Protein AF-A0A9D1V894-F1 (afdb_monomer)

Foldseek 3Di:
DDQFFADDPDLLNRVQRRCVVVVADQDADDPVAAEEEEEDEDPVCLVVCLVLLVLCVVSPHAAEYAPVSQVSNCVVVGDYHHDHQPVVDPVVLVCVVVVNYQEYEYAADPDPVRVVSCVVVVVSCVVSSRHYDHDPVSSSSSSVNSVLLDDPLQRDDDDPVPDDPFWDKFKWFWKWFLQQIEIEGECQVVPDDRQLNVLQQACDVPRHVHGQWYKYWYPDPVWLIEIWIAGNSSDTAQDFPTVVFQSVQVCCVVVVDVDQWTWYQGNLGIKIKGFDDDPSGTFKMKIWLDFKDQQPVVAQFPDDDRGQAQDWDAFPNDIFGWGWIDSRHIETETEDACQVPDPQVPRVSRQQPPNGHPPGHKYWYWYLPAQQEIEIWIQDNRRGTGQDTQVRQQVNVVSCCVVVRYHAQDWHWYHGNSGIKTWHQHPVRIIMIMTTMDTDGMDIDTD

Sequence (447 aa):
TGEVLGIGKTIEEALFKGLVSAGFKLCHPSKQREVGVYFTVNDQDKFEILGLAKKFSDLGLTIYATKGTADTIRTLGIDVHTVERLSQDEEIFRLMDDGKIDYIVYTGKTDMDSINDYIRMHHHAILLGITTLTSLDTANALADIIASRFNEDNTELVDINNLRKERTKLKFIKMQSCGNDYIFFDNMDGKITCPESLAINFVDRHFGIGGDGITLIEKSDVADAKMRIFNKDGSEGAMAGNSIRCVAKYLFDNGIVNKKHMTIETLSGIRQLTLFTFNGKVSSVSVDMGKAVLNGRAIPSTLEGETVVGRDISVGGKNYNVTLVNVGNPHCVVFCDKVDAVDLANVGPLFEYAPYFPQRINTEFVRVVNDKTLKMRVWERGNGETLACGTGAAASVVAAVLGGYCKTDEDITVKVRGGDLIVRYCADGKVILTGNARQVFEGTVEF

Mean predicted aligned error: 11.01 Å

Structure (mmCIF, N/CA/C/O backbone):
data_AF-A0A9D1V894-F1
#
_entry.id   AF-A0A9D1V894-F1
#
loop_
_atom_site.group_PDB
_atom_site.id
_atom_site.type_symbol
_atom_site.label_atom_id
_atom_site.label_alt_id
_atom_site.label_comp_id
_atom_site.label_asym_id
_atom_site.label_entity_id
_atom_site.label_seq_id
_atom_site.pdbx_PDB_ins_code
_atom_site.Cartn_x
_atom_site.Cartn_y
_atom_site.Cartn_z
_atom_site.occupancy
_atom_site.B_iso_or_equiv
_atom_site.auth_seq_id
_atom_site.auth_comp_id
_atom_site.auth_asym_id
_atom_site.auth_atom_id
_atom_site.pdbx_PDB_model_num
ATOM 1 N N . THR A 1 1 ? -12.465 -7.864 40.127 1.00 42.75 1 THR A N 1
ATOM 2 C CA . THR A 1 1 ? -12.042 -6.475 39.859 1.00 42.75 1 THR A CA 1
ATOM 3 C C . THR A 1 1 ? -10.771 -6.483 39.027 1.00 42.75 1 THR A C 1
ATOM 5 O O . THR A 1 1 ? -9.777 -5.920 39.447 1.00 42.75 1 THR A O 1
ATOM 8 N N . GLY A 1 2 ? -10.757 -7.182 37.884 1.00 52.53 2 GLY A N 1
ATOM 9 C CA . GLY A 1 2 ? -9.541 -7.293 37.073 1.00 52.53 2 GLY A CA 1
ATOM 10 C C . GLY A 1 2 ? -9.162 -5.927 36.516 1.00 52.53 2 GLY A C 1
ATOM 11 O O . GLY A 1 2 ? -9.749 -5.488 35.536 1.00 52.53 2 GLY A O 1
ATOM 12 N N . GLU A 1 3 ? -8.250 -5.235 37.187 1.00 63.53 3 GLU A N 1
ATOM 13 C CA . GLU A 1 3 ? -7.663 -3.999 36.696 1.00 63.53 3 GLU A CA 1
ATOM 14 C C . GLU A 1 3 ? -6.635 -4.380 35.640 1.00 63.53 3 GLU A C 1
ATOM 16 O O . GLU A 1 3 ? -5.718 -5.164 35.893 1.00 63.53 3 GLU A O 1
ATOM 21 N N . VAL A 1 4 ? -6.827 -3.862 34.433 1.00 69.31 4 VAL A N 1
ATOM 22 C CA . VAL A 1 4 ? -5.948 -4.120 33.300 1.00 69.31 4 VAL A CA 1
ATOM 23 C C . VAL A 1 4 ? -5.223 -2.826 32.981 1.00 69.31 4 VAL A C 1
ATOM 25 O O . VAL A 1 4 ? -5.845 -1.812 32.669 1.00 69.31 4 VAL A O 1
ATOM 28 N N . LEU A 1 5 ? -3.898 -2.856 33.095 1.00 76.25 5 LEU A N 1
ATOM 29 C CA . LEU A 1 5 ? -3.042 -1.725 32.775 1.00 76.25 5 LEU A CA 1
ATOM 30 C C . LEU A 1 5 ? -2.494 -1.904 31.360 1.00 76.25 5 LEU A C 1
ATOM 32 O O . LEU A 1 5 ? -1.801 -2.879 31.076 1.00 76.25 5 LEU A O 1
ATOM 36 N N . GLY A 1 6 ? -2.777 -0.947 30.483 1.00 77.25 6 GLY A N 1
ATOM 37 C CA . GLY A 1 6 ? -2.128 -0.873 29.183 1.00 77.25 6 GLY A CA 1
ATOM 38 C C . GLY A 1 6 ? -0.894 0.025 29.231 1.00 77.25 6 GLY A C 1
ATOM 39 O O . GLY A 1 6 ? -0.920 1.101 29.825 1.00 77.25 6 GLY A O 1
ATOM 40 N N . ILE A 1 7 ? 0.196 -0.425 28.609 1.00 79.50 7 ILE A N 1
ATOM 41 C CA . ILE A 1 7 ? 1.447 0.332 28.486 1.00 79.50 7 ILE A CA 1
ATOM 42 C C . ILE A 1 7 ? 1.665 0.653 27.009 1.00 79.50 7 ILE A C 1
ATOM 44 O O . ILE A 1 7 ? 1.803 -0.251 26.183 1.00 79.50 7 ILE A O 1
ATOM 48 N N . GLY A 1 8 ? 1.723 1.940 26.683 1.00 76.31 8 GLY A N 1
ATOM 49 C CA . GLY A 1 8 ? 1.940 2.441 25.328 1.00 76.31 8 GLY A CA 1
ATOM 50 C C . GLY A 1 8 ? 2.771 3.719 25.329 1.00 76.31 8 GLY A C 1
ATOM 51 O O . GLY A 1 8 ? 2.971 4.343 26.373 1.00 76.31 8 GLY A O 1
ATOM 52 N N . LYS A 1 9 ? 3.290 4.089 24.157 1.00 72.12 9 LYS A N 1
ATOM 53 C CA . LYS A 1 9 ? 4.106 5.298 23.966 1.00 72.12 9 LYS A CA 1
ATOM 54 C C . LYS A 1 9 ? 3.262 6.564 23.961 1.00 72.12 9 LYS A C 1
ATOM 56 O O . LYS A 1 9 ? 3.746 7.627 24.348 1.00 72.12 9 LYS A O 1
ATOM 61 N N . THR A 1 10 ? 2.018 6.436 23.518 1.00 78.75 10 THR A N 1
ATOM 62 C CA . THR A 1 10 ? 0.997 7.474 23.599 1.00 78.75 10 THR A CA 1
ATOM 63 C C . THR A 1 10 ? -0.146 7.005 24.495 1.00 78.75 10 THR A C 1
ATOM 65 O O . THR A 1 10 ? -0.263 5.814 24.808 1.00 78.75 10 THR A O 1
ATOM 68 N N . ILE A 1 11 ? -0.985 7.946 24.932 1.00 81.31 11 ILE A N 1
ATOM 69 C CA . ILE A 1 11 ? -2.163 7.635 25.750 1.00 81.31 11 ILE A CA 1
ATOM 70 C C . ILE A 1 11 ? -3.112 6.720 24.968 1.00 81.31 11 ILE A C 1
ATOM 72 O O . ILE A 1 11 ? -3.664 5.784 25.536 1.00 81.31 11 ILE A O 1
ATOM 76 N N . GLU A 1 12 ? -3.240 6.931 23.661 1.00 85.25 12 GLU A N 1
ATOM 77 C CA . GLU A 1 12 ? -4.099 6.148 22.775 1.00 85.25 12 GLU A CA 1
ATOM 78 C C . GLU A 1 12 ? -3.611 4.700 22.669 1.00 85.25 12 GLU A C 1
ATOM 80 O O . GLU A 1 12 ? -4.396 3.778 22.865 1.00 85.25 12 GLU A O 1
ATOM 85 N N . GLU A 1 13 ? -2.313 4.471 22.445 1.00 82.50 13 GLU A N 1
ATOM 86 C CA . GLU A 1 13 ? -1.754 3.112 22.404 1.00 82.50 13 GLU A CA 1
ATOM 87 C C . GLU A 1 13 ? -1.914 2.396 23.755 1.00 82.50 13 GLU A C 1
ATOM 89 O O . GLU A 1 13 ? -2.283 1.221 23.813 1.00 82.50 13 GLU A O 1
ATOM 94 N N . ALA A 1 14 ? -1.644 3.106 24.857 1.00 84.38 14 ALA A N 1
ATOM 95 C CA . ALA A 1 14 ? -1.765 2.556 26.201 1.00 84.38 14 ALA A CA 1
ATOM 96 C C . ALA A 1 14 ? -3.215 2.155 26.497 1.00 84.38 14 ALA A C 1
ATOM 98 O O . ALA A 1 14 ? -3.477 1.032 26.923 1.00 84.38 14 ALA A O 1
ATOM 99 N N . LEU A 1 15 ? -4.171 3.040 26.220 1.00 82.88 15 LEU A N 1
ATOM 100 C CA . LEU A 1 15 ? -5.584 2.764 26.450 1.00 82.88 15 LEU A CA 1
ATOM 101 C C . LEU A 1 15 ? -6.122 1.691 25.500 1.00 82.88 15 LEU A C 1
ATOM 103 O O . LEU A 1 15 ? -6.885 0.843 25.955 1.00 82.88 15 LEU A O 1
ATOM 107 N N . PHE A 1 16 ? -5.683 1.656 24.237 1.00 84.81 16 PHE A N 1
ATOM 108 C CA . PHE A 1 16 ? -6.007 0.573 23.302 1.00 84.81 16 PHE A CA 1
ATOM 109 C C . PHE A 1 16 ? -5.616 -0.784 23.897 1.00 84.81 16 PHE A C 1
ATOM 111 O O . PHE A 1 16 ? -6.465 -1.662 24.056 1.00 84.81 16 PHE A O 1
ATOM 118 N N . LYS A 1 17 ? -4.352 -0.928 24.319 1.00 83.31 17 LYS A N 1
ATOM 119 C CA . LYS A 1 17 ? -3.838 -2.166 24.926 1.00 83.31 17 LYS A CA 1
ATOM 120 C C . LYS A 1 17 ? -4.602 -2.542 26.192 1.00 83.31 17 LYS A C 1
ATOM 122 O O . LYS A 1 17 ? -4.917 -3.716 26.382 1.00 83.31 17 LYS A O 1
ATOM 127 N N . GLY A 1 18 ? -4.910 -1.560 27.040 1.00 83.50 18 GLY A N 1
ATOM 128 C CA . GLY A 1 18 ? -5.666 -1.767 28.275 1.00 83.50 18 GLY A CA 1
ATOM 129 C C . GLY A 1 18 ? -7.090 -2.264 28.018 1.00 83.50 18 GLY A C 1
ATOM 130 O O . GLY A 1 18 ? -7.513 -3.251 28.617 1.00 83.50 18 GLY A O 1
ATOM 131 N N . LEU A 1 19 ? -7.809 -1.624 27.092 1.00 79.38 19 LEU A N 1
ATOM 132 C CA . LEU A 1 19 ? -9.187 -1.974 26.745 1.00 79.38 19 LEU A CA 1
ATOM 133 C C . LEU A 1 19 ? -9.270 -3.350 26.072 1.00 79.38 19 LEU A C 1
ATOM 135 O O . LEU A 1 19 ? -10.034 -4.201 26.523 1.00 79.38 19 LEU A O 1
ATOM 139 N N . VAL A 1 20 ? -8.451 -3.623 25.054 1.00 81.94 20 VAL A N 1
ATOM 140 C CA . VAL A 1 20 ? -8.459 -4.934 24.379 1.00 81.94 20 VAL A CA 1
ATOM 141 C C . VAL A 1 20 ? -8.112 -6.061 25.352 1.00 81.94 20 VAL A C 1
ATOM 143 O O . VAL A 1 20 ? -8.798 -7.079 25.396 1.00 81.94 20 VAL A O 1
ATOM 146 N N . SER A 1 21 ? -7.112 -5.856 26.214 1.00 79.38 21 SER A N 1
ATOM 147 C CA . SER A 1 21 ? -6.716 -6.850 27.223 1.00 79.38 21 SER A CA 1
ATOM 148 C C . SER A 1 21 ? -7.787 -7.073 28.302 1.00 79.38 21 SER A C 1
ATOM 150 O O . SER A 1 21 ? -7.846 -8.146 28.898 1.00 79.38 21 SER A O 1
ATOM 152 N N . ALA A 1 22 ? -8.658 -6.087 28.544 1.00 76.06 22 ALA A N 1
ATOM 153 C CA . ALA A 1 22 ? -9.842 -6.227 29.392 1.00 76.06 22 ALA A CA 1
ATOM 154 C C . ALA A 1 22 ? -11.021 -6.930 28.685 1.00 76.06 22 ALA A C 1
ATOM 156 O O . ALA A 1 22 ? -12.079 -7.104 29.289 1.00 76.06 22 ALA A O 1
ATOM 157 N N . GLY A 1 23 ? -10.838 -7.363 27.432 1.00 74.12 23 GLY A N 1
ATOM 158 C CA . GLY A 1 23 ? -11.832 -8.081 26.638 1.00 74.12 23 GLY A CA 1
ATOM 159 C C . GLY A 1 23 ? -12.761 -7.176 25.828 1.00 74.12 23 GLY A C 1
ATOM 160 O O . GLY A 1 23 ? -13.742 -7.669 25.273 1.00 74.12 23 GLY A O 1
ATOM 161 N N . PHE A 1 24 ? -12.484 -5.868 25.744 1.00 75.81 24 PHE A N 1
ATOM 162 C CA . PHE A 1 24 ? -13.269 -4.968 24.902 1.00 75.81 24 PHE A CA 1
ATOM 163 C C . PHE A 1 24 ? -12.961 -5.201 23.424 1.00 75.81 24 PHE A C 1
ATOM 165 O O . PHE A 1 24 ? -11.806 -5.187 22.998 1.00 75.81 24 PHE A O 1
ATOM 172 N N . LYS A 1 25 ? -14.014 -5.345 22.617 1.00 78.12 25 LYS A N 1
ATOM 173 C CA . LYS A 1 25 ? -13.896 -5.457 21.165 1.00 78.12 25 LYS A CA 1
ATOM 174 C C . LYS A 1 25 ? -13.870 -4.064 20.541 1.00 78.12 25 LYS A C 1
ATOM 176 O O . LYS A 1 25 ? -14.913 -3.435 20.359 1.00 78.12 25 LYS A O 1
ATOM 181 N N . LEU A 1 26 ? -12.676 -3.584 20.203 1.00 80.44 26 LEU A N 1
ATOM 182 C CA . LEU A 1 26 ? -12.502 -2.293 19.541 1.00 80.44 26 LEU A CA 1
ATOM 183 C C . LEU A 1 26 ? -12.752 -2.425 18.035 1.00 80.44 26 LEU A C 1
ATOM 185 O O . LEU A 1 26 ? -12.078 -3.150 17.308 1.00 80.44 26 LEU A O 1
ATOM 189 N N . CYS A 1 27 ? -13.788 -1.738 17.577 1.00 82.88 27 CYS A N 1
ATOM 190 C CA . CYS A 1 27 ? -14.315 -1.778 16.224 1.00 82.88 27 CYS A CA 1
ATOM 191 C C . CYS A 1 27 ? -14.013 -0.452 15.516 1.00 82.88 27 CYS A C 1
ATOM 193 O O . CYS A 1 27 ? -14.443 0.612 15.965 1.00 82.88 27 CYS A O 1
ATOM 195 N N . HIS A 1 28 ? -13.278 -0.515 14.405 1.00 82.19 28 HIS A N 1
ATOM 196 C CA . HIS A 1 28 ? -12.975 0.661 13.592 1.00 82.19 28 HIS A CA 1
ATOM 197 C C . HIS A 1 28 ? -13.987 0.774 12.443 1.00 82.19 28 HIS A C 1
ATOM 199 O O . HIS A 1 28 ? -14.182 -0.211 11.721 1.00 82.19 28 HIS A O 1
ATOM 205 N N . PRO A 1 29 ? -14.623 1.945 12.254 1.00 80.38 29 PRO A N 1
ATOM 206 C CA . PRO A 1 29 ? -15.524 2.184 11.133 1.00 80.38 29 PRO A CA 1
ATOM 207 C C . PRO A 1 29 ? -14.778 1.983 9.814 1.00 80.38 29 PRO A C 1
ATOM 209 O O . PRO A 1 29 ? -13.664 2.470 9.610 1.00 80.38 29 PRO A O 1
ATOM 212 N N . SER A 1 30 ? -15.399 1.250 8.898 1.00 72.19 30 SER A N 1
ATOM 213 C CA . SER A 1 30 ? -14.910 1.092 7.532 1.00 72.19 30 SER A CA 1
ATOM 214 C C . SER A 1 30 ? -16.092 0.963 6.581 1.00 72.19 30 SER A C 1
ATOM 216 O O . SER A 1 30 ? -17.193 0.616 6.990 1.00 72.19 30 SER A O 1
ATOM 218 N N . LYS A 1 31 ? -15.883 1.159 5.278 1.00 56.66 31 LYS A N 1
ATOM 219 C CA . LYS A 1 31 ? -16.975 0.999 4.300 1.00 56.66 31 LYS A CA 1
ATOM 220 C C . LYS A 1 31 ? -17.558 -0.423 4.230 1.00 56.66 31 LYS A C 1
ATOM 222 O O . LYS A 1 31 ? -18.623 -0.606 3.660 1.00 56.66 31 LYS A O 1
ATOM 227 N N . GLN A 1 32 ? -16.850 -1.420 4.766 1.00 59.31 32 GLN A N 1
ATOM 228 C CA . GLN A 1 32 ? -17.267 -2.829 4.795 1.00 59.31 32 GLN A CA 1
ATOM 229 C C . GLN A 1 32 ? -17.933 -3.220 6.118 1.00 59.31 32 GLN A C 1
ATOM 231 O O . GLN A 1 32 ? -18.604 -4.245 6.192 1.00 59.31 32 GLN A O 1
ATOM 236 N N . ARG A 1 33 ? -17.720 -2.417 7.161 1.00 75.44 33 ARG A N 1
ATOM 237 C CA . ARG A 1 33 ? -18.271 -2.619 8.491 1.00 75.44 33 ARG A CA 1
ATOM 238 C C . ARG A 1 33 ? -18.699 -1.264 9.018 1.00 75.44 33 ARG A C 1
ATOM 240 O O . ARG A 1 33 ? -17.865 -0.497 9.509 1.00 75.44 33 ARG A O 1
ATOM 247 N N . GLU A 1 34 ? -19.990 -0.990 8.880 1.00 85.38 34 GLU A N 1
ATOM 248 C CA . GLU A 1 34 ? -20.612 0.096 9.621 1.00 85.38 34 GLU A CA 1
ATOM 249 C C . GLU A 1 34 ? -20.388 -0.152 11.106 1.00 85.38 34 GLU A C 1
ATOM 251 O O . GLU A 1 34 ? -20.492 -1.283 11.580 1.00 85.38 34 GLU A O 1
ATOM 256 N N . VAL A 1 35 ? -20.006 0.909 11.805 1.00 91.94 35 VAL A N 1
ATOM 257 C CA . VAL A 1 35 ? -19.823 0.878 13.248 1.00 91.94 35 VAL A CA 1
ATOM 258 C C . VAL A 1 35 ? -20.779 1.891 13.833 1.00 91.94 35 VAL A C 1
ATOM 260 O O . VAL A 1 35 ? -20.744 3.068 13.459 1.00 91.94 35 VAL A O 1
ATOM 263 N N . GLY A 1 36 ? -21.657 1.428 14.712 1.00 94.19 36 GLY A N 1
ATOM 264 C CA . GLY A 1 36 ? -22.652 2.286 15.341 1.00 94.19 36 GLY A CA 1
ATOM 265 C C . GLY A 1 36 ? -22.315 2.602 16.783 1.00 94.19 36 GLY A C 1
ATOM 266 O O . GLY A 1 36 ? -21.831 1.752 17.535 1.00 94.19 36 GLY A O 1
ATOM 267 N N . VAL A 1 37 ? -22.621 3.835 17.176 1.00 95.31 37 VAL A N 1
ATOM 268 C CA . VAL A 1 37 ? -22.583 4.272 18.569 1.00 95.31 37 VAL A CA 1
ATOM 269 C C . VAL A 1 37 ? -23.971 4.724 19.003 1.00 95.31 37 VAL A C 1
ATOM 271 O O . VAL A 1 37 ? -24.608 5.539 18.337 1.00 95.31 37 VAL A O 1
ATOM 274 N N . TYR A 1 38 ? -24.436 4.189 20.128 1.00 94.50 38 TYR A N 1
ATOM 275 C CA . TYR A 1 38 ? -25.692 4.575 20.754 1.00 94.50 38 TYR A CA 1
ATOM 276 C C . TYR A 1 38 ? -25.458 5.521 21.934 1.00 94.50 38 TYR A C 1
ATOM 278 O O . TYR A 1 38 ? -24.759 5.173 22.883 1.00 94.50 38 TYR A O 1
ATOM 286 N N . PHE A 1 39 ? -26.074 6.703 21.896 1.00 91.94 39 PHE A N 1
ATOM 287 C CA . PHE A 1 39 ? -26.033 7.701 22.959 1.00 91.94 39 PHE A CA 1
ATOM 288 C C . PHE A 1 39 ? -27.335 7.758 23.751 1.00 91.94 39 PHE A C 1
ATOM 290 O O . PHE A 1 39 ? -28.413 8.088 23.245 1.00 91.94 39 PHE A O 1
ATOM 297 N N . THR A 1 40 ? -27.204 7.564 25.054 1.00 88.81 40 THR A N 1
ATOM 298 C CA . THR A 1 40 ? -28.286 7.742 26.018 1.00 88.81 40 THR A CA 1
ATOM 299 C C . THR A 1 40 ? -27.723 8.451 27.237 1.00 88.81 40 THR A C 1
ATOM 301 O O . THR A 1 40 ? -27.182 7.834 28.151 1.00 88.81 40 THR A O 1
ATOM 304 N N . VAL A 1 41 ? -27.827 9.775 27.231 1.00 85.81 41 VAL A N 1
ATOM 305 C CA . VAL A 1 41 ? -27.201 10.624 28.246 1.00 85.81 41 VAL A CA 1
ATOM 306 C C . VAL A 1 41 ? -28.213 11.429 29.036 1.00 85.81 41 VAL A C 1
ATOM 308 O O . VAL A 1 41 ? -29.288 11.793 28.545 1.00 85.81 41 VAL A O 1
ATOM 311 N N . ASN A 1 42 ? -27.849 11.709 30.281 1.00 85.00 42 ASN A N 1
ATOM 312 C CA . ASN A 1 42 ? -28.593 12.579 31.166 1.00 85.00 42 ASN A CA 1
ATOM 313 C C . ASN A 1 42 ? -28.618 14.021 30.628 1.00 85.00 42 ASN A C 1
ATOM 315 O O . ASN A 1 42 ? -27.745 14.457 29.880 1.00 85.00 42 ASN A O 1
ATOM 319 N N . ASP A 1 43 ? -29.636 14.783 31.024 1.00 81.25 43 ASP A N 1
ATOM 320 C CA . ASP A 1 43 ? -29.864 16.147 30.550 1.00 81.25 43 ASP A CA 1
ATOM 321 C C . ASP A 1 43 ? -28.714 17.101 30.916 1.00 81.25 43 ASP A C 1
ATOM 323 O O . ASP A 1 43 ? -28.456 18.050 30.178 1.00 81.25 43 ASP A O 1
ATOM 327 N N . GLN A 1 44 ? -28.007 16.826 32.017 1.00 83.31 44 GLN A N 1
ATOM 328 C CA . GLN A 1 44 ? -26.860 17.613 32.487 1.00 83.31 44 GLN A CA 1
ATOM 329 C C . GLN A 1 44 ? -25.633 17.478 31.573 1.00 83.31 44 GLN A C 1
ATOM 331 O O . GLN A 1 44 ? -24.898 18.446 31.407 1.00 83.31 44 GLN A O 1
ATOM 336 N N . ASP A 1 45 ? -25.475 16.333 30.903 1.00 82.88 45 ASP A N 1
ATOM 337 C CA . ASP A 1 45 ? -24.287 16.018 30.099 1.00 82.88 45 ASP A CA 1
ATOM 338 C C . ASP A 1 45 ? -24.501 16.286 28.598 1.00 82.88 45 ASP A C 1
ATOM 340 O O . ASP A 1 45 ? -23.613 16.084 27.767 1.00 82.88 45 ASP A O 1
ATOM 344 N N . LYS A 1 46 ? -25.695 16.762 28.216 1.00 82.06 46 LYS A N 1
ATOM 345 C CA . LYS A 1 46 ? -26.096 16.968 26.813 1.00 82.06 46 LYS A CA 1
ATOM 346 C C . LYS A 1 46 ? -25.182 17.904 26.026 1.00 82.06 46 LYS A C 1
ATOM 348 O O . LYS A 1 46 ? -25.084 17.768 24.811 1.00 82.06 46 LYS A O 1
ATOM 353 N N . PHE A 1 47 ? -24.534 18.857 26.690 1.00 79.75 47 PHE A N 1
ATOM 354 C CA . PHE A 1 47 ? -23.597 19.765 26.029 1.00 79.75 47 PHE A CA 1
ATOM 355 C C . PHE A 1 47 ? -22.208 19.146 25.853 1.00 79.75 47 PHE A C 1
ATOM 357 O O . PHE A 1 47 ? -21.559 19.401 24.841 1.00 79.75 47 PHE A O 1
ATOM 364 N N . GLU A 1 48 ? -21.770 18.298 26.784 1.00 80.56 48 GLU A N 1
ATOM 365 C CA . GLU A 1 48 ? -20.458 17.644 26.719 1.00 80.56 48 GLU A CA 1
ATOM 366 C C . GLU A 1 48 ? -20.404 16.587 25.612 1.00 80.56 48 GLU A C 1
ATOM 368 O O . GLU A 1 48 ? -19.385 16.434 24.934 1.00 80.56 48 GLU A O 1
ATOM 373 N N . ILE A 1 49 ? -21.530 15.923 25.333 1.00 87.69 49 ILE A N 1
ATOM 374 C CA . ILE A 1 49 ? -21.595 14.936 24.251 1.00 87.69 49 ILE A CA 1
ATOM 375 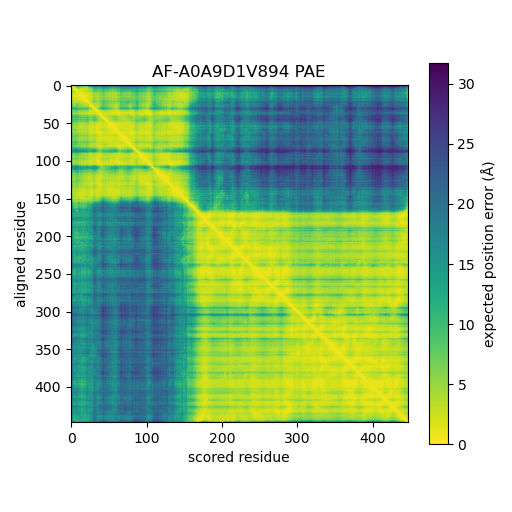C C . ILE A 1 49 ? -21.482 15.532 22.847 1.00 87.69 49 ILE A C 1
ATOM 377 O O . ILE A 1 49 ? -21.207 14.787 21.914 1.00 87.69 49 ILE A O 1
ATOM 381 N N . LEU A 1 50 ? -21.696 16.838 22.656 1.00 88.19 50 LEU A N 1
ATOM 382 C CA . LEU A 1 50 ? -21.675 17.454 21.324 1.00 88.19 50 LEU A CA 1
ATOM 383 C C . LEU A 1 50 ? -20.303 17.294 20.660 1.00 88.19 50 LEU A C 1
ATOM 385 O O . LEU A 1 50 ? -20.213 16.901 19.496 1.00 88.19 50 LEU A O 1
ATOM 389 N N . GLY A 1 51 ? -19.230 17.546 21.417 1.00 88.12 51 GLY A N 1
ATOM 390 C CA . GLY A 1 51 ? -17.860 17.360 20.934 1.00 88.12 51 GLY A CA 1
ATOM 391 C C . GLY A 1 51 ? -17.562 15.898 20.604 1.00 88.12 51 GLY A C 1
ATOM 392 O O . GLY A 1 51 ? -16.992 15.599 19.555 1.00 88.12 51 GLY A O 1
ATOM 393 N N . LEU A 1 52 ? -18.021 14.987 21.461 1.00 91.31 52 LEU A N 1
ATOM 394 C CA . LEU A 1 52 ? -17.841 13.549 21.291 1.00 91.31 52 LEU A CA 1
ATOM 395 C C . LEU A 1 52 ? -18.617 13.000 20.081 1.00 91.31 52 LEU A C 1
ATOM 397 O O . LEU A 1 52 ? -18.060 12.265 19.269 1.00 91.31 52 LEU A O 1
ATOM 401 N N . ALA A 1 53 ? -19.882 13.388 19.922 1.00 91.56 53 ALA A N 1
ATOM 402 C CA . ALA A 1 53 ? -20.728 12.989 18.802 1.00 91.56 53 ALA A CA 1
ATOM 403 C C . ALA A 1 53 ? -20.163 13.495 17.471 1.00 91.56 53 ALA A C 1
ATOM 405 O O . ALA A 1 53 ? -20.107 12.737 16.504 1.00 91.56 53 ALA A O 1
ATOM 406 N N . LYS A 1 54 ? -19.663 14.739 17.439 1.00 91.38 54 LYS A N 1
ATOM 407 C CA . LYS A 1 54 ? -18.941 15.263 16.276 1.00 91.38 54 LYS A CA 1
ATOM 408 C C . LYS A 1 54 ? -17.727 14.408 15.942 1.00 91.38 54 LYS A C 1
ATOM 410 O O . LYS A 1 54 ? -17.568 14.008 14.798 1.00 91.38 54 LYS A O 1
ATOM 415 N N . LYS A 1 55 ? -16.905 14.083 16.936 1.00 91.88 55 LYS A N 1
ATOM 416 C CA . LYS A 1 55 ? -15.699 13.278 16.738 1.00 91.88 55 LYS A CA 1
ATOM 417 C C . LYS A 1 55 ? -16.018 11.886 16.189 1.00 91.88 55 LYS A C 1
ATOM 419 O O . LYS A 1 55 ? -15.387 11.461 15.229 1.00 91.88 55 LYS A O 1
ATOM 424 N N . PHE A 1 56 ? -17.022 11.195 16.732 1.00 93.12 56 PHE A N 1
ATOM 425 C CA . PHE A 1 56 ? -17.452 9.903 16.186 1.00 93.12 56 PHE A CA 1
ATOM 426 C C . PHE A 1 56 ? -18.046 10.022 14.776 1.00 93.12 56 PHE A C 1
ATOM 428 O O . PHE A 1 56 ? -17.765 9.172 13.933 1.00 93.12 56 PHE A O 1
ATOM 435 N N . SER A 1 57 ? -18.802 11.085 14.492 1.00 91.12 57 SER A N 1
ATOM 436 C CA . SER A 1 57 ? -19.316 11.356 13.145 1.00 91.12 57 SER A CA 1
ATOM 437 C C . SER A 1 57 ? -18.185 11.622 12.144 1.00 91.12 57 SER A C 1
ATOM 439 O O . SER A 1 57 ? -18.211 11.076 11.045 1.00 91.12 57 SER A O 1
ATOM 441 N N . ASP A 1 58 ? -17.177 12.415 12.517 1.00 88.44 58 ASP A N 1
ATOM 442 C CA . ASP A 1 58 ? -16.001 12.713 11.685 1.00 88.44 58 ASP A CA 1
ATOM 443 C C . ASP A 1 58 ? -15.161 11.446 11.426 1.00 88.44 58 ASP A C 1
ATOM 445 O O . ASP A 1 58 ? -14.548 11.300 10.367 1.00 88.44 58 ASP A O 1
ATOM 449 N N . LEU A 1 59 ? -15.173 10.499 12.372 1.00 89.12 59 LEU A N 1
ATOM 450 C CA . LEU A 1 59 ? -14.577 9.168 12.224 1.00 89.12 59 LEU A CA 1
ATOM 451 C C . LEU A 1 59 ? -15.435 8.208 11.381 1.00 89.12 59 LEU A C 1
ATOM 453 O O . LEU A 1 59 ? -14.956 7.131 11.030 1.00 89.12 59 LEU A O 1
ATOM 457 N N . GLY A 1 60 ? -16.664 8.585 11.019 1.00 89.56 60 GLY A N 1
ATOM 458 C CA . GLY A 1 60 ? -17.553 7.808 10.155 1.00 89.56 60 GLY A CA 1
ATOM 459 C C . GLY A 1 60 ? -18.424 6.776 10.875 1.00 89.56 60 GLY A C 1
ATOM 460 O O . GLY A 1 60 ? -18.872 5.825 10.236 1.00 89.56 60 GLY A O 1
ATOM 461 N N . LEU A 1 61 ? -18.653 6.921 12.185 1.00 93.94 61 LEU A N 1
ATOM 462 C CA . LEU A 1 61 ? -19.599 6.075 12.915 1.00 93.94 61 LEU A CA 1
ATOM 463 C C . LEU A 1 61 ? -21.033 6.547 12.674 1.00 93.94 61 LEU A C 1
ATOM 465 O O . LEU A 1 61 ? -21.309 7.746 12.617 1.00 93.94 61 LEU A O 1
ATOM 469 N N . THR A 1 62 ? -21.958 5.592 12.615 1.00 94.25 62 THR A N 1
ATOM 470 C CA . THR A 1 62 ? -23.391 5.894 12.576 1.00 94.25 62 THR A CA 1
ATOM 471 C C . THR A 1 62 ? -23.875 6.231 13.982 1.00 94.25 62 THR A C 1
ATOM 473 O O . THR A 1 62 ? -23.638 5.476 14.927 1.00 94.25 62 THR A O 1
ATOM 476 N N . ILE A 1 63 ? -24.549 7.371 14.129 1.00 95.81 63 ILE A N 1
ATOM 477 C CA . ILE A 1 63 ? -24.988 7.870 15.431 1.00 95.81 63 ILE A CA 1
ATOM 478 C C . ILE A 1 63 ? -26.445 7.467 15.674 1.00 95.81 63 ILE A C 1
ATOM 480 O O . ILE A 1 63 ? -27.348 7.868 14.940 1.00 95.81 63 ILE A O 1
ATOM 484 N N . TYR A 1 64 ? -26.674 6.719 16.749 1.00 95.38 64 TYR A N 1
ATOM 485 C CA . TYR A 1 64 ? -27.994 6.397 17.285 1.00 95.38 64 TYR A CA 1
ATOM 486 C C . TYR A 1 64 ? -28.159 7.115 18.621 1.00 95.38 64 TYR A C 1
ATOM 488 O O . TYR A 1 64 ? -27.219 7.162 19.410 1.00 95.38 64 TYR A O 1
ATOM 496 N N . ALA A 1 65 ? -29.323 7.687 18.918 1.00 93.12 65 ALA A N 1
ATOM 497 C CA . ALA A 1 65 ? -29.518 8.360 20.201 1.00 93.12 65 ALA A CA 1
ATOM 498 C C . ALA A 1 65 ? -30.982 8.436 20.636 1.00 93.12 65 ALA A C 1
ATOM 500 O O . ALA A 1 65 ? -31.883 8.503 19.799 1.00 93.12 65 ALA A O 1
ATOM 501 N N . THR A 1 66 ? -31.220 8.523 21.950 1.00 90.31 66 THR A N 1
ATOM 502 C CA . THR A 1 66 ? -32.569 8.833 22.460 1.00 90.31 66 THR A CA 1
ATOM 503 C C . THR A 1 66 ? -33.040 10.197 21.968 1.00 90.31 66 THR A C 1
ATOM 505 O O . THR A 1 66 ? -32.225 11.101 21.793 1.00 90.31 66 THR A O 1
ATOM 508 N N . LYS A 1 67 ? -34.351 10.389 21.781 1.00 89.00 67 LYS A N 1
ATOM 509 C CA . LYS A 1 67 ? -34.937 11.612 21.195 1.00 89.00 67 LYS A CA 1
ATOM 510 C C . LYS A 1 67 ? -34.321 12.922 21.697 1.00 89.00 67 LYS A C 1
ATOM 512 O O . LYS A 1 67 ? -33.803 13.706 20.909 1.00 89.00 67 LYS A O 1
ATOM 517 N N . GLY A 1 68 ? -34.2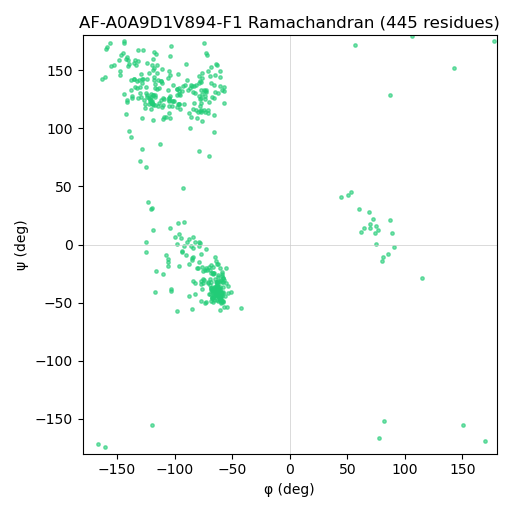96 13.120 23.015 1.00 87.88 68 GLY A N 1
ATOM 518 C CA . GLY A 1 68 ? -33.762 14.348 23.608 1.00 87.88 68 GLY A CA 1
ATOM 519 C C . GLY A 1 68 ? -32.253 14.536 23.419 1.00 87.88 68 GLY A C 1
ATOM 520 O O . GLY A 1 68 ? -31.783 15.665 23.477 1.00 87.88 68 GLY A O 1
ATOM 521 N N . THR A 1 69 ? -31.502 13.456 23.222 1.00 89.56 69 THR A N 1
ATOM 522 C CA . THR A 1 69 ? -30.071 13.474 22.899 1.00 89.56 69 THR A CA 1
ATOM 523 C C . THR A 1 69 ? -29.854 13.713 21.401 1.00 89.56 69 THR A C 1
ATOM 525 O O . THR A 1 69 ? -29.011 14.524 21.022 1.00 89.56 69 THR A O 1
ATOM 528 N N . ALA A 1 70 ? -30.652 13.062 20.550 1.00 91.69 70 ALA A N 1
ATOM 529 C CA . ALA A 1 70 ? -30.613 13.209 19.100 1.00 91.69 70 ALA A CA 1
ATOM 530 C C . ALA A 1 70 ? -30.884 14.655 18.670 1.00 91.69 70 ALA A C 1
ATOM 532 O O . ALA A 1 70 ? -30.149 15.199 17.850 1.00 91.69 70 ALA A O 1
ATOM 533 N N . ASP A 1 71 ? -31.890 15.300 19.264 1.00 90.94 71 ASP A N 1
ATOM 534 C CA . ASP A 1 71 ? -32.234 16.693 18.966 1.00 90.94 71 ASP A CA 1
ATOM 535 C C . ASP A 1 71 ? -31.074 17.647 19.279 1.00 90.94 71 ASP A C 1
ATOM 537 O O . ASP A 1 71 ? -30.820 18.583 18.523 1.00 90.94 71 ASP A O 1
ATOM 541 N N . THR A 1 72 ? -30.322 17.381 20.351 1.00 90.94 72 THR A N 1
ATOM 542 C CA . THR A 1 72 ? -29.122 18.149 20.698 1.00 90.94 72 THR A CA 1
ATOM 543 C C . THR A 1 72 ? -28.002 17.916 19.688 1.00 90.94 72 THR A C 1
ATOM 545 O O . THR A 1 72 ? -27.460 18.885 19.163 1.00 90.94 72 THR A O 1
ATOM 548 N N . ILE A 1 73 ? -27.687 16.667 19.338 1.00 91.62 73 ILE A N 1
ATOM 549 C CA . ILE A 1 73 ? -26.622 16.353 18.368 1.00 91.62 73 ILE A CA 1
ATOM 550 C C . ILE A 1 73 ? -26.934 16.930 16.974 1.00 91.62 73 ILE A C 1
ATOM 552 O O . ILE A 1 73 ? -26.044 17.482 16.325 1.00 91.62 73 ILE A O 1
ATOM 556 N N . ARG A 1 74 ? -28.200 16.900 16.534 1.00 93.25 74 ARG A N 1
ATOM 557 C CA . ARG A 1 74 ? -28.638 17.468 15.244 1.00 93.25 74 ARG A CA 1
ATOM 558 C C . ARG A 1 74 ? -28.354 18.962 15.100 1.00 93.25 74 ARG A C 1
ATOM 560 O O . ARG A 1 74 ? -28.217 19.438 13.976 1.00 93.25 74 ARG A O 1
ATOM 567 N N . THR A 1 75 ? -28.210 19.705 16.201 1.00 90.25 75 THR A N 1
ATOM 568 C CA . THR A 1 75 ? -27.827 21.130 16.143 1.00 90.25 75 THR A CA 1
ATOM 569 C C . THR A 1 75 ? -26.458 21.357 15.492 1.00 90.25 75 THR A C 1
ATOM 571 O O . THR A 1 75 ? -26.200 22.446 14.985 1.00 90.25 75 THR A O 1
ATOM 574 N N . LEU A 1 76 ? -25.609 20.324 15.437 1.00 87.44 76 LEU A N 1
ATOM 575 C CA . LEU A 1 76 ? -24.318 20.338 14.747 1.00 87.44 76 LEU A CA 1
ATOM 576 C C . LEU A 1 76 ? -24.410 19.996 13.250 1.00 87.44 76 LEU A C 1
ATOM 578 O O . LEU A 1 76 ? -23.383 19.972 12.577 1.00 87.44 76 LEU A O 1
ATOM 582 N N . GLY A 1 77 ? -25.606 19.708 12.724 1.00 87.38 77 GLY A N 1
ATOM 583 C CA . GLY A 1 77 ? -25.795 19.240 11.346 1.00 87.38 77 GLY A CA 1
ATOM 584 C C . GLY A 1 77 ? -25.400 17.775 11.122 1.00 87.38 77 GLY A C 1
ATOM 585 O O . GLY A 1 77 ? -25.211 17.368 9.980 1.00 87.38 77 GLY A O 1
ATOM 586 N N . ILE A 1 78 ? -25.257 16.998 12.198 1.00 90.44 78 ILE A N 1
ATOM 587 C CA . ILE A 1 78 ? -24.938 15.566 12.161 1.00 90.44 78 ILE A CA 1
ATOM 588 C C . ILE A 1 78 ? -26.235 14.770 11.986 1.00 90.44 78 ILE A C 1
ATOM 590 O O . ILE A 1 78 ? -27.234 15.066 12.650 1.00 90.44 78 ILE A O 1
ATOM 594 N N . ASP A 1 79 ? -26.216 13.760 11.114 1.00 91.06 79 ASP A N 1
ATOM 595 C CA . ASP A 1 79 ? -27.337 12.832 10.967 1.00 91.06 79 ASP A CA 1
ATOM 596 C C . ASP A 1 79 ? -27.383 11.850 12.145 1.00 91.06 79 ASP A C 1
ATOM 598 O O . ASP A 1 79 ? -26.361 11.306 12.565 1.00 91.06 79 ASP A O 1
ATOM 602 N N . VAL A 1 80 ? -28.573 11.664 12.715 1.00 94.19 80 VAL A N 1
ATOM 603 C CA . VAL A 1 80 ? -28.772 10.865 13.930 1.00 94.19 80 VAL A CA 1
ATOM 604 C C . VAL A 1 80 ? -30.057 10.067 13.812 1.00 94.19 80 VAL A C 1
ATOM 606 O O . VAL A 1 80 ? -31.145 10.641 13.668 1.00 94.19 80 VAL A O 1
ATOM 609 N N . HIS A 1 81 ? -29.943 8.751 13.974 1.00 94.25 81 HIS A N 1
ATOM 610 C CA . HIS A 1 81 ? -31.084 7.859 14.113 1.00 94.25 81 HIS A CA 1
ATOM 611 C C . HIS A 1 81 ? -31.655 7.978 15.526 1.00 94.25 81 HIS A C 1
ATOM 613 O O . HIS A 1 81 ? -30.989 7.684 16.521 1.00 94.25 81 HIS A O 1
ATOM 619 N N . THR A 1 82 ? -32.893 8.457 15.625 1.00 93.12 82 THR A N 1
ATOM 620 C CA . THR A 1 82 ? -33.589 8.522 16.910 1.00 93.12 82 THR A CA 1
ATOM 621 C C . THR A 1 82 ? -34.112 7.143 17.270 1.00 93.12 82 THR A C 1
ATOM 623 O O . THR A 1 82 ? -34.856 6.570 16.486 1.00 93.12 82 THR A O 1
ATOM 626 N N . VAL A 1 83 ? -33.741 6.663 18.453 1.00 89.81 83 VAL A N 1
ATOM 627 C CA . VAL A 1 83 ? -34.226 5.408 19.039 1.00 89.81 83 VAL A CA 1
ATOM 628 C C . VAL A 1 83 ? -35.053 5.760 20.270 1.00 89.81 83 VAL A C 1
ATOM 630 O O . VAL A 1 83 ? -34.653 6.620 21.063 1.00 89.81 83 VAL A O 1
ATOM 633 N N . GLU A 1 84 ? -36.223 5.151 20.427 1.00 84.38 84 GLU A N 1
ATOM 634 C CA . GLU A 1 84 ? -37.055 5.390 21.610 1.00 84.38 84 GLU A CA 1
ATOM 635 C C . GLU A 1 84 ? -36.452 4.745 22.869 1.00 84.38 84 GLU A C 1
ATOM 637 O O . GLU A 1 84 ? -35.541 3.915 22.813 1.00 84.38 84 GLU A O 1
ATOM 642 N N . ARG A 1 85 ? -36.918 5.168 24.050 1.00 76.62 85 ARG A N 1
ATOM 643 C CA . ARG A 1 85 ? -36.456 4.556 25.307 1.00 76.62 85 ARG A CA 1
ATOM 644 C C . ARG A 1 85 ? -36.951 3.116 25.425 1.00 76.62 85 ARG A C 1
ATOM 646 O O . ARG A 1 85 ? -38.037 2.791 24.962 1.00 76.62 85 ARG A O 1
ATOM 653 N N . LEU A 1 86 ? -36.191 2.300 26.152 1.00 72.06 86 LEU A N 1
ATOM 654 C CA . LEU A 1 86 ? -36.463 0.877 26.381 1.00 72.06 86 LEU A CA 1
ATOM 655 C C . LEU A 1 86 ? -37.820 0.598 27.046 1.00 72.06 86 LEU A C 1
ATOM 657 O O . LEU A 1 86 ? -38.476 -0.395 26.750 1.00 72.06 86 LEU A O 1
ATOM 661 N N . SER A 1 87 ? -38.275 1.515 27.898 1.00 67.06 87 SER A N 1
ATOM 662 C CA . SER A 1 87 ? -39.630 1.524 28.465 1.00 67.06 87 SER A CA 1
ATOM 663 C C . SER A 1 87 ? -40.760 1.712 27.438 1.00 67.06 87 SER A C 1
ATOM 665 O O . SER A 1 87 ? -41.923 1.497 27.779 1.00 67.06 87 SER A O 1
ATOM 667 N N . GLN A 1 88 ? -40.454 2.123 26.204 1.00 67.56 88 GLN A N 1
ATOM 668 C CA . GLN A 1 88 ? -41.420 2.430 25.144 1.00 67.56 88 GLN A CA 1
ATOM 669 C C . GLN A 1 88 ? -41.286 1.502 23.929 1.00 67.56 88 GLN A C 1
ATOM 671 O O . GLN A 1 88 ? -42.308 1.073 23.397 1.00 67.56 88 GLN A O 1
ATOM 676 N N . ASP A 1 89 ? -40.059 1.179 23.509 1.00 78.56 89 ASP A N 1
ATOM 677 C CA . ASP A 1 89 ? -39.777 0.263 22.398 1.00 78.56 89 ASP A CA 1
ATOM 678 C C . ASP A 1 89 ? -38.468 -0.513 22.639 1.00 78.56 89 ASP A C 1
ATOM 680 O O . ASP A 1 89 ? -37.499 0.008 23.190 1.00 78.56 89 ASP A O 1
ATOM 684 N N . GLU A 1 90 ? -38.424 -1.764 22.184 1.00 84.06 90 GLU A N 1
ATOM 685 C CA . GLU A 1 90 ? -37.239 -2.632 22.216 1.00 84.06 90 GLU A CA 1
ATOM 686 C C . GLU A 1 90 ? -36.413 -2.529 20.917 1.00 84.06 90 GLU A C 1
ATOM 688 O O . GLU A 1 90 ? -35.604 -3.404 20.606 1.00 84.06 90 GLU A O 1
ATOM 693 N N . GLU A 1 91 ? -36.598 -1.456 20.140 1.00 88.31 91 GLU A N 1
ATOM 694 C CA . GLU A 1 91 ? -35.852 -1.169 18.907 1.00 88.31 91 GLU A CA 1
ATOM 695 C C . GLU A 1 91 ? -34.333 -1.260 19.112 1.00 88.31 91 GLU A C 1
ATOM 697 O O . GLU A 1 91 ? -33.638 -1.852 18.286 1.00 88.31 91 GLU A O 1
ATOM 702 N N . ILE A 1 92 ? -33.821 -0.755 20.240 1.00 88.81 92 ILE A N 1
ATOM 703 C CA . ILE A 1 92 ? -32.389 -0.818 20.551 1.00 88.81 92 ILE A CA 1
ATOM 704 C C . ILE A 1 92 ? -31.861 -2.259 20.581 1.00 88.81 92 ILE A C 1
ATOM 706 O O . ILE A 1 92 ? -30.764 -2.503 20.090 1.00 88.81 92 ILE A O 1
ATOM 710 N N . PHE A 1 93 ? -32.641 -3.229 21.071 1.00 90.50 93 PHE A N 1
ATOM 711 C CA . PHE A 1 93 ? -32.228 -4.636 21.074 1.00 90.50 93 PHE A CA 1
ATOM 712 C C . PHE A 1 93 ? -32.154 -5.210 19.671 1.00 90.50 93 PHE A C 1
ATOM 714 O O . PHE A 1 93 ? -31.183 -5.888 19.357 1.00 90.50 93 PHE A O 1
ATOM 721 N N . ARG A 1 94 ? -33.100 -4.856 18.795 1.00 90.88 94 ARG A N 1
ATOM 722 C CA . ARG A 1 94 ? -33.044 -5.268 17.385 1.00 90.88 94 ARG A CA 1
ATOM 723 C C . ARG A 1 94 ? -31.817 -4.686 16.689 1.00 90.88 94 ARG A C 1
ATOM 725 O O . ARG A 1 94 ? -31.122 -5.406 15.987 1.00 90.88 94 ARG A O 1
ATOM 732 N N . LEU A 1 95 ? -31.504 -3.410 16.930 1.00 91.94 95 LEU A N 1
ATOM 733 C CA . LEU A 1 95 ? -30.302 -2.773 16.380 1.00 91.94 95 LEU A CA 1
ATOM 734 C C . LEU A 1 95 ? -29.012 -3.435 16.888 1.00 91.94 95 LEU A C 1
ATOM 736 O O . LEU A 1 95 ? -28.053 -3.567 16.129 1.00 91.94 95 LEU A O 1
ATOM 740 N N . MET A 1 96 ? -28.980 -3.854 18.154 1.00 91.44 96 MET A N 1
ATOM 741 C CA . MET A 1 96 ? -27.857 -4.602 18.723 1.00 91.44 96 MET A CA 1
ATOM 742 C C . MET A 1 96 ? -27.733 -6.001 18.099 1.00 91.44 96 MET A C 1
ATOM 744 O O . MET A 1 96 ? -26.637 -6.377 17.690 1.00 91.44 96 MET A O 1
ATOM 748 N N . ASP A 1 97 ? -28.840 -6.738 17.969 1.00 91.25 97 ASP A N 1
ATOM 749 C CA . ASP A 1 97 ? -28.877 -8.091 17.390 1.00 91.25 97 ASP A CA 1
ATOM 750 C C . ASP A 1 97 ? -28.515 -8.100 15.896 1.00 91.25 97 ASP A C 1
ATOM 752 O O . ASP A 1 97 ? -27.805 -8.991 15.429 1.00 91.25 97 ASP A O 1
ATOM 756 N N . ASP A 1 98 ? -28.933 -7.068 15.158 1.00 90.88 98 ASP A N 1
ATOM 757 C CA . ASP A 1 98 ? -28.585 -6.853 13.749 1.00 90.88 98 ASP A CA 1
ATOM 758 C C . ASP A 1 98 ? -27.118 -6.415 13.558 1.00 90.88 98 ASP A C 1
ATOM 760 O O . ASP A 1 98 ? -26.662 -6.236 12.426 1.00 90.88 98 ASP A O 1
ATOM 764 N N . GLY A 1 99 ? -26.368 -6.212 14.649 1.00 88.31 99 GLY A N 1
ATOM 765 C CA . GLY A 1 99 ? -24.966 -5.797 14.618 1.00 88.31 99 GLY A CA 1
ATOM 766 C C . GLY A 1 99 ? -24.759 -4.340 14.204 1.00 88.31 99 GLY A C 1
ATOM 767 O O . GLY A 1 99 ? -23.679 -3.990 13.737 1.00 88.31 99 GLY A O 1
ATOM 768 N N . LYS A 1 100 ? -25.780 -3.486 14.354 1.00 91.62 100 LYS A N 1
ATOM 769 C CA . LYS A 1 100 ? -25.698 -2.055 14.025 1.00 91.62 100 LYS A CA 1
ATOM 770 C C . LYS A 1 100 ? -25.118 -1.201 15.145 1.00 91.62 100 LYS A C 1
ATOM 772 O O . LYS A 1 100 ? -24.810 -0.042 14.891 1.00 91.62 100 LYS A O 1
ATOM 777 N N . ILE A 1 101 ? -25.006 -1.732 16.363 1.00 93.00 101 ILE A N 1
ATOM 778 C CA . ILE A 1 101 ? -24.459 -1.042 17.537 1.00 93.00 101 ILE A CA 1
ATOM 779 C C . ILE A 1 101 ? -23.221 -1.794 18.026 1.00 93.00 101 ILE A C 1
ATOM 781 O O . ILE A 1 101 ? -23.324 -2.945 18.435 1.00 93.00 101 ILE A O 1
ATOM 785 N N . ASP A 1 102 ? -22.068 -1.127 18.054 1.00 93.12 102 ASP A N 1
ATOM 786 C CA . ASP A 1 102 ? -20.816 -1.675 18.603 1.00 93.12 102 ASP A CA 1
ATOM 787 C C . ASP A 1 102 ? -20.417 -0.982 19.913 1.00 93.12 102 ASP A C 1
ATOM 789 O O . ASP A 1 102 ? -19.734 -1.569 20.760 1.00 93.12 102 ASP A O 1
ATOM 793 N N . TYR A 1 103 ? -20.872 0.262 20.089 1.00 93.62 103 TYR A N 1
ATOM 794 C CA . TYR A 1 103 ? -20.586 1.091 21.252 1.00 93.62 103 TYR A CA 1
ATOM 795 C C . TYR A 1 103 ? -21.859 1.664 21.861 1.00 93.62 103 TYR A C 1
ATOM 797 O O . TYR A 1 103 ? -22.737 2.160 21.159 1.00 93.62 103 TYR A O 1
ATOM 805 N N . ILE A 1 104 ? -21.928 1.670 23.187 1.00 92.81 104 ILE A N 1
ATOM 806 C CA . ILE A 1 104 ? -22.985 2.333 23.946 1.00 92.81 104 ILE A CA 1
ATOM 807 C C . ILE A 1 104 ? -22.332 3.358 24.865 1.00 92.81 104 ILE A C 1
ATOM 809 O O . ILE A 1 104 ? -21.472 3.008 25.666 1.00 92.81 104 ILE A O 1
ATOM 813 N N . VAL A 1 105 ? -22.757 4.614 24.774 1.00 91.56 105 VAL A N 1
ATOM 814 C CA . VAL A 1 105 ? -22.369 5.689 25.689 1.00 91.56 105 VAL A CA 1
ATOM 815 C C . VAL A 1 105 ? -23.580 6.031 26.547 1.00 91.56 105 VAL A C 1
ATOM 817 O O . VAL A 1 105 ? -24.570 6.587 26.061 1.00 91.56 105 VAL A O 1
ATOM 820 N N . TYR A 1 106 ? -23.501 5.678 27.828 1.00 89.75 106 TYR A N 1
ATOM 821 C CA . TYR A 1 106 ? -24.578 5.860 28.795 1.00 89.75 106 TYR A CA 1
ATOM 822 C C . TYR A 1 106 ? -24.119 6.742 29.953 1.00 89.75 106 TYR A C 1
ATOM 824 O O . TYR A 1 106 ? -23.252 6.338 30.720 1.00 89.75 106 TYR A O 1
ATOM 832 N N . THR A 1 107 ? -24.722 7.917 30.135 1.00 85.00 107 THR A N 1
ATOM 833 C CA . THR A 1 107 ? -24.547 8.681 31.380 1.00 85.00 107 THR A CA 1
ATOM 834 C C . THR A 1 107 ? -25.813 8.535 32.207 1.00 85.00 107 THR A C 1
ATOM 836 O O . THR A 1 107 ? -26.913 8.899 31.786 1.00 85.00 107 THR A O 1
ATOM 839 N N . GLY A 1 108 ? -25.674 7.862 33.347 1.00 70.00 108 GLY A N 1
ATOM 840 C CA . GLY A 1 108 ? -26.820 7.344 34.078 1.00 70.00 108 GLY A CA 1
ATOM 841 C C . GLY A 1 108 ? -27.758 8.410 34.623 1.00 70.00 108 GLY A C 1
ATOM 842 O O . GLY A 1 108 ? -27.334 9.478 35.065 1.00 70.00 108 GLY A O 1
ATOM 843 N N . LYS A 1 109 ? -29.050 8.074 34.647 1.00 70.44 109 LYS A N 1
ATOM 844 C CA . LYS A 1 109 ? -30.038 8.734 35.504 1.00 70.44 109 LYS A CA 1
ATOM 845 C C . LYS A 1 109 ? -30.250 7.918 36.777 1.00 70.44 109 LYS A C 1
ATOM 847 O O . LYS A 1 109 ? -30.133 6.696 36.771 1.00 70.44 109 LYS A O 1
ATOM 852 N N . THR A 1 110 ? -30.526 8.612 37.877 1.00 69.12 110 THR A N 1
ATOM 853 C CA . THR A 1 110 ? -30.666 8.020 39.216 1.00 69.12 110 THR A CA 1
ATOM 854 C C . THR A 1 110 ? -32.061 7.461 39.504 1.00 69.12 110 THR A C 1
ATOM 856 O O . THR A 1 110 ? -32.270 6.906 40.581 1.00 69.12 110 THR A O 1
ATOM 859 N N . ASP A 1 111 ? -33.022 7.593 38.585 1.00 77.56 111 ASP A N 1
ATOM 860 C CA . ASP A 1 111 ? -34.349 6.997 38.742 1.00 77.56 111 ASP A CA 1
ATOM 861 C C . ASP A 1 111 ? -34.345 5.482 38.474 1.00 77.56 111 ASP A C 1
ATOM 863 O O . ASP A 1 111 ? -33.581 4.968 37.657 1.00 77.56 111 ASP A O 1
ATOM 867 N N . MET A 1 112 ? -35.211 4.761 39.192 1.00 71.25 112 MET A N 1
ATOM 868 C CA . MET A 1 112 ? -35.241 3.292 39.188 1.00 71.25 112 MET A CA 1
ATOM 869 C C . MET A 1 112 ? -35.610 2.696 37.828 1.00 71.25 112 MET A C 1
ATOM 871 O O . MET A 1 112 ? -35.099 1.631 37.483 1.00 71.25 112 MET A O 1
ATOM 875 N N . ASP A 1 113 ? -36.448 3.381 37.050 1.00 73.44 113 ASP A N 1
ATOM 876 C CA . ASP A 1 113 ? -36.849 2.921 35.720 1.00 73.44 113 ASP A CA 1
ATOM 877 C C . ASP A 1 113 ? -35.654 2.964 34.756 1.00 73.44 113 ASP A C 1
ATOM 879 O O . ASP A 1 113 ? -35.353 1.968 34.099 1.00 73.44 113 ASP A O 1
ATOM 883 N N . SER A 1 114 ? -34.888 4.061 34.756 1.00 75.62 114 SER A N 1
ATOM 884 C CA . SER A 1 114 ? -33.661 4.189 33.956 1.00 75.62 114 SER A CA 1
ATOM 885 C C . SER A 1 114 ? -32.573 3.193 34.373 1.00 75.62 114 SER A C 1
ATOM 887 O O . SER A 1 114 ? -31.847 2.674 33.525 1.00 75.62 114 SER A O 1
ATOM 889 N N . ILE A 1 115 ? -32.462 2.887 35.671 1.00 79.19 115 ILE A N 1
ATOM 890 C CA . ILE A 1 115 ? -31.531 1.865 36.174 1.00 79.19 115 ILE A CA 1
ATOM 891 C C . ILE A 1 115 ? -31.931 0.474 35.671 1.00 79.19 115 ILE A C 1
ATOM 893 O O . ILE A 1 115 ? -31.069 -0.293 35.244 1.00 79.19 115 ILE A O 1
ATOM 897 N N . ASN A 1 116 ? -33.222 0.141 35.694 1.00 80.19 116 ASN A N 1
ATOM 898 C CA . ASN A 1 116 ? -33.703 -1.153 35.220 1.00 80.19 116 ASN A CA 1
ATOM 899 C C . ASN A 1 116 ? -33.519 -1.309 33.699 1.00 80.19 116 ASN A C 1
ATOM 901 O O . ASN A 1 116 ? -33.046 -2.352 33.240 1.00 80.19 116 ASN A O 1
ATOM 905 N N . ASP A 1 117 ? -33.811 -0.254 32.930 1.00 80.94 117 ASP A N 1
ATOM 906 C CA . ASP A 1 117 ? -33.554 -0.200 31.486 1.00 80.94 117 ASP A CA 1
ATOM 907 C C . ASP A 1 117 ? -32.057 -0.390 31.187 1.00 80.94 117 ASP A C 1
ATOM 909 O O . ASP A 1 117 ? -31.690 -1.201 30.332 1.00 80.94 117 ASP A O 1
ATOM 913 N N . TYR A 1 118 ? -31.179 0.276 31.948 1.00 84.44 118 TYR A N 1
ATOM 914 C CA . TYR A 1 118 ? -29.731 0.096 31.834 1.00 84.44 118 TYR A CA 1
ATOM 915 C C . TYR A 1 118 ? -29.296 -1.340 32.128 1.00 84.44 118 TYR A C 1
ATOM 917 O O . TYR A 1 118 ? -28.521 -1.892 31.356 1.00 84.44 118 TYR A O 1
ATOM 925 N N . ILE A 1 119 ? -29.785 -1.971 33.202 1.00 85.00 119 ILE A N 1
ATOM 926 C CA . ILE A 1 119 ? -29.398 -3.349 33.555 1.00 85.00 119 ILE A CA 1
ATOM 927 C C . ILE A 1 119 ? -29.772 -4.316 32.429 1.00 85.00 119 ILE A C 1
ATOM 929 O O . ILE A 1 119 ? -28.939 -5.126 32.015 1.00 85.00 119 ILE A O 1
ATOM 933 N N . ARG A 1 120 ? -30.998 -4.212 31.898 1.00 87.44 120 ARG A N 1
ATOM 934 C CA . ARG A 1 120 ? -31.453 -5.048 30.777 1.00 87.44 120 ARG A CA 1
ATOM 935 C C . ARG A 1 120 ? -30.575 -4.840 29.545 1.00 87.44 120 ARG A C 1
ATOM 937 O O . ARG A 1 120 ? -30.104 -5.813 28.961 1.00 87.44 120 ARG A O 1
ATOM 944 N N . MET A 1 121 ? -30.316 -3.584 29.189 1.00 89.19 121 MET A N 1
ATOM 945 C CA . MET A 1 121 ? -29.480 -3.239 28.041 1.00 89.19 121 MET A CA 1
ATOM 946 C C . MET A 1 121 ? -28.037 -3.690 28.198 1.00 89.19 121 MET A C 1
ATOM 948 O O . MET A 1 121 ? -27.468 -4.267 27.277 1.00 89.19 121 MET A O 1
ATOM 952 N N . HIS A 1 122 ? -27.450 -3.465 29.365 1.00 87.88 122 HIS A N 1
ATOM 953 C CA . HIS A 1 122 ? -26.071 -3.815 29.639 1.00 87.88 122 HIS A CA 1
ATOM 954 C C . HIS A 1 122 ? -25.865 -5.333 29.633 1.00 87.88 122 HIS A C 1
ATOM 956 O O . HIS A 1 122 ? -24.896 -5.813 29.053 1.00 87.88 122 HIS A O 1
ATOM 962 N N . HIS A 1 123 ? -26.801 -6.106 30.195 1.00 87.75 123 HIS A N 1
ATOM 963 C CA . HIS A 1 123 ? -26.765 -7.567 30.098 1.00 87.75 123 HIS A CA 1
ATOM 964 C C . HIS A 1 123 ? -26.828 -8.048 28.644 1.00 87.75 123 HIS A C 1
ATOM 966 O O . HIS A 1 123 ? -26.050 -8.922 28.263 1.00 87.75 123 HIS A O 1
ATOM 972 N N . HIS A 1 124 ? -27.702 -7.458 27.823 1.00 90.06 124 HIS A N 1
ATOM 973 C CA . HIS A 1 124 ? -27.790 -7.792 26.398 1.00 90.06 124 HIS A CA 1
ATOM 974 C C . HIS A 1 124 ? -26.502 -7.432 25.644 1.00 90.06 124 HIS A C 1
ATOM 976 O O . HIS A 1 124 ? -25.972 -8.237 24.883 1.00 90.06 124 HIS A O 1
ATOM 982 N N . ALA A 1 125 ? -25.933 -6.257 25.930 1.00 88.38 125 ALA A N 1
ATOM 983 C CA . ALA A 1 125 ? -24.673 -5.799 25.350 1.00 88.38 125 ALA A CA 1
ATOM 984 C C . ALA A 1 125 ? -23.513 -6.754 25.664 1.00 88.38 125 ALA A C 1
ATOM 986 O O . ALA A 1 125 ? -22.737 -7.083 24.770 1.00 88.38 125 ALA A O 1
ATOM 987 N N . ILE A 1 126 ? -23.426 -7.250 26.903 1.00 85.38 126 ILE A N 1
ATOM 988 C CA . ILE A 1 126 ? -22.401 -8.221 27.314 1.00 85.38 126 ILE A CA 1
ATOM 989 C C . ILE A 1 126 ? -22.507 -9.515 26.499 1.00 85.38 126 ILE A C 1
ATOM 991 O O . ILE A 1 126 ? -21.483 -10.025 26.047 1.00 85.38 126 ILE A O 1
ATOM 995 N N . LEU A 1 127 ? -23.721 -10.035 26.276 1.00 85.62 127 LEU A N 1
ATOM 996 C CA . LEU A 1 127 ? -23.928 -11.269 25.503 1.00 85.62 127 LEU A CA 1
ATOM 997 C C . LEU A 1 127 ? -23.461 -11.139 24.047 1.00 85.62 127 LEU A C 1
ATOM 999 O O . LEU A 1 127 ? -22.998 -12.117 23.463 1.00 85.62 127 LEU A O 1
ATOM 1003 N N . LEU A 1 128 ? -23.553 -9.935 23.482 1.00 87.00 128 LEU A N 1
ATOM 1004 C CA . LEU A 1 128 ? -23.147 -9.624 22.110 1.00 87.00 128 LEU A CA 1
ATOM 1005 C C . LEU A 1 128 ? -21.701 -9.105 22.003 1.00 87.00 128 LEU A C 1
ATOM 1007 O O . LEU A 1 128 ? -21.198 -8.899 20.898 1.00 87.00 128 LEU A O 1
ATOM 1011 N N . GLY A 1 129 ? -21.016 -8.891 23.132 1.00 84.25 129 GLY A N 1
ATOM 1012 C CA . GLY A 1 129 ? -19.677 -8.295 23.166 1.00 84.25 129 GLY A CA 1
ATOM 1013 C C . GLY A 1 129 ? -19.645 -6.814 22.764 1.00 84.25 129 GLY A C 1
ATOM 1014 O O . GLY A 1 129 ? -18.638 -6.346 22.234 1.00 84.25 129 GLY A O 1
ATOM 1015 N N . ILE A 1 130 ? -20.741 -6.084 22.990 1.00 89.25 130 ILE A N 1
ATOM 1016 C CA . ILE A 1 130 ? -20.881 -4.650 22.702 1.00 89.25 130 ILE A CA 1
ATOM 1017 C C . ILE A 1 130 ? -20.271 -3.836 23.846 1.00 89.25 130 ILE A C 1
ATOM 1019 O O . ILE A 1 130 ? -20.582 -4.029 25.025 1.00 89.25 130 ILE A O 1
ATOM 1023 N N . THR A 1 131 ? -19.415 -2.877 23.497 1.00 88.12 131 THR A N 1
ATOM 1024 C CA . THR A 1 131 ? -18.680 -2.072 24.476 1.00 88.12 131 THR A CA 1
ATOM 1025 C C . THR A 1 131 ? -19.592 -1.003 25.077 1.00 88.12 131 THR A C 1
ATOM 1027 O O . THR A 1 131 ? -20.017 -0.079 24.386 1.00 88.12 131 THR A O 1
ATOM 1030 N N . THR A 1 132 ? -19.878 -1.101 26.378 1.00 89.00 132 THR A N 1
ATOM 1031 C CA . THR A 1 132 ? -20.672 -0.099 27.111 1.00 89.00 132 THR A CA 1
ATOM 1032 C C . THR A 1 132 ? -19.762 0.805 27.937 1.00 89.00 132 THR A C 1
ATOM 1034 O O . THR A 1 132 ? -19.015 0.323 28.786 1.00 89.00 132 THR A O 1
ATOM 1037 N N . LEU A 1 133 ? -19.842 2.115 27.712 1.00 88.25 133 LEU A N 1
ATOM 1038 C CA . LEU A 1 133 ? -19.066 3.145 28.391 1.00 88.25 133 LEU A CA 1
ATOM 1039 C C . LEU A 1 133 ? -19.985 4.022 29.236 1.00 88.25 133 LEU A C 1
ATOM 1041 O O . LEU A 1 133 ? -20.904 4.657 28.719 1.00 88.25 133 LEU A O 1
ATOM 1045 N N . THR A 1 134 ? -19.703 4.082 30.536 1.00 88.00 134 THR A N 1
ATOM 1046 C CA . THR A 1 134 ? -20.490 4.864 31.501 1.00 88.00 134 THR A CA 1
ATOM 1047 C C . THR A 1 134 ? -19.869 6.219 31.853 1.00 88.00 134 THR A C 1
ATOM 1049 O O . THR A 1 134 ? -20.338 6.902 32.759 1.00 88.00 134 THR A O 1
ATOM 1052 N N . SER A 1 135 ? -18.784 6.594 31.169 1.00 87.06 135 SER A N 1
ATOM 1053 C CA . SER A 1 135 ? -18.065 7.858 31.336 1.00 87.06 135 SER A CA 1
ATOM 1054 C C . SER A 1 135 ? -17.791 8.488 29.974 1.00 87.06 135 SER A C 1
ATOM 1056 O O . SER A 1 135 ? -17.330 7.813 29.047 1.00 87.06 135 SER A O 1
ATOM 1058 N N . LEU A 1 136 ? -18.050 9.793 29.866 1.00 87.31 136 LEU A N 1
ATOM 1059 C CA . LEU A 1 136 ? -17.769 10.563 28.656 1.00 87.31 136 LEU A CA 1
ATOM 1060 C C . LEU A 1 136 ? -16.271 10.711 28.396 1.00 87.31 136 LEU A C 1
ATOM 1062 O O . LEU A 1 136 ? -15.862 10.707 27.237 1.00 87.31 136 LEU A O 1
ATOM 1066 N N . ASP A 1 137 ? -15.447 10.770 29.441 1.00 85.81 137 ASP A N 1
ATOM 1067 C CA . ASP A 1 137 ? -13.990 10.827 29.297 1.00 85.81 137 ASP A CA 1
ATOM 1068 C C . ASP A 1 137 ? -13.457 9.548 28.648 1.00 85.81 137 ASP A C 1
ATOM 1070 O O . ASP A 1 137 ? -12.659 9.594 27.711 1.00 85.81 137 ASP A O 1
ATOM 1074 N N . THR A 1 138 ? -13.959 8.387 29.084 1.00 84.69 138 THR A N 1
ATOM 1075 C CA . THR A 1 138 ? -13.591 7.096 28.490 1.00 84.69 138 THR A CA 1
ATOM 1076 C C . THR A 1 138 ? -14.077 6.989 27.046 1.00 84.69 138 THR A C 1
ATOM 1078 O O . THR A 1 138 ? -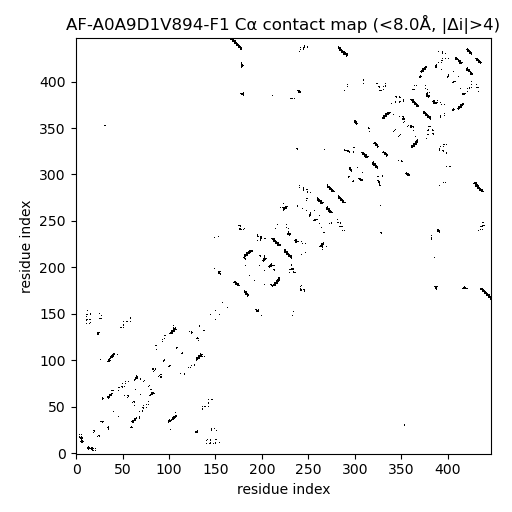13.360 6.465 26.197 1.00 84.69 138 THR A O 1
ATOM 1081 N N . ALA A 1 139 ? -15.262 7.520 26.737 1.00 89.25 139 ALA A N 1
ATOM 1082 C CA . ALA A 1 139 ? -15.769 7.556 25.368 1.00 89.25 139 ALA A CA 1
ATOM 1083 C C . ALA A 1 139 ? -14.964 8.502 24.463 1.00 89.25 139 ALA A C 1
ATOM 1085 O O . ALA A 1 139 ? -14.690 8.162 23.312 1.00 89.25 139 ALA A O 1
ATOM 1086 N N . ASN A 1 140 ? -14.514 9.647 24.982 1.00 89.19 140 ASN A N 1
ATOM 1087 C CA . ASN A 1 140 ? -13.600 10.540 24.270 1.00 89.19 140 ASN A CA 1
ATOM 1088 C C . ASN A 1 140 ? -12.262 9.870 23.971 1.00 89.19 140 ASN A C 1
ATOM 1090 O O . ASN A 1 140 ? -11.787 9.959 22.836 1.00 89.19 140 ASN A O 1
ATOM 1094 N N . ALA A 1 141 ? -11.700 9.168 24.956 1.00 86.44 141 ALA A N 1
ATOM 1095 C CA . ALA A 1 141 ? -10.470 8.415 24.780 1.00 86.44 141 ALA A CA 1
ATOM 1096 C C . ALA A 1 141 ? -10.635 7.272 23.768 1.00 86.44 141 ALA A C 1
ATOM 1098 O O . ALA A 1 141 ? -9.773 7.079 22.916 1.00 86.44 141 ALA A O 1
ATOM 1099 N N . LEU A 1 142 ? -11.769 6.560 23.786 1.00 87.81 142 LEU A N 1
ATOM 1100 C CA . LEU A 1 142 ? -12.104 5.576 22.755 1.00 87.81 142 LEU A CA 1
ATOM 1101 C C . LEU A 1 142 ? -12.096 6.209 21.356 1.00 87.81 142 LEU A C 1
ATOM 1103 O O . LEU A 1 142 ? -11.535 5.637 20.425 1.00 87.81 142 LEU A O 1
ATOM 1107 N N . ALA A 1 143 ? -12.686 7.393 21.196 1.00 89.75 143 ALA A N 1
ATOM 1108 C CA . ALA A 1 143 ? -12.673 8.086 19.915 1.00 89.75 143 ALA A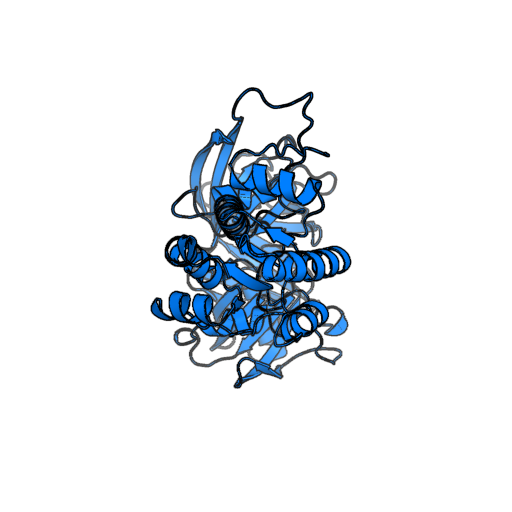 CA 1
ATOM 1109 C C . ALA A 1 143 ? -11.242 8.456 19.464 1.00 89.75 143 ALA A C 1
ATOM 1111 O O . ALA A 1 143 ? -10.940 8.335 18.278 1.00 89.75 143 ALA A O 1
ATOM 1112 N N . ASP A 1 144 ? -10.346 8.848 20.380 1.00 88.56 144 ASP A N 1
ATOM 1113 C CA . ASP A 1 144 ? -8.922 9.074 20.055 1.00 88.56 144 ASP A CA 1
ATOM 1114 C C . ASP A 1 144 ? -8.214 7.787 19.623 1.00 88.56 144 ASP A C 1
ATOM 1116 O O . ASP A 1 144 ? -7.465 7.782 18.645 1.00 88.56 144 ASP A O 1
ATOM 1120 N N . ILE A 1 145 ? -8.505 6.668 20.287 1.00 87.75 145 ILE A N 1
ATOM 1121 C CA . ILE A 1 145 ? -7.976 5.353 19.910 1.00 87.75 145 ILE A CA 1
ATOM 1122 C C . ILE A 1 145 ? -8.423 4.981 18.495 1.00 87.75 145 ILE A C 1
ATOM 1124 O O . ILE A 1 145 ? -7.595 4.604 17.665 1.00 87.75 145 ILE A O 1
ATOM 1128 N N . ILE A 1 146 ? -9.710 5.140 18.177 1.00 86.50 146 ILE A N 1
ATOM 1129 C CA . ILE A 1 146 ? -10.221 4.859 16.830 1.00 86.50 146 ILE A CA 1
ATOM 1130 C C . ILE A 1 146 ? -9.517 5.746 15.791 1.00 86.50 146 ILE A C 1
ATOM 1132 O O . ILE A 1 146 ? -9.120 5.245 14.737 1.00 86.50 146 ILE A O 1
ATOM 1136 N N . ALA A 1 147 ? -9.309 7.030 16.104 1.00 86.12 147 ALA A N 1
ATOM 1137 C CA . ALA A 1 147 ? -8.601 7.979 15.247 1.00 86.12 147 ALA A CA 1
ATOM 1138 C C . ALA A 1 147 ? -7.125 7.606 15.022 1.00 86.12 147 ALA A C 1
ATOM 1140 O O . ALA A 1 147 ? -6.610 7.789 13.917 1.00 86.12 147 ALA A O 1
ATOM 1141 N N . SER A 1 148 ? -6.462 7.053 16.044 1.00 82.31 148 SER A N 1
ATOM 1142 C CA . SER A 1 148 ? -5.047 6.651 16.003 1.00 82.31 148 SER A CA 1
ATOM 1143 C C . SER A 1 148 ? -4.770 5.437 15.108 1.00 82.31 148 SER A C 1
ATOM 1145 O O . SER A 1 148 ? -3.636 5.237 14.679 1.00 82.31 148 SER A O 1
ATOM 1147 N N . ARG A 1 149 ? -5.808 4.647 14.790 1.00 80.31 149 ARG A N 1
ATOM 1148 C CA . ARG A 1 149 ? -5.745 3.421 13.970 1.00 80.31 149 ARG A CA 1
ATOM 1149 C C . ARG A 1 149 ? -4.930 2.272 14.578 1.00 80.31 149 ARG A C 1
ATOM 1151 O O . ARG A 1 149 ? -4.638 1.316 13.856 1.00 80.31 149 ARG A O 1
ATOM 1158 N N . PHE A 1 150 ? -4.595 2.320 15.869 1.00 77.62 150 PHE A N 1
ATOM 1159 C CA . PHE A 1 150 ? -4.033 1.155 16.557 1.00 77.62 150 PHE A CA 1
ATOM 1160 C C . PHE A 1 150 ? -5.021 -0.017 16.535 1.00 77.62 150 PHE A C 1
ATOM 1162 O O . PHE A 1 150 ? -6.214 0.169 16.754 1.00 77.62 150 PHE A O 1
ATOM 1169 N N . ASN A 1 151 ? -4.513 -1.210 16.249 1.00 76.56 151 ASN A N 1
ATOM 1170 C CA . ASN A 1 151 ? -5.224 -2.479 16.252 1.00 76.56 151 ASN A CA 1
ATOM 1171 C C . ASN A 1 151 ? -4.292 -3.603 16.753 1.00 76.56 151 ASN A C 1
ATOM 1173 O O . ASN A 1 151 ? -3.111 -3.383 17.032 1.00 76.56 151 ASN A O 1
ATOM 1177 N N . GLU A 1 152 ? -4.830 -4.814 16.903 1.00 72.31 152 GLU A N 1
ATOM 1178 C CA . GLU A 1 152 ? -4.078 -5.954 17.451 1.00 72.31 152 GLU A CA 1
ATOM 1179 C C . GLU A 1 152 ? -2.863 -6.337 16.589 1.00 72.31 152 GLU A C 1
ATOM 1181 O O . GLU A 1 152 ? -1.867 -6.813 17.126 1.00 72.31 152 GLU A O 1
ATOM 1186 N N . ASP A 1 153 ? -2.901 -6.050 15.284 1.00 66.69 153 ASP A N 1
ATOM 1187 C CA . ASP A 1 153 ? -1.847 -6.410 14.331 1.00 66.69 153 ASP A CA 1
ATOM 1188 C C . ASP A 1 153 ? -0.729 -5.355 14.218 1.00 66.69 153 ASP A C 1
ATOM 1190 O O . ASP A 1 153 ? 0.339 -5.648 13.683 1.00 66.69 153 ASP A O 1
ATOM 1194 N N . ASN A 1 154 ? -0.946 -4.120 14.690 1.00 68.44 154 ASN A N 1
ATOM 1195 C CA . ASN A 1 154 ? 0.006 -3.007 14.532 1.00 68.44 154 ASN A CA 1
ATOM 1196 C C . ASN A 1 154 ? 0.535 -2.430 15.858 1.00 68.44 154 ASN A C 1
ATOM 1198 O O . ASN A 1 154 ? 1.157 -1.362 15.871 1.00 68.44 154 ASN A O 1
ATOM 1202 N N . THR A 1 155 ? 0.307 -3.134 16.970 1.00 71.25 155 THR A N 1
ATOM 1203 C CA . THR A 1 155 ? 0.833 -2.763 18.287 1.00 71.25 155 THR A CA 1
ATOM 1204 C C . THR A 1 155 ? 2.051 -3.598 18.675 1.00 71.25 155 THR A C 1
ATOM 1206 O O . THR A 1 155 ? 2.098 -4.810 18.488 1.00 71.25 155 THR A O 1
ATOM 1209 N N . GLU A 1 156 ? 3.072 -2.944 19.239 1.00 68.50 156 GLU A N 1
ATOM 1210 C CA . GLU A 1 156 ? 4.304 -3.626 19.647 1.00 68.50 156 GLU A CA 1
ATOM 1211 C C . GLU A 1 156 ? 4.060 -4.462 20.915 1.00 68.50 156 GLU A C 1
ATOM 1213 O O . GLU A 1 156 ? 3.603 -3.940 21.944 1.00 68.50 156 GLU A O 1
ATOM 1218 N N . LEU A 1 157 ? 4.432 -5.745 20.853 1.00 64.12 157 LEU A N 1
ATOM 1219 C CA . LEU A 1 157 ? 4.601 -6.600 22.025 1.00 64.12 157 LEU A CA 1
ATOM 1220 C C . LEU A 1 157 ? 5.938 -6.280 22.692 1.00 64.12 157 LEU A C 1
ATOM 1222 O O . LEU A 1 157 ? 7.003 -6.447 22.098 1.00 64.12 157 LEU A O 1
ATOM 1226 N N . VAL A 1 158 ? 5.878 -5.835 23.945 1.00 63.62 158 VAL A N 1
ATOM 1227 C CA . VAL A 1 158 ? 7.059 -5.465 24.727 1.00 63.62 158 VAL A CA 1
ATOM 1228 C C . VAL A 1 158 ? 7.167 -6.388 25.932 1.00 63.62 158 VAL A C 1
ATOM 1230 O O . VAL A 1 158 ? 6.229 -6.505 26.719 1.00 63.62 158 VAL A O 1
ATOM 1233 N N . ASP A 1 159 ? 8.328 -7.019 26.103 1.00 64.00 159 ASP A N 1
ATOM 1234 C CA . ASP A 1 159 ? 8.657 -7.707 27.349 1.00 64.00 159 ASP A CA 1
ATOM 1235 C C . ASP A 1 159 ? 8.906 -6.667 28.445 1.00 64.00 159 ASP A C 1
ATOM 1237 O O . ASP A 1 159 ? 9.882 -5.914 28.402 1.00 64.00 159 ASP A O 1
ATOM 1241 N N . ILE A 1 160 ? 8.018 -6.636 29.440 1.00 66.44 160 ILE A N 1
ATOM 1242 C CA . ILE A 1 160 ? 8.071 -5.681 30.549 1.00 66.44 160 ILE A CA 1
ATOM 1243 C C . ILE A 1 160 ? 9.374 -5.795 31.356 1.00 66.44 160 ILE A C 1
ATOM 1245 O O . ILE A 1 160 ? 9.875 -4.788 31.856 1.00 66.44 160 ILE A O 1
ATOM 1249 N N . ASN A 1 161 ? 9.970 -6.991 31.437 1.00 58.66 161 ASN A N 1
ATOM 1250 C CA . ASN A 1 161 ? 11.237 -7.201 32.143 1.00 58.66 161 ASN A CA 1
ATOM 1251 C C . ASN A 1 161 ? 12.428 -6.606 31.382 1.00 58.66 161 ASN A C 1
ATOM 1253 O O . ASN A 1 161 ? 13.470 -6.335 31.976 1.00 58.66 161 ASN A O 1
ATOM 1257 N N . ASN A 1 162 ? 12.258 -6.382 30.079 1.00 64.81 162 ASN A N 1
ATOM 1258 C CA . ASN A 1 162 ? 13.264 -5.860 29.163 1.00 64.81 162 ASN A CA 1
ATOM 1259 C C . ASN A 1 162 ? 12.805 -4.544 28.507 1.00 64.81 162 ASN A C 1
ATOM 1261 O O . ASN A 1 162 ? 13.193 -4.227 27.379 1.00 64.81 162 ASN A O 1
ATOM 1265 N N . LEU A 1 163 ? 11.991 -3.754 29.219 1.00 67.44 163 LEU A N 1
ATOM 1266 C CA . LEU A 1 163 ? 11.567 -2.425 28.781 1.00 67.44 163 LEU A CA 1
ATOM 1267 C C . LEU A 1 163 ? 12.779 -1.526 28.511 1.00 67.44 163 LEU A C 1
ATOM 1269 O O . LEU A 1 163 ? 13.707 -1.410 29.320 1.00 67.44 163 LEU A O 1
ATOM 1273 N N . ARG A 1 164 ? 12.753 -0.852 27.360 1.00 67.88 164 ARG A N 1
ATOM 1274 C CA . ARG A 1 164 ? 13.802 0.095 26.971 1.00 67.88 164 ARG A CA 1
ATOM 1275 C C . ARG A 1 164 ? 13.791 1.274 27.945 1.00 67.88 164 ARG A C 1
ATOM 1277 O O . ARG A 1 164 ? 12.743 1.850 28.218 1.00 67.88 164 ARG A O 1
ATOM 1284 N N . LYS A 1 165 ? 14.967 1.645 28.459 1.00 73.69 165 LYS A N 1
ATOM 1285 C CA . LYS A 1 165 ? 15.119 2.755 29.420 1.00 73.69 165 LYS A CA 1
ATOM 1286 C C . LYS A 1 165 ? 15.128 4.134 28.760 1.00 73.69 165 LYS A C 1
ATOM 1288 O O . LYS A 1 165 ? 14.905 5.134 29.432 1.00 73.69 165 LYS A O 1
ATOM 1293 N N . GLU A 1 166 ? 15.411 4.182 27.464 1.00 77.00 166 GLU A N 1
ATOM 1294 C CA . GLU A 1 166 ? 15.514 5.404 26.675 1.00 77.00 166 GLU A CA 1
ATOM 1295 C C . GLU A 1 166 ? 14.934 5.192 25.274 1.00 77.00 166 GLU A C 1
ATOM 1297 O O . GLU A 1 166 ? 14.811 4.058 24.797 1.00 77.00 166 GLU A O 1
ATOM 1302 N N . ARG A 1 167 ? 14.577 6.299 24.614 1.00 75.19 167 ARG A N 1
ATOM 1303 C CA . ARG A 1 167 ? 14.151 6.279 23.212 1.00 75.19 167 ARG A CA 1
ATOM 1304 C C . ARG A 1 167 ? 15.319 5.867 22.324 1.00 75.19 167 ARG A C 1
ATOM 1306 O O . ARG A 1 167 ? 16.446 6.327 22.488 1.00 75.19 167 ARG A O 1
ATOM 1313 N N . THR A 1 168 ? 15.040 5.009 21.356 1.00 79.00 168 THR A N 1
ATOM 1314 C CA . THR A 1 168 ? 16.018 4.513 20.393 1.00 79.00 168 THR A CA 1
ATOM 1315 C C . THR A 1 168 ? 16.154 5.508 19.248 1.00 79.00 168 THR A C 1
ATOM 1317 O O . THR A 1 168 ? 15.164 5.921 18.655 1.00 79.00 168 THR A O 1
ATOM 1320 N N . LYS A 1 169 ? 17.383 5.880 18.886 1.00 88.94 169 LYS A N 1
ATOM 1321 C CA . LYS A 1 169 ? 17.631 6.693 17.689 1.00 88.94 169 LYS A CA 1
ATOM 1322 C C . LYS A 1 169 ? 17.712 5.803 16.455 1.00 88.94 169 LYS A C 1
ATOM 1324 O O . LYS A 1 169 ? 18.624 4.988 16.343 1.00 88.94 169 LYS A O 1
ATOM 1329 N N . LEU A 1 170 ? 16.784 5.986 15.524 1.00 91.44 170 LEU A N 1
ATOM 1330 C CA . LEU A 1 170 ? 16.732 5.271 14.253 1.00 91.44 170 LEU A CA 1
ATOM 1331 C C . LEU A 1 170 ? 17.188 6.189 13.123 1.00 91.44 170 LEU A C 1
ATOM 1333 O O . LEU A 1 170 ? 16.631 7.269 12.920 1.00 91.44 170 LEU A O 1
ATOM 1337 N N . LYS A 1 171 ? 18.199 5.752 12.372 1.00 95.00 171 LYS A N 1
ATOM 1338 C CA . LYS A 1 171 ? 18.600 6.418 11.131 1.00 95.00 171 LYS A CA 1
ATOM 1339 C C . LYS A 1 171 ? 17.645 6.017 10.019 1.00 95.00 171 LYS A C 1
ATOM 1341 O O . LYS A 1 171 ? 17.298 4.846 9.903 1.00 95.00 171 LYS A O 1
ATOM 1346 N N . PHE A 1 172 ? 17.274 6.976 9.184 1.00 96.62 172 PHE A N 1
ATOM 1347 C CA . PHE A 1 172 ? 16.431 6.722 8.026 1.00 96.62 172 PHE A CA 1
ATOM 1348 C C . PHE A 1 172 ? 16.968 7.437 6.790 1.00 96.62 172 PHE A C 1
ATOM 1350 O O . PHE A 1 172 ? 17.644 8.466 6.883 1.00 96.62 172 PHE A O 1
ATOM 1357 N N . ILE A 1 173 ? 16.605 6.914 5.624 1.00 97.62 173 ILE A N 1
ATOM 1358 C CA . ILE A 1 173 ? 16.829 7.553 4.332 1.00 97.62 173 ILE A CA 1
ATOM 1359 C C . ILE A 1 173 ? 15.476 7.763 3.669 1.00 97.62 173 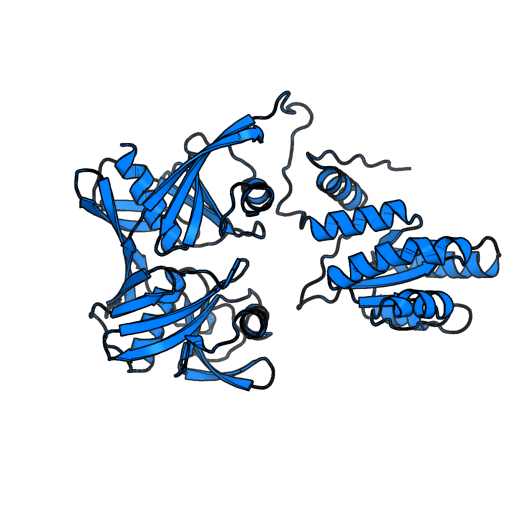ILE A C 1
ATOM 1361 O O . ILE A 1 173 ? 14.679 6.838 3.537 1.00 97.62 173 ILE A O 1
ATOM 1365 N N . LYS A 1 174 ? 15.207 8.980 3.208 1.00 97.94 174 LYS A N 1
ATOM 1366 C CA . LYS A 1 174 ? 14.032 9.282 2.400 1.00 97.94 174 LYS A CA 1
ATOM 1367 C C . LYS A 1 174 ? 14.390 9.153 0.925 1.00 97.94 174 LYS A C 1
ATOM 1369 O O . LYS A 1 174 ? 15.270 9.861 0.428 1.00 97.94 174 LYS A O 1
ATOM 1374 N N . MET A 1 175 ? 13.697 8.275 0.207 1.00 97.88 175 MET A N 1
ATOM 1375 C CA . MET A 1 175 ? 13.904 8.078 -1.231 1.00 97.88 175 MET A CA 1
ATOM 1376 C C . MET A 1 175 ? 12.579 8.082 -1.984 1.00 97.88 175 MET A C 1
ATOM 1378 O O . MET A 1 175 ? 11.523 7.829 -1.408 1.00 97.88 175 MET A O 1
ATOM 1382 N N . GLN A 1 176 ? 12.644 8.359 -3.283 1.00 96.44 176 GLN A N 1
ATOM 1383 C CA . GLN A 1 176 ? 11.488 8.348 -4.169 1.00 96.44 176 GLN A CA 1
ATOM 1384 C C . GLN A 1 176 ? 11.814 7.752 -5.535 1.00 96.44 176 GLN A C 1
ATOM 1386 O O . GLN A 1 176 ? 12.952 7.830 -6.019 1.00 96.44 176 GLN A O 1
ATOM 1391 N N . SER A 1 177 ? 10.777 7.215 -6.168 1.00 95.06 177 SER A N 1
ATOM 1392 C CA . SER A 1 177 ? 10.765 6.882 -7.588 1.00 95.06 177 SER A CA 1
ATOM 1393 C C . SER A 1 177 ? 9.492 7.436 -8.219 1.00 95.06 177 SER A C 1
ATOM 1395 O O . SER A 1 177 ? 8.396 7.176 -7.727 1.00 95.06 177 SER A O 1
ATOM 1397 N N . CYS A 1 178 ? 9.635 8.228 -9.284 1.00 94.38 178 CYS A N 1
ATOM 1398 C CA . CYS A 1 178 ? 8.532 8.959 -9.918 1.00 94.38 178 CYS A CA 1
ATOM 1399 C C . CYS A 1 178 ? 7.596 9.668 -8.913 1.00 94.38 178 CYS A C 1
ATOM 1401 O O . CYS A 1 178 ? 6.378 9.635 -9.058 1.00 94.38 178 CYS A O 1
ATOM 1403 N N . GLY A 1 179 ? 8.155 10.282 -7.868 1.00 91.81 179 GLY A N 1
ATOM 1404 C CA . GLY A 1 179 ? 7.407 11.035 -6.859 1.00 91.81 179 GLY A CA 1
ATOM 1405 C C . GLY A 1 179 ? 6.737 10.203 -5.762 1.00 91.81 179 GLY A C 1
ATOM 1406 O O . GLY A 1 179 ? 6.324 10.792 -4.774 1.00 91.81 179 GLY A O 1
ATOM 1407 N N . ASN A 1 180 ? 6.667 8.876 -5.889 1.00 93.06 180 ASN A N 1
ATOM 1408 C CA . ASN A 1 180 ? 6.205 7.998 -4.813 1.00 93.06 180 ASN A CA 1
ATOM 1409 C C . ASN A 1 180 ? 7.344 7.786 -3.811 1.00 93.06 180 ASN A C 1
ATOM 1411 O O . ASN A 1 180 ? 8.408 7.261 -4.169 1.00 93.06 180 ASN A O 1
ATOM 1415 N N . ASP A 1 181 ? 7.150 8.284 -2.589 1.00 94.62 181 ASP A N 1
ATOM 1416 C CA . ASP A 1 181 ? 8.215 8.517 -1.619 1.00 94.62 181 ASP A CA 1
ATOM 1417 C C . ASP A 1 181 ? 8.041 7.705 -0.329 1.00 94.62 181 ASP A C 1
ATOM 1419 O O . ASP A 1 181 ? 7.102 7.891 0.440 1.00 94.62 181 ASP A O 1
ATOM 1423 N N . TYR A 1 182 ? 9.032 6.869 -0.021 1.00 96.31 182 TYR A N 1
ATOM 1424 C CA . TYR A 1 182 ? 9.048 5.995 1.156 1.00 96.31 182 TYR A CA 1
ATOM 1425 C C . TYR A 1 182 ? 10.168 6.388 2.118 1.00 96.31 182 TYR A C 1
ATOM 1427 O O . TYR A 1 182 ? 11.163 7.009 1.728 1.00 96.31 182 TYR A O 1
ATOM 1435 N N . ILE A 1 183 ? 9.980 6.054 3.391 1.00 97.69 183 ILE A N 1
ATOM 1436 C CA . ILE A 1 183 ? 11.001 6.184 4.433 1.00 97.69 183 ILE A CA 1
ATOM 1437 C C . ILE A 1 183 ? 11.686 4.824 4.572 1.00 97.69 183 ILE A C 1
ATOM 1439 O O . ILE A 1 183 ? 11.027 3.824 4.836 1.00 97.69 183 ILE A O 1
ATOM 1443 N N . PHE A 1 184 ? 12.997 4.773 4.372 1.00 97.81 184 PHE A N 1
ATOM 1444 C CA . PHE A 1 184 ? 13.767 3.535 4.372 1.00 97.81 184 PHE A CA 1
ATOM 1445 C C . PHE A 1 184 ? 14.579 3.417 5.653 1.00 97.81 184 PHE A C 1
ATOM 1447 O O . PHE A 1 184 ? 15.285 4.358 6.025 1.00 97.81 184 PHE A O 1
ATOM 1454 N N . PHE A 1 185 ? 14.514 2.248 6.277 1.00 97.00 185 PHE A N 1
ATOM 1455 C CA . PHE A 1 185 ? 15.337 1.889 7.422 1.00 97.00 185 PHE A CA 1
ATOM 1456 C C . PHE A 1 185 ? 16.222 0.701 7.053 1.00 97.00 185 PHE A C 1
ATOM 1458 O O . PHE A 1 185 ? 15.738 -0.320 6.560 1.00 97.00 185 PHE A O 1
ATOM 1465 N N . ASP A 1 186 ? 17.521 0.843 7.299 1.00 96.00 186 ASP A N 1
ATOM 1466 C CA . ASP A 1 186 ? 18.436 -0.293 7.307 1.00 96.00 186 ASP A CA 1
ATOM 1467 C C . ASP A 1 186 ? 18.177 -1.105 8.582 1.00 96.00 186 ASP A C 1
ATOM 1469 O O . ASP A 1 186 ? 18.373 -0.613 9.693 1.00 96.00 186 ASP A O 1
ATOM 1473 N N . ASN A 1 187 ? 17.683 -2.326 8.396 1.00 95.00 187 ASN A N 1
ATOM 1474 C CA . ASN A 1 187 ? 17.390 -3.303 9.435 1.00 95.00 187 ASN A CA 1
ATOM 1475 C C . ASN A 1 187 ? 18.212 -4.587 9.224 1.00 95.00 187 ASN A C 1
ATOM 1477 O O . ASN A 1 187 ? 17.782 -5.688 9.565 1.00 95.00 187 ASN A O 1
ATOM 1481 N N . MET A 1 188 ? 19.418 -4.477 8.660 1.00 92.19 188 MET A N 1
ATOM 1482 C CA . MET A 1 188 ? 20.332 -5.611 8.474 1.00 92.19 188 MET A CA 1
ATOM 1483 C C . MET A 1 188 ? 20.797 -6.237 9.804 1.00 92.19 188 MET A C 1
ATOM 1485 O O . MET A 1 188 ? 21.322 -7.354 9.824 1.00 92.19 188 MET A O 1
ATOM 1489 N N . ASP A 1 189 ? 20.637 -5.532 10.927 1.00 89.00 189 ASP A N 1
ATOM 1490 C CA . ASP A 1 189 ? 20.893 -6.048 12.274 1.00 89.00 189 ASP A CA 1
ATOM 1491 C C . ASP A 1 189 ? 19.651 -6.637 12.968 1.00 89.00 189 ASP A C 1
ATOM 1493 O O . ASP A 1 189 ? 19.792 -7.232 14.035 1.00 89.00 189 ASP A O 1
ATOM 1497 N N . GLY A 1 190 ? 18.466 -6.515 12.357 1.00 84.88 190 GLY A N 1
ATOM 1498 C CA . GLY A 1 190 ? 17.211 -7.079 12.852 1.00 84.88 190 GLY A CA 1
ATOM 1499 C C . GLY A 1 190 ? 16.657 -6.420 14.118 1.00 84.88 190 GLY A C 1
ATOM 1500 O O . GLY A 1 190 ? 15.834 -7.028 14.798 1.00 84.88 190 GLY A O 1
ATOM 1501 N N . LYS A 1 191 ? 17.100 -5.208 14.482 1.00 83.81 191 LYS A N 1
ATOM 1502 C CA . LYS A 1 191 ? 16.645 -4.537 15.715 1.00 83.81 191 LYS A CA 1
ATOM 1503 C C . LYS A 1 191 ? 15.240 -3.946 15.626 1.00 83.81 191 LYS A C 1
ATOM 1505 O O . LYS A 1 191 ? 14.621 -3.704 16.662 1.00 83.81 191 LYS A O 1
ATOM 1510 N N . ILE A 1 192 ? 14.746 -3.661 14.424 1.00 86.44 192 ILE A N 1
ATOM 1511 C CA . ILE A 1 192 ? 13.386 -3.159 14.220 1.00 86.44 192 ILE A CA 1
ATOM 1512 C C . ILE A 1 192 ? 12.438 -4.356 14.143 1.00 86.44 192 ILE A C 1
ATOM 1514 O O . ILE A 1 192 ? 12.452 -5.099 13.164 1.00 86.44 192 ILE A O 1
ATOM 1518 N N . THR A 1 193 ? 11.612 -4.523 15.176 1.00 78.38 193 THR A N 1
ATOM 1519 C CA . THR A 1 193 ? 10.690 -5.661 15.335 1.00 78.38 193 THR A CA 1
ATOM 1520 C C . THR A 1 193 ? 9.220 -5.321 15.084 1.00 78.38 193 THR A C 1
ATOM 1522 O O . THR A 1 193 ? 8.445 -6.232 14.824 1.00 78.38 193 THR A O 1
ATOM 1525 N N . CYS A 1 194 ? 8.834 -4.038 15.129 1.00 80.75 194 CYS A N 1
ATOM 1526 C CA . CYS A 1 194 ? 7.460 -3.571 14.883 1.00 80.75 194 CYS A CA 1
ATOM 1527 C C . CYS A 1 194 ? 7.432 -2.414 13.861 1.00 80.75 194 CYS A C 1
ATOM 1529 O O . CYS A 1 194 ? 7.264 -1.242 14.222 1.00 80.75 194 CYS A O 1
ATOM 1531 N N . PRO A 1 195 ? 7.690 -2.701 12.576 1.00 87.19 195 PRO A N 1
ATOM 1532 C CA . PRO A 1 195 ? 7.653 -1.693 11.517 1.00 87.19 195 PRO A CA 1
ATOM 1533 C C . PRO A 1 195 ? 6.268 -1.093 11.245 1.00 87.19 195 PRO A C 1
ATOM 1535 O O . PRO A 1 195 ? 6.181 0.039 10.779 1.00 87.19 195 PRO A O 1
ATOM 1538 N N . GLU A 1 196 ? 5.190 -1.798 11.557 1.00 84.62 196 GLU A N 1
ATOM 1539 C CA . GLU A 1 196 ? 3.809 -1.347 11.377 1.00 84.62 196 GLU A CA 1
ATOM 1540 C C . GLU A 1 196 ? 3.555 -0.080 12.213 1.00 84.62 196 GLU A C 1
ATOM 1542 O O . GLU A 1 196 ? 3.031 0.920 11.717 1.00 84.62 196 GLU A O 1
ATOM 1547 N N . SER A 1 197 ? 4.042 -0.076 13.459 1.00 82.25 197 SER A N 1
ATOM 1548 C CA . SER A 1 197 ? 4.001 1.088 14.350 1.00 82.25 197 SER A CA 1
ATOM 1549 C C . SER A 1 197 ? 4.876 2.237 13.838 1.00 82.25 197 SER A C 1
ATOM 1551 O O . SER A 1 197 ? 4.468 3.401 13.880 1.00 82.25 197 SER A O 1
ATOM 1553 N N . LEU A 1 198 ? 6.064 1.945 13.291 1.00 89.06 198 LEU A N 1
ATOM 1554 C CA . LEU A 1 198 ? 6.898 2.969 12.646 1.00 89.06 198 LEU A CA 1
ATOM 1555 C C . LEU A 1 198 ? 6.173 3.614 11.461 1.00 89.06 198 LEU A C 1
ATOM 1557 O O . LEU A 1 198 ? 6.288 4.825 11.264 1.00 89.06 198 LEU A O 1
ATOM 1561 N N . ALA A 1 199 ? 5.433 2.818 10.685 1.00 89.56 199 ALA A N 1
ATOM 1562 C CA . ALA A 1 199 ? 4.665 3.310 9.557 1.00 89.56 199 ALA A CA 1
ATOM 1563 C C . ALA A 1 199 ? 3.624 4.321 10.030 1.00 89.56 199 ALA A C 1
ATOM 1565 O O . ALA A 1 199 ? 3.695 5.471 9.616 1.00 89.56 199 ALA A O 1
ATOM 1566 N N . ILE A 1 200 ? 2.753 3.951 10.969 1.00 85.06 200 ILE A N 1
ATOM 1567 C CA . ILE A 1 200 ? 1.681 4.830 11.467 1.00 85.06 200 ILE A CA 1
ATOM 1568 C C . ILE A 1 200 ? 2.240 6.137 12.049 1.00 85.06 200 ILE A C 1
ATOM 1570 O O . ILE A 1 200 ? 1.706 7.211 11.777 1.00 85.06 200 ILE A O 1
ATOM 1574 N N . ASN A 1 201 ? 3.348 6.064 12.792 1.00 84.75 201 ASN A N 1
ATOM 1575 C CA . ASN A 1 201 ? 3.920 7.228 13.471 1.00 84.75 201 ASN A CA 1
ATOM 1576 C C . ASN A 1 201 ? 4.684 8.184 12.539 1.00 84.75 201 ASN A C 1
ATOM 1578 O O . ASN A 1 201 ? 4.627 9.398 12.724 1.00 84.75 201 ASN A O 1
ATOM 1582 N N . PHE A 1 202 ? 5.429 7.674 11.550 1.00 91.44 202 PHE A N 1
ATOM 1583 C CA . PHE A 1 202 ? 6.384 8.502 10.797 1.00 91.44 202 PHE A CA 1
ATOM 1584 C C . PHE A 1 202 ? 5.942 8.882 9.383 1.00 91.44 202 PHE A C 1
ATOM 1586 O O . PHE A 1 202 ? 6.521 9.804 8.802 1.00 91.44 202 PHE A O 1
ATOM 1593 N N . VAL A 1 203 ? 4.931 8.223 8.816 1.00 92.81 203 VAL A N 1
ATOM 1594 C CA . VAL A 1 203 ? 4.435 8.526 7.459 1.00 92.81 203 VAL A CA 1
ATOM 1595 C C . VAL A 1 203 ? 3.590 9.793 7.391 1.00 92.81 203 VAL A C 1
ATOM 1597 O O . VAL A 1 203 ? 3.409 10.341 6.301 1.00 92.81 203 VAL A O 1
ATOM 1600 N N . ASP A 1 204 ? 3.057 10.268 8.521 1.00 90.19 204 ASP A N 1
ATOM 1601 C CA . ASP A 1 204 ? 2.273 11.497 8.533 1.00 90.19 204 ASP A CA 1
ATOM 1602 C C . ASP A 1 204 ? 3.138 12.685 8.088 1.00 90.19 204 ASP A C 1
ATOM 1604 O O . ASP A 1 204 ? 4.261 12.871 8.554 1.00 90.19 204 ASP A O 1
ATOM 1608 N N . ARG A 1 205 ? 2.630 13.479 7.138 1.00 92.25 205 ARG A N 1
ATOM 1609 C CA . ARG A 1 205 ? 3.389 14.580 6.522 1.00 92.25 205 ARG A CA 1
ATOM 1610 C C . ARG A 1 205 ? 3.451 15.841 7.392 1.00 92.25 205 ARG A C 1
ATOM 1612 O O . ARG A 1 205 ? 4.263 16.709 7.094 1.00 92.25 205 ARG A O 1
ATOM 1619 N N . HIS A 1 206 ? 2.611 15.956 8.419 1.00 90.44 206 HIS A N 1
ATOM 1620 C CA . HIS A 1 206 ? 2.568 17.108 9.325 1.00 90.44 206 HIS A CA 1
ATOM 1621 C C . HIS A 1 206 ? 3.238 16.805 10.665 1.00 90.44 206 HIS A C 1
ATOM 1623 O O . HIS A 1 206 ? 3.943 17.657 11.200 1.00 90.44 206 HIS A O 1
ATOM 1629 N N . PHE A 1 207 ? 3.020 15.602 11.195 1.00 86.19 207 PHE A N 1
ATOM 1630 C CA . PHE A 1 207 ? 3.490 15.192 12.518 1.00 86.19 207 PHE A CA 1
ATOM 1631 C C . PHE A 1 207 ? 4.677 14.219 12.475 1.00 86.19 207 PHE A C 1
ATOM 1633 O O . PHE A 1 207 ? 5.318 14.000 13.500 1.00 86.19 207 PHE A O 1
ATOM 1640 N N . GLY A 1 208 ? 4.988 13.656 11.304 1.00 91.31 208 GLY A N 1
ATOM 1641 C CA . GLY A 1 208 ? 6.086 12.716 11.097 1.00 91.31 208 GLY A CA 1
ATOM 1642 C C . GLY A 1 208 ? 7.129 13.210 10.092 1.00 91.31 208 GLY A C 1
ATOM 1643 O O . GLY A 1 208 ? 7.313 14.404 9.863 1.00 91.31 208 GLY A O 1
ATOM 1644 N N . ILE A 1 209 ? 7.835 12.258 9.480 1.00 95.62 209 ILE A N 1
ATOM 1645 C CA . ILE A 1 209 ? 8.782 12.515 8.383 1.00 95.62 209 ILE A CA 1
ATOM 1646 C C . ILE A 1 209 ? 8.011 12.796 7.083 1.00 95.62 209 ILE A C 1
ATOM 1648 O O . ILE A 1 209 ? 8.463 13.569 6.237 1.00 95.62 209 ILE A O 1
ATOM 1652 N N . GLY A 1 210 ? 6.856 12.147 6.919 1.00 94.44 210 GLY A N 1
ATOM 1653 C CA . GLY A 1 210 ? 6.022 12.234 5.732 1.00 94.44 210 GLY A CA 1
ATOM 1654 C C . GLY A 1 210 ? 6.416 11.223 4.664 1.00 94.44 210 GLY A C 1
ATOM 1655 O O . GLY A 1 210 ? 7.577 11.159 4.265 1.00 94.44 210 GLY A O 1
ATOM 1656 N N . GLY A 1 211 ? 5.457 10.445 4.161 1.00 93.31 211 GLY A N 1
ATOM 1657 C CA . GLY A 1 211 ? 5.642 9.513 3.047 1.00 93.31 211 GLY A CA 1
ATOM 1658 C C . GLY A 1 211 ? 4.399 8.706 2.706 1.00 93.31 211 GLY A C 1
ATOM 1659 O O . GLY A 1 211 ? 3.400 8.778 3.413 1.00 93.31 211 GLY A O 1
ATOM 1660 N N . ASP A 1 212 ? 4.492 7.917 1.640 1.00 91.69 212 ASP A N 1
ATOM 1661 C CA . ASP A 1 212 ? 3.434 6.980 1.238 1.00 91.69 212 ASP A CA 1
ATOM 1662 C C . ASP A 1 212 ? 3.530 5.643 2.008 1.00 91.69 212 ASP A C 1
ATOM 1664 O O . ASP A 1 212 ? 2.611 4.832 1.992 1.00 91.69 212 ASP A O 1
ATOM 1668 N N . GLY A 1 213 ? 4.631 5.428 2.733 1.00 93.81 213 GLY A N 1
ATOM 1669 C CA . GLY A 1 213 ? 4.849 4.288 3.618 1.00 93.81 213 GLY A CA 1
ATOM 1670 C C . GLY A 1 213 ? 6.299 4.205 4.097 1.00 93.81 213 GLY A C 1
ATOM 1671 O O . GLY A 1 213 ? 7.108 5.118 3.862 1.00 93.81 213 GLY A O 1
ATOM 1672 N N . ILE A 1 214 ? 6.653 3.084 4.725 1.00 96.44 214 ILE A N 1
ATOM 1673 C CA . ILE A 1 214 ? 8.037 2.773 5.103 1.00 96.44 214 ILE A CA 1
ATOM 1674 C C . ILE A 1 214 ? 8.532 1.494 4.428 1.00 96.44 214 ILE A C 1
ATOM 1676 O O . ILE A 1 214 ? 7.756 0.661 3.961 1.00 96.44 214 ILE A O 1
ATOM 1680 N N . THR A 1 215 ? 9.846 1.331 4.351 1.00 97.62 215 THR A N 1
ATOM 1681 C CA . THR A 1 215 ? 10.490 0.140 3.798 1.00 97.62 215 THR A CA 1
ATOM 1682 C C . THR A 1 215 ? 11.655 -0.274 4.685 1.00 97.62 215 THR A C 1
ATOM 1684 O O . THR A 1 215 ? 12.551 0.526 4.951 1.00 97.62 215 THR A O 1
ATOM 1687 N N . LEU A 1 216 ? 11.653 -1.528 5.125 1.00 97.25 216 LEU A N 1
ATOM 1688 C CA . LEU A 1 216 ? 12.787 -2.139 5.805 1.00 97.25 216 LEU A CA 1
ATOM 1689 C C . LEU A 1 216 ? 13.696 -2.829 4.791 1.00 97.25 216 LEU A C 1
ATOM 1691 O O . LEU A 1 216 ? 13.220 -3.519 3.885 1.00 97.25 216 LEU A O 1
ATOM 1695 N N . ILE A 1 217 ? 15.001 -2.649 4.974 1.00 97.75 217 ILE A N 1
ATOM 1696 C CA . ILE A 1 217 ? 16.059 -3.324 4.225 1.00 97.75 217 ILE A CA 1
ATOM 1697 C C . ILE A 1 217 ? 16.732 -4.302 5.186 1.00 97.75 217 ILE A C 1
ATOM 1699 O O . ILE A 1 217 ? 17.421 -3.889 6.111 1.00 97.75 217 ILE A O 1
ATOM 1703 N N . GLU A 1 218 ? 16.501 -5.591 4.993 1.00 96.62 218 GLU A N 1
ATOM 1704 C CA . GLU A 1 218 ? 16.871 -6.657 5.926 1.00 96.62 218 GLU A CA 1
ATOM 1705 C C . GLU A 1 218 ? 17.868 -7.633 5.294 1.00 96.62 218 GLU A C 1
ATOM 1707 O O . GLU A 1 218 ? 18.047 -7.676 4.071 1.00 96.62 218 GLU A O 1
ATOM 1712 N N . LYS A 1 219 ? 18.500 -8.464 6.130 1.00 95.56 219 LYS A N 1
ATOM 1713 C CA . LYS A 1 219 ? 19.279 -9.608 5.643 1.00 95.56 219 LYS A CA 1
ATOM 1714 C C . LYS A 1 219 ? 18.353 -10.665 5.043 1.00 95.56 219 LYS A C 1
ATOM 1716 O O . LYS A 1 219 ? 17.253 -10.889 5.541 1.00 95.56 219 LYS A O 1
ATOM 1721 N N . SER A 1 220 ? 18.830 -11.326 3.993 1.00 96.19 220 SER A N 1
ATOM 1722 C CA . SER A 1 220 ? 18.190 -12.498 3.393 1.00 96.19 220 SER A CA 1
ATOM 1723 C C . SER A 1 220 ? 19.177 -13.659 3.379 1.00 96.19 220 SER A C 1
ATOM 1725 O O . SER A 1 220 ? 20.358 -13.459 3.102 1.00 96.19 220 SER A O 1
ATOM 1727 N N . ASP A 1 221 ? 18.682 -14.869 3.629 1.00 94.88 221 ASP A N 1
ATOM 1728 C CA . ASP A 1 221 ? 19.466 -16.101 3.486 1.00 94.88 221 ASP A CA 1
ATOM 1729 C C . ASP A 1 221 ? 19.467 -16.625 2.037 1.00 94.88 221 ASP A C 1
ATOM 1731 O O . ASP A 1 221 ? 20.235 -17.523 1.694 1.00 94.88 221 ASP A O 1
ATOM 1735 N N . VAL A 1 222 ? 18.601 -16.080 1.174 1.00 96.25 222 VAL A N 1
ATOM 1736 C CA . VAL A 1 222 ? 18.328 -16.602 -0.179 1.00 96.25 222 VAL A CA 1
ATOM 1737 C C . VAL A 1 222 ? 18.531 -15.572 -1.297 1.00 96.25 222 VAL A C 1
ATOM 1739 O O . VAL A 1 222 ? 18.455 -15.928 -2.474 1.00 96.25 222 VAL A O 1
ATOM 1742 N N . ALA A 1 223 ? 18.790 -14.309 -0.957 1.00 97.06 223 ALA A N 1
ATOM 1743 C CA . ALA A 1 223 ? 18.996 -13.197 -1.884 1.00 97.06 223 ALA A CA 1
ATOM 1744 C C . ALA A 1 223 ? 20.061 -12.218 -1.348 1.00 97.06 223 ALA A C 1
ATOM 1746 O O . ALA A 1 223 ? 20.514 -12.347 -0.214 1.00 97.06 223 ALA A O 1
ATOM 1747 N N . ASP A 1 224 ? 20.465 -11.215 -2.139 1.00 97.69 224 ASP A N 1
ATOM 1748 C CA . ASP A 1 224 ? 21.458 -10.222 -1.687 1.00 97.69 224 ASP A CA 1
ATOM 1749 C C . ASP A 1 224 ? 20.905 -9.310 -0.562 1.00 97.69 224 ASP A C 1
ATOM 1751 O O . ASP A 1 224 ? 21.679 -8.758 0.218 1.00 97.69 224 ASP A O 1
ATOM 1755 N N . ALA A 1 225 ? 19.578 -9.150 -0.469 1.00 97.69 225 ALA A N 1
ATOM 1756 C CA . ALA A 1 225 ? 18.873 -8.488 0.633 1.00 97.69 225 ALA A CA 1
ATOM 1757 C C . ALA A 1 225 ? 17.394 -8.910 0.675 1.00 97.69 225 ALA A C 1
ATOM 1759 O O . ALA A 1 225 ? 16.873 -9.475 -0.289 1.00 97.69 225 ALA A O 1
ATOM 1760 N N . LYS A 1 226 ? 16.696 -8.577 1.762 1.00 97.50 226 LYS A N 1
ATOM 1761 C CA . LYS A 1 226 ? 15.242 -8.703 1.906 1.00 97.50 226 LYS A CA 1
ATOM 1762 C C . LYS A 1 226 ? 14.598 -7.327 2.035 1.00 97.50 226 LYS A C 1
ATOM 1764 O O . LYS A 1 226 ? 15.148 -6.431 2.667 1.00 97.50 226 LYS A O 1
ATOM 1769 N N . MET A 1 227 ? 13.431 -7.156 1.425 1.00 96.94 227 MET A N 1
ATOM 1770 C CA . MET A 1 227 ? 12.630 -5.941 1.509 1.00 96.94 227 MET A CA 1
ATOM 1771 C C . MET A 1 227 ? 11.257 -6.254 2.100 1.00 96.94 227 MET A C 1
ATOM 1773 O O . MET A 1 227 ? 10.521 -7.081 1.556 1.00 96.94 227 MET A O 1
ATOM 1777 N N . ARG A 1 228 ? 10.884 -5.517 3.149 1.00 95.62 228 ARG A N 1
ATOM 1778 C CA . ARG A 1 228 ? 9.514 -5.462 3.684 1.00 95.62 228 ARG A CA 1
ATOM 1779 C C . ARG A 1 228 ? 8.976 -4.045 3.563 1.00 95.62 228 ARG A C 1
ATOM 1781 O O . ARG A 1 228 ? 9.724 -3.085 3.745 1.00 95.62 228 ARG A O 1
ATOM 1788 N N . ILE A 1 229 ? 7.701 -3.899 3.231 1.00 94.38 229 ILE A N 1
ATOM 1789 C CA . ILE A 1 229 ? 7.069 -2.602 2.972 1.00 94.38 229 ILE A CA 1
ATOM 1790 C C . ILE A 1 229 ? 5.776 -2.487 3.761 1.00 94.38 229 ILE A C 1
ATOM 1792 O O . ILE A 1 229 ? 4.956 -3.396 3.731 1.00 94.38 229 ILE A O 1
ATOM 1796 N N . PHE A 1 230 ? 5.571 -1.328 4.378 1.00 92.31 230 PHE A N 1
ATOM 1797 C CA . PHE A 1 230 ? 4.376 -1.028 5.156 1.00 92.31 230 PHE A CA 1
ATOM 1798 C C . PHE A 1 230 ? 3.732 0.242 4.626 1.00 92.31 230 PHE A C 1
ATOM 1800 O O . PHE A 1 230 ? 4.411 1.253 4.414 1.00 92.31 230 PHE A O 1
ATOM 1807 N N . ASN A 1 231 ? 2.431 0.161 4.377 1.00 87.88 231 ASN A N 1
ATOM 1808 C CA . ASN A 1 231 ? 1.616 1.261 3.882 1.00 87.88 231 ASN A CA 1
ATOM 1809 C C . ASN A 1 231 ? 1.348 2.293 4.975 1.00 87.88 231 ASN A C 1
ATOM 1811 O O . ASN A 1 231 ? 1.651 2.086 6.153 1.00 87.88 231 ASN A O 1
ATOM 1815 N N . LYS A 1 232 ? 0.724 3.405 4.584 1.00 85.75 232 LYS A N 1
ATOM 1816 C CA . LYS A 1 232 ? 0.353 4.482 5.505 1.00 85.75 232 LYS A CA 1
ATOM 1817 C C . LYS A 1 232 ? -0.543 4.015 6.664 1.00 85.75 232 LYS A C 1
ATOM 1819 O O . LYS A 1 232 ? -0.503 4.592 7.745 1.00 85.75 232 LYS A O 1
ATOM 1824 N N . ASP A 1 233 ? -1.364 2.994 6.440 1.00 79.19 233 ASP A N 1
ATOM 1825 C CA . ASP A 1 233 ? -2.258 2.408 7.444 1.00 79.19 233 ASP A CA 1
ATOM 1826 C C . ASP A 1 233 ? -1.608 1.303 8.301 1.00 79.19 233 ASP A C 1
ATOM 1828 O O . ASP A 1 233 ? -2.292 0.686 9.114 1.00 79.19 233 ASP A O 1
ATOM 1832 N N . GLY A 1 234 ? -0.305 1.056 8.129 1.00 82.25 234 GLY A N 1
ATOM 1833 C CA . GLY A 1 234 ? 0.448 0.016 8.833 1.00 82.25 234 GLY A CA 1
ATOM 1834 C C . GLY A 1 234 ? 0.382 -1.366 8.180 1.00 82.25 234 GLY A C 1
ATOM 1835 O O . GLY A 1 234 ? 1.131 -2.249 8.585 1.00 82.25 234 GLY A O 1
ATOM 1836 N N . SER A 1 235 ? -0.451 -1.572 7.152 1.00 83.06 235 SER A N 1
ATOM 1837 C CA . SER A 1 235 ? -0.558 -2.874 6.482 1.00 83.06 235 SER A CA 1
ATOM 1838 C C . SER A 1 235 ? 0.707 -3.237 5.693 1.00 83.06 235 SER A C 1
ATOM 1840 O O . SER A 1 235 ? 1.277 -2.395 4.993 1.00 83.06 235 SER A O 1
ATOM 1842 N N . GLU A 1 236 ? 1.134 -4.504 5.759 1.00 89.00 236 GLU A N 1
ATOM 1843 C CA . GLU A 1 236 ? 2.281 -4.996 4.985 1.00 89.00 236 GLU A CA 1
ATOM 1844 C C . GLU A 1 236 ? 1.895 -5.236 3.513 1.00 89.00 236 GLU A C 1
ATOM 1846 O O . GLU A 1 236 ? 0.936 -5.940 3.178 1.00 89.00 236 GLU A O 1
ATOM 1851 N N . GLY A 1 237 ? 2.654 -4.631 2.602 1.00 85.25 237 GLY A N 1
ATOM 1852 C CA . GLY A 1 237 ? 2.523 -4.829 1.165 1.00 85.25 237 GLY A CA 1
ATOM 1853 C C . GLY A 1 237 ? 3.383 -5.994 0.674 1.00 85.25 237 GLY A C 1
ATOM 1854 O O . GLY A 1 237 ? 4.526 -6.162 1.088 1.00 85.25 237 GLY A O 1
ATOM 1855 N N . ALA A 1 238 ? 2.873 -6.777 -0.280 1.00 85.44 238 ALA A N 1
ATOM 1856 C CA . ALA A 1 238 ? 3.631 -7.916 -0.800 1.00 85.44 238 ALA A CA 1
ATOM 1857 C C . ALA A 1 238 ? 4.793 -7.519 -1.732 1.00 85.44 238 ALA A C 1
ATOM 1859 O O . ALA A 1 238 ? 5.796 -8.230 -1.844 1.00 85.44 238 ALA A O 1
ATOM 1860 N N . MET A 1 239 ? 4.626 -6.398 -2.440 1.00 84.00 239 MET A N 1
ATOM 1861 C CA . MET A 1 239 ? 5.558 -5.880 -3.435 1.00 84.00 239 MET A CA 1
ATOM 1862 C C . MET A 1 239 ? 5.303 -4.389 -3.667 1.00 84.00 239 MET A C 1
ATOM 1864 O O . MET A 1 239 ? 4.154 -3.956 -3.715 1.00 84.00 239 MET A O 1
ATOM 1868 N N . ALA A 1 240 ? 6.370 -3.625 -3.904 1.00 87.69 240 ALA A N 1
ATOM 1869 C CA . ALA A 1 240 ? 6.281 -2.274 -4.445 1.00 87.69 240 ALA A CA 1
ATOM 1870 C C . ALA A 1 240 ? 7.420 -2.017 -5.426 1.00 87.69 240 ALA A C 1
ATOM 1872 O O . ALA A 1 240 ? 8.592 -1.924 -5.052 1.00 87.69 240 ALA A O 1
ATOM 1873 N N . GLY A 1 241 ? 7.058 -1.868 -6.704 1.00 87.25 241 GLY A N 1
ATOM 1874 C CA . GLY A 1 241 ? 8.022 -1.644 -7.779 1.00 87.25 241 GLY A CA 1
ATOM 1875 C C . GLY A 1 241 ? 8.847 -0.369 -7.588 1.00 87.25 241 GLY A C 1
ATOM 1876 O O . GLY A 1 241 ? 10.010 -0.335 -7.969 1.00 87.25 241 GLY A O 1
ATOM 1877 N N . ASN A 1 242 ? 8.281 0.669 -6.971 1.00 92.19 242 ASN A N 1
ATOM 1878 C CA . ASN A 1 242 ? 8.989 1.922 -6.704 1.00 92.19 242 ASN A CA 1
ATOM 1879 C C . ASN A 1 242 ? 10.022 1.749 -5.580 1.00 92.19 242 ASN A C 1
ATOM 1881 O O . ASN A 1 242 ? 11.197 2.072 -5.772 1.00 92.19 242 ASN A O 1
ATOM 1885 N N . SER A 1 243 ? 9.612 1.169 -4.448 1.00 94.81 243 SER A N 1
ATOM 1886 C CA . SER A 1 243 ? 10.479 0.974 -3.281 1.00 94.81 243 SER A CA 1
ATOM 1887 C C . SER A 1 243 ? 11.638 0.027 -3.565 1.00 94.81 243 SER A C 1
ATOM 1889 O O . SER A 1 243 ? 12.767 0.345 -3.204 1.00 94.81 243 SER A O 1
ATOM 1891 N N . ILE A 1 244 ? 11.419 -1.075 -4.292 1.00 96.44 244 ILE A N 1
ATOM 1892 C CA . ILE A 1 244 ? 12.490 -2.045 -4.575 1.00 96.44 244 ILE A CA 1
ATOM 1893 C C . ILE A 1 244 ? 13.629 -1.446 -5.420 1.00 96.44 244 ILE A C 1
ATOM 1895 O O . ILE A 1 244 ? 14.796 -1.777 -5.215 1.00 96.44 244 ILE A O 1
ATOM 1899 N N . ARG A 1 245 ? 13.324 -0.497 -6.320 1.00 97.25 245 ARG A N 1
ATOM 1900 C CA . ARG A 1 245 ? 14.350 0.253 -7.066 1.00 97.25 245 ARG A CA 1
ATOM 1901 C C . ARG A 1 245 ? 15.175 1.148 -6.141 1.00 97.25 245 ARG A C 1
ATOM 1903 O O . ARG A 1 245 ? 16.390 1.250 -6.309 1.00 97.25 245 ARG A O 1
ATOM 1910 N N . CYS A 1 246 ? 14.532 1.771 -5.155 1.00 97.75 246 CYS A N 1
ATOM 1911 C CA . CYS A 1 246 ? 15.211 2.558 -4.128 1.00 97.75 246 CYS A CA 1
ATOM 1912 C C . CYS A 1 246 ? 16.069 1.680 -3.202 1.00 97.75 246 CYS A C 1
ATOM 1914 O O . CYS A 1 246 ? 17.193 2.069 -2.899 1.00 97.75 246 CYS A O 1
ATOM 1916 N N . VAL A 1 247 ? 15.606 0.480 -2.826 1.00 97.94 247 VAL A N 1
ATOM 1917 C CA . VAL A 1 247 ? 16.416 -0.491 -2.064 1.00 97.94 247 VAL A CA 1
ATOM 1918 C C . VAL A 1 247 ? 17.671 -0.879 -2.843 1.00 97.94 247 VAL A C 1
ATOM 1920 O O . VAL A 1 247 ? 18.772 -0.772 -2.314 1.00 97.94 247 VAL A O 1
ATOM 1923 N N . ALA A 1 248 ? 17.539 -1.242 -4.120 1.00 97.81 248 ALA A N 1
ATOM 1924 C CA . ALA A 1 248 ? 18.689 -1.581 -4.960 1.00 97.81 248 ALA A CA 1
ATOM 1925 C C . ALA A 1 248 ? 19.706 -0.435 -5.069 1.00 97.81 248 ALA A C 1
ATOM 1927 O O . ALA A 1 248 ? 20.914 -0.655 -4.969 1.00 97.81 248 ALA A O 1
ATOM 1928 N N . LYS A 1 249 ? 19.215 0.803 -5.223 1.00 97.69 249 LYS A N 1
ATOM 1929 C CA . LYS A 1 249 ? 20.055 2.003 -5.176 1.00 97.69 249 LYS A CA 1
ATOM 1930 C C . LYS A 1 249 ? 20.785 2.128 -3.843 1.00 97.69 249 LYS A C 1
ATOM 1932 O O . LYS A 1 249 ? 21.986 2.364 -3.855 1.00 97.69 249 LYS A O 1
ATOM 1937 N N . TYR A 1 250 ? 20.084 1.980 -2.723 1.00 97.69 250 TYR A N 1
ATOM 1938 C CA . TYR A 1 250 ? 20.678 2.092 -1.394 1.00 97.69 250 TYR A CA 1
ATOM 1939 C C . TYR A 1 250 ? 21.785 1.058 -1.173 1.00 97.69 250 TYR A C 1
ATOM 1941 O O . TYR A 1 250 ? 22.878 1.420 -0.741 1.00 97.69 250 TYR A O 1
ATOM 1949 N N . LEU A 1 251 ? 21.528 -0.203 -1.530 1.00 97.62 251 LEU A N 1
ATOM 1950 C CA . LEU A 1 251 ? 22.490 -1.295 -1.381 1.00 97.62 251 LEU A CA 1
ATOM 1951 C C . LEU A 1 251 ? 23.765 -1.055 -2.196 1.00 97.62 251 LEU A C 1
ATOM 1953 O O . LEU A 1 251 ? 24.866 -1.275 -1.693 1.00 97.62 251 LEU A O 1
ATOM 1957 N N . PHE A 1 252 ? 23.625 -0.590 -3.440 1.00 97.94 252 PHE A N 1
ATOM 1958 C CA . PHE A 1 252 ? 24.765 -0.317 -4.314 1.00 97.94 252 PHE A CA 1
ATOM 1959 C C . PHE A 1 252 ? 25.523 0.950 -3.905 1.00 97.94 252 PHE A C 1
ATOM 1961 O O . PHE A 1 252 ? 26.740 0.916 -3.744 1.00 97.94 252 PHE A O 1
ATOM 1968 N N . ASP A 1 253 ? 24.820 2.070 -3.709 1.00 96.81 253 ASP A N 1
ATOM 1969 C CA . ASP A 1 253 ? 25.446 3.371 -3.443 1.00 96.81 253 ASP A CA 1
ATOM 1970 C C . ASP A 1 253 ? 26.168 3.412 -2.081 1.00 96.81 253 ASP A C 1
ATOM 1972 O O . ASP A 1 253 ? 27.114 4.183 -1.929 1.00 96.81 253 ASP A O 1
ATOM 1976 N N . ASN A 1 254 ? 25.756 2.583 -1.112 1.00 95.69 254 ASN A N 1
ATOM 1977 C CA . ASN A 1 254 ? 26.420 2.445 0.193 1.00 95.69 254 ASN A CA 1
ATOM 1978 C C . ASN A 1 254 ? 27.437 1.290 0.246 1.00 95.69 254 ASN A C 1
ATOM 1980 O O . ASN A 1 254 ? 27.975 0.993 1.309 1.00 95.69 254 ASN A O 1
ATOM 1984 N N . GLY A 1 255 ? 27.705 0.622 -0.881 1.00 95.38 255 GLY A N 1
ATOM 1985 C CA . GLY A 1 255 ? 28.702 -0.448 -0.970 1.00 95.38 255 GLY A CA 1
ATOM 1986 C C . GLY A 1 255 ? 28.334 -1.748 -0.243 1.00 95.38 255 GLY A C 1
ATOM 1987 O O . GLY A 1 255 ? 29.203 -2.601 -0.058 1.00 95.38 255 GLY A O 1
ATOM 1988 N N . ILE A 1 256 ? 27.065 -1.912 0.152 1.00 95.25 256 ILE A N 1
ATOM 1989 C CA . ILE A 1 256 ? 26.538 -3.121 0.807 1.00 95.25 256 ILE A CA 1
ATOM 1990 C C . ILE A 1 256 ? 26.518 -4.278 -0.201 1.00 95.25 256 ILE A C 1
ATOM 1992 O O . ILE A 1 256 ? 26.936 -5.391 0.114 1.00 95.25 256 ILE A O 1
ATOM 1996 N N . VAL A 1 257 ? 26.090 -4.004 -1.440 1.00 95.06 257 VAL A N 1
ATOM 1997 C CA . VAL A 1 257 ? 26.104 -4.966 -2.552 1.00 95.06 257 VAL A CA 1
ATOM 1998 C C . VAL A 1 257 ? 26.797 -4.353 -3.765 1.00 95.06 257 VAL A C 1
ATOM 2000 O O . VAL A 1 257 ? 26.250 -3.504 -4.464 1.00 95.06 257 VAL A O 1
ATOM 2003 N N . ASN A 1 258 ? 27.992 -4.849 -4.078 1.00 92.31 258 ASN A N 1
ATOM 2004 C CA . ASN A 1 258 ? 28.841 -4.318 -5.151 1.00 92.31 258 ASN A CA 1
ATOM 2005 C C . ASN A 1 258 ? 28.617 -5.032 -6.497 1.00 92.31 258 ASN A C 1
ATOM 2007 O O . ASN A 1 258 ? 29.567 -5.470 -7.147 1.00 92.31 258 ASN A O 1
ATOM 2011 N N . LYS A 1 259 ? 27.354 -5.190 -6.917 1.00 94.69 259 LYS A N 1
ATOM 2012 C CA . LYS A 1 259 ? 26.975 -5.862 -8.174 1.00 94.69 259 LYS A CA 1
ATOM 2013 C C . LYS A 1 259 ? 25.913 -5.059 -8.925 1.00 94.69 259 LYS A C 1
ATOM 2015 O O . LYS A 1 259 ? 24.999 -4.512 -8.319 1.00 94.69 259 LYS A O 1
ATOM 2020 N N . LYS A 1 260 ? 26.002 -5.030 -10.262 1.00 94.75 260 LYS A N 1
ATOM 2021 C CA . LYS A 1 260 ? 24.977 -4.409 -11.130 1.00 94.75 260 LYS A CA 1
ATOM 2022 C C . LYS A 1 260 ? 23.755 -5.295 -11.365 1.00 94.75 260 LYS A C 1
ATOM 2024 O O . LYS A 1 260 ? 22.707 -4.780 -11.738 1.00 94.75 260 LYS A O 1
ATOM 2029 N N . HIS A 1 261 ? 23.895 -6.597 -11.148 1.00 97.69 261 HIS A N 1
ATOM 2030 C CA . HIS A 1 261 ? 22.788 -7.541 -11.105 1.00 97.69 261 HIS A CA 1
ATOM 2031 C C . HIS A 1 261 ? 22.663 -8.036 -9.671 1.00 97.69 261 HIS A C 1
ATOM 2033 O O . HIS A 1 261 ? 23.652 -8.508 -9.107 1.00 97.69 261 HIS A O 1
ATOM 2039 N N . MET A 1 262 ? 21.482 -7.887 -9.082 1.00 96.88 262 MET A N 1
ATOM 2040 C CA . MET A 1 262 ? 21.227 -8.294 -7.702 1.00 96.88 262 MET A CA 1
ATOM 2041 C C . MET A 1 262 ? 19.844 -8.905 -7.552 1.00 96.88 262 MET A C 1
ATOM 2043 O O . MET A 1 262 ? 18.961 -8.721 -8.394 1.00 96.88 262 MET A O 1
ATOM 2047 N N . THR A 1 263 ? 19.679 -9.630 -6.460 1.00 97.94 263 THR A N 1
ATOM 2048 C CA . THR A 1 263 ? 18.447 -10.298 -6.075 1.00 97.94 263 THR A CA 1
ATOM 2049 C C . THR A 1 263 ? 17.926 -9.720 -4.770 1.00 97.94 263 THR A C 1
ATOM 2051 O O . THR A 1 263 ? 18.695 -9.511 -3.835 1.00 97.94 263 THR A O 1
ATOM 2054 N N . ILE A 1 264 ? 16.624 -9.449 -4.704 1.00 97.88 264 ILE A N 1
ATOM 2055 C CA . ILE A 1 264 ? 15.971 -8.967 -3.483 1.00 97.88 264 ILE A CA 1
ATOM 2056 C C . ILE A 1 264 ? 14.789 -9.881 -3.167 1.00 97.88 264 ILE A C 1
ATOM 2058 O O . ILE A 1 264 ? 13.907 -10.077 -4.005 1.00 97.88 264 ILE A O 1
ATOM 2062 N N . GLU A 1 265 ? 14.780 -10.444 -1.963 1.00 97.12 265 GLU A N 1
ATOM 2063 C CA . GLU A 1 265 ? 13.655 -11.194 -1.410 1.00 97.12 265 GLU A CA 1
ATOM 2064 C C . GLU A 1 265 ? 12.525 -10.228 -1.036 1.00 97.12 265 GLU A C 1
ATOM 2066 O O . GLU A 1 265 ? 12.746 -9.205 -0.390 1.00 97.12 265 GLU A O 1
ATOM 2071 N N . THR A 1 266 ? 11.302 -10.561 -1.436 1.00 94.50 266 THR A N 1
ATOM 2072 C CA . THR A 1 266 ? 10.077 -9.854 -1.045 1.00 94.50 266 THR A CA 1
ATOM 2073 C C . THR A 1 266 ? 9.044 -10.875 -0.585 1.00 94.50 266 THR A C 1
ATOM 2075 O O . THR A 1 266 ? 9.185 -12.065 -0.876 1.00 94.50 266 THR A O 1
ATOM 2078 N N . LEU A 1 267 ? 7.958 -10.429 0.049 1.00 89.50 267 LEU A N 1
ATOM 2079 C CA . LEU A 1 267 ? 6.846 -11.317 0.409 1.00 89.50 267 LEU A CA 1
ATOM 2080 C C . LEU A 1 267 ? 6.222 -12.003 -0.827 1.00 89.50 267 LEU A C 1
ATOM 2082 O O . LEU A 1 267 ? 5.713 -13.115 -0.736 1.00 89.50 267 LEU A O 1
ATOM 2086 N N . SER A 1 268 ? 6.314 -11.374 -2.005 1.00 87.12 268 SER A N 1
ATOM 2087 C CA . SER A 1 268 ? 5.882 -11.945 -3.290 1.00 87.12 268 SER A CA 1
ATOM 2088 C C . SER A 1 268 ? 6.921 -12.851 -3.982 1.00 87.12 268 SER A C 1
ATOM 2090 O O . SER A 1 268 ? 6.713 -13.251 -5.129 1.00 87.12 268 SER A O 1
ATOM 2092 N N . GLY A 1 269 ? 8.051 -13.146 -3.328 1.00 91.75 269 GLY A N 1
ATOM 2093 C CA . GLY A 1 269 ? 9.167 -13.927 -3.869 1.00 91.75 269 GLY A CA 1
ATOM 2094 C C . GLY A 1 269 ? 10.399 -13.092 -4.234 1.00 91.75 269 GLY A C 1
ATOM 2095 O O . GLY A 1 269 ? 10.424 -11.867 -4.081 1.00 91.75 269 GLY A O 1
ATOM 2096 N N . ILE A 1 270 ? 11.446 -13.769 -4.713 1.00 95.62 270 ILE A N 1
ATOM 2097 C CA . ILE A 1 270 ? 12.730 -13.150 -5.077 1.00 95.62 270 ILE A CA 1
ATOM 2098 C C . ILE A 1 270 ? 12.614 -12.447 -6.432 1.00 95.62 270 ILE A C 1
ATOM 2100 O O . ILE A 1 270 ? 12.117 -13.017 -7.406 1.00 95.62 270 ILE A O 1
ATOM 2104 N N . ARG A 1 271 ? 13.114 -11.213 -6.505 1.00 95.81 271 ARG A N 1
ATOM 2105 C CA . ARG A 1 271 ? 13.134 -10.385 -7.717 1.00 95.81 271 ARG A CA 1
ATOM 2106 C C . ARG A 1 271 ? 14.556 -10.188 -8.202 1.00 95.81 271 ARG A C 1
ATOM 2108 O O . ARG A 1 271 ? 15.460 -10.005 -7.393 1.00 95.81 271 ARG A O 1
ATOM 2115 N N . GLN A 1 272 ? 14.742 -10.213 -9.519 1.00 97.62 272 GLN A N 1
ATOM 2116 C CA . GLN A 1 272 ? 16.023 -9.917 -10.158 1.00 97.62 272 GLN A CA 1
ATOM 2117 C C . GLN A 1 272 ? 16.033 -8.468 -10.629 1.00 97.62 272 GLN A C 1
ATOM 2119 O O . GLN A 1 272 ? 15.068 -7.994 -11.232 1.00 97.62 272 GLN A O 1
ATOM 2124 N N . LEU A 1 273 ? 17.124 -7.764 -10.352 1.00 98.19 273 LEU A N 1
ATOM 2125 C CA . LEU A 1 273 ? 17.268 -6.349 -10.649 1.00 98.19 273 LEU A CA 1
ATOM 2126 C C . LEU A 1 273 ? 18.540 -6.104 -11.448 1.00 98.19 273 LEU A C 1
ATOM 2128 O O . LEU A 1 273 ? 19.576 -6.716 -11.197 1.00 98.19 273 LEU A O 1
ATOM 2132 N N . THR A 1 274 ? 18.456 -5.177 -12.398 1.00 98.38 274 THR A N 1
ATOM 2133 C CA . THR A 1 274 ? 19.591 -4.676 -13.176 1.00 98.38 274 THR A CA 1
ATOM 2134 C C . THR A 1 274 ? 19.717 -3.174 -12.966 1.00 98.38 274 THR A C 1
ATOM 2136 O O . THR A 1 274 ? 18.776 -2.420 -13.211 1.00 98.38 274 THR A O 1
ATOM 2139 N N . LEU A 1 275 ? 20.878 -2.743 -12.484 1.00 98.00 275 LEU A N 1
ATOM 2140 C CA . LEU A 1 275 ? 21.158 -1.366 -12.097 1.00 98.00 275 LEU A CA 1
ATOM 2141 C C . LEU A 1 275 ? 21.880 -0.631 -13.225 1.00 98.00 275 LEU A C 1
ATOM 2143 O O . LEU A 1 275 ? 22.888 -1.103 -13.759 1.00 98.00 275 LEU A O 1
ATOM 2147 N N . PHE A 1 276 ? 21.421 0.583 -13.510 1.00 97.50 276 PHE A N 1
ATOM 2148 C CA . PHE A 1 276 ? 22.077 1.509 -14.421 1.00 97.50 276 PHE A CA 1
ATOM 2149 C C . PHE A 1 276 ? 22.683 2.656 -13.620 1.00 97.50 276 PHE A C 1
ATOM 2151 O O . PHE A 1 276 ? 22.010 3.326 -12.833 1.00 97.50 276 PHE A O 1
ATOM 2158 N N . THR A 1 277 ? 23.981 2.868 -13.809 1.00 95.88 277 THR A N 1
ATOM 2159 C CA . THR A 1 277 ? 24.775 3.808 -13.017 1.00 95.88 277 THR A CA 1
ATOM 2160 C C . THR A 1 277 ? 25.218 4.996 -13.854 1.00 95.88 277 THR A C 1
ATOM 2162 O O . THR A 1 277 ? 25.664 4.817 -14.986 1.00 95.88 277 THR A O 1
ATOM 2165 N N . PHE A 1 278 ? 25.202 6.184 -13.263 1.00 93.81 278 PHE A N 1
ATOM 2166 C CA . PHE A 1 278 ? 25.785 7.399 -13.818 1.00 93.81 278 PHE A CA 1
ATOM 2167 C C . PHE A 1 278 ? 26.664 8.055 -12.746 1.00 93.81 278 PHE A C 1
ATOM 2169 O O . PHE A 1 278 ? 26.236 8.193 -11.602 1.00 93.81 278 PHE A O 1
ATOM 2176 N N . ASN A 1 279 ? 27.905 8.418 -13.087 1.00 92.50 279 ASN A N 1
ATOM 2177 C CA . ASN A 1 279 ? 28.898 8.960 -12.143 1.00 92.50 279 ASN A CA 1
ATOM 2178 C C . ASN A 1 279 ? 29.082 8.112 -10.868 1.00 92.50 279 ASN A C 1
ATOM 2180 O O . ASN A 1 279 ? 29.136 8.636 -9.758 1.00 92.50 279 ASN A O 1
ATOM 2184 N N . GLY A 1 280 ? 29.138 6.785 -11.021 1.00 91.81 280 GLY A N 1
ATOM 2185 C CA . GLY A 1 280 ? 29.363 5.856 -9.907 1.00 91.81 280 GLY A CA 1
ATOM 2186 C C . GLY A 1 280 ? 28.169 5.641 -8.971 1.00 91.81 280 GLY A C 1
ATOM 2187 O O . GLY A 1 280 ? 28.293 4.855 -8.042 1.00 91.81 280 GLY A O 1
ATOM 2188 N N . LYS A 1 281 ? 27.015 6.277 -9.220 1.00 94.88 281 LYS A N 1
ATOM 2189 C CA . LYS A 1 281 ? 25.776 6.083 -8.448 1.00 94.88 281 LYS A CA 1
ATOM 2190 C C . LYS A 1 281 ? 24.657 5.524 -9.315 1.00 94.88 281 LYS A C 1
ATOM 2192 O O . LYS A 1 281 ? 24.609 5.789 -10.517 1.00 94.88 281 LYS A O 1
ATOM 2197 N N . VAL A 1 282 ? 23.727 4.783 -8.722 1.00 96.88 282 VAL A N 1
ATOM 2198 C CA . VAL A 1 282 ? 22.543 4.269 -9.431 1.00 96.88 282 VAL A CA 1
ATOM 2199 C C . VAL A 1 282 ? 21.623 5.423 -9.832 1.00 96.88 282 VAL A C 1
ATOM 2201 O O . VAL A 1 282 ? 21.226 6.228 -8.987 1.00 96.88 282 VAL A O 1
ATOM 2204 N N . SER A 1 283 ? 21.266 5.504 -11.115 1.00 95.75 283 SER A N 1
ATOM 2205 C CA . SER A 1 283 ? 20.312 6.486 -11.650 1.00 95.75 283 SER A CA 1
ATOM 2206 C C . SER A 1 283 ? 18.939 5.870 -11.926 1.00 95.75 283 SER A C 1
ATOM 2208 O O . SER A 1 283 ? 17.907 6.494 -11.667 1.00 95.75 283 SER A O 1
ATOM 2210 N N . SER A 1 284 ? 18.921 4.634 -12.424 1.00 96.88 284 SER A N 1
ATOM 2211 C CA . SER A 1 284 ? 17.707 3.876 -12.719 1.00 96.88 284 SER A CA 1
ATOM 2212 C C . SER A 1 284 ? 17.930 2.384 -12.512 1.00 96.88 284 SER A C 1
ATOM 2214 O O . SER A 1 284 ? 19.064 1.902 -12.489 1.00 96.88 284 SER A O 1
ATOM 2216 N N . VAL A 1 285 ? 16.834 1.659 -12.323 1.00 98.06 285 VAL A N 1
ATOM 2217 C CA . VAL A 1 285 ? 16.841 0.226 -12.034 1.00 98.06 285 VAL A CA 1
ATOM 2218 C C . VAL A 1 285 ? 15.736 -0.440 -12.842 1.00 98.06 285 VAL A C 1
ATOM 2220 O O . VAL A 1 285 ? 14.602 0.043 -12.854 1.00 98.06 285 VAL A O 1
ATOM 2223 N N . SER A 1 286 ? 16.080 -1.543 -13.500 1.00 98.12 286 SER A N 1
ATOM 2224 C CA . SER A 1 286 ? 15.143 -2.478 -14.123 1.00 98.12 286 SER A CA 1
ATOM 2225 C C . SER A 1 286 ? 14.867 -3.631 -13.168 1.00 98.12 286 SER A C 1
ATOM 2227 O O . SER A 1 286 ? 15.801 -4.189 -12.596 1.00 98.12 286 SER A O 1
ATOM 2229 N N . VAL A 1 287 ? 13.603 -4.006 -13.021 1.00 97.12 287 VAL A N 1
ATOM 2230 C CA . VAL A 1 287 ? 13.121 -5.040 -12.101 1.00 97.12 287 VAL A CA 1
ATOM 2231 C C . VAL A 1 287 ? 12.346 -6.085 -12.894 1.00 97.12 287 VAL A C 1
ATOM 2233 O O . VAL A 1 287 ? 11.434 -5.730 -13.641 1.00 97.12 287 VAL A O 1
ATOM 2236 N N . ASP A 1 288 ? 12.681 -7.362 -12.716 1.00 96.31 288 ASP A N 1
ATOM 2237 C CA . ASP A 1 288 ? 11.822 -8.473 -13.134 1.00 96.31 288 ASP A CA 1
ATOM 2238 C C . ASP A 1 288 ? 10.677 -8.614 -12.122 1.00 96.31 288 ASP A C 1
ATOM 2240 O O . ASP A 1 288 ? 10.872 -9.065 -10.989 1.00 96.31 288 ASP A O 1
ATOM 2244 N N . MET A 1 289 ? 9.477 -8.196 -12.526 1.00 93.56 289 MET A N 1
ATOM 2245 C CA . MET A 1 289 ? 8.259 -8.258 -11.712 1.00 93.56 289 MET A CA 1
ATOM 2246 C C . MET A 1 289 ? 7.661 -9.675 -11.675 1.00 93.56 289 MET A C 1
ATOM 2248 O O . MET A 1 289 ? 6.655 -9.918 -11.009 1.00 93.56 289 MET A O 1
ATOM 2252 N N . GLY A 1 290 ? 8.295 -10.644 -12.338 1.00 92.88 290 GLY A N 1
ATOM 2253 C CA . GLY A 1 290 ? 7.788 -11.992 -12.530 1.00 92.88 290 GLY A CA 1
ATOM 2254 C C . GLY A 1 290 ? 6.716 -12.054 -13.611 1.00 92.88 290 GLY A C 1
ATOM 2255 O O . GLY A 1 290 ? 6.537 -11.130 -14.407 1.00 92.88 290 GLY A O 1
ATOM 2256 N N . LYS A 1 291 ? 6.006 -13.184 -13.655 1.00 95.06 291 LYS A N 1
ATOM 2257 C CA . LYS A 1 291 ? 4.920 -13.388 -14.612 1.00 95.06 291 LYS A CA 1
ATOM 2258 C C . LYS A 1 291 ? 3.630 -12.743 -14.125 1.00 95.06 291 LYS A C 1
ATOM 2260 O O . LYS A 1 291 ? 3.272 -12.903 -12.960 1.00 95.06 291 LYS A O 1
ATOM 2265 N N . ALA A 1 292 ? 2.921 -12.073 -15.028 1.00 94.81 292 ALA A N 1
ATOM 2266 C CA . ALA A 1 292 ? 1.585 -11.572 -14.739 1.00 94.81 292 ALA A CA 1
ATOM 2267 C C . ALA A 1 292 ? 0.618 -12.746 -14.518 1.00 94.81 292 ALA A C 1
ATOM 2269 O O . ALA A 1 292 ? 0.496 -13.640 -15.359 1.00 94.81 292 ALA A O 1
ATOM 2270 N N . VAL A 1 293 ? -0.079 -12.737 -13.386 1.00 94.38 293 VAL A N 1
ATOM 2271 C CA . VAL A 1 293 ? -1.151 -13.681 -13.084 1.00 94.38 293 VAL A CA 1
ATOM 2272 C C . VAL A 1 293 ? -2.449 -13.103 -13.634 1.00 94.38 293 VAL A C 1
ATOM 2274 O O . VAL A 1 293 ? -2.926 -12.068 -13.171 1.00 94.38 293 VAL A O 1
ATOM 2277 N N . LEU A 1 294 ? -2.995 -13.783 -14.642 1.00 93.19 294 LEU A N 1
ATOM 2278 C CA . LEU A 1 294 ? -4.223 -13.393 -15.347 1.00 93.19 294 LEU A CA 1
ATOM 2279 C C . LEU A 1 294 ? -5.415 -14.288 -15.009 1.00 93.19 294 LEU A C 1
ATOM 2281 O O . LEU A 1 294 ? -6.537 -13.986 -15.407 1.00 93.19 294 LEU A O 1
ATOM 2285 N N . ASN A 1 295 ? -5.170 -15.393 -14.295 1.00 89.69 295 ASN A N 1
ATOM 2286 C CA . ASN A 1 295 ? -6.232 -16.296 -13.885 1.00 89.69 295 ASN A CA 1
ATOM 2287 C C . ASN A 1 295 ? -7.153 -15.571 -12.896 1.00 89.69 295 ASN A C 1
ATOM 2289 O O . ASN A 1 295 ? -6.734 -15.297 -11.771 1.00 89.69 295 ASN A O 1
ATOM 2293 N N . GLY A 1 296 ? -8.392 -15.290 -13.301 1.00 81.88 296 GLY A N 1
ATOM 2294 C CA . GLY A 1 296 ? -9.368 -14.541 -12.507 1.00 81.88 296 GLY A CA 1
ATOM 2295 C C . GLY A 1 296 ? -9.608 -15.150 -11.125 1.00 81.88 296 GLY A C 1
ATOM 2296 O O . GLY A 1 296 ? -9.749 -14.416 -10.154 1.00 81.88 296 GLY A O 1
ATOM 2297 N N . ARG A 1 297 ? -9.530 -16.484 -11.004 1.00 84.38 297 ARG A N 1
ATOM 2298 C CA . ARG A 1 297 ? -9.683 -17.211 -9.729 1.00 84.38 297 ARG A CA 1
ATOM 2299 C C . ARG A 1 297 ? -8.483 -17.071 -8.791 1.00 84.38 297 ARG A C 1
ATOM 2301 O O . ARG A 1 297 ? -8.615 -17.314 -7.597 1.00 84.38 297 ARG A O 1
ATOM 2308 N N . ALA A 1 298 ? -7.310 -16.735 -9.326 1.00 86.62 298 ALA A N 1
ATOM 2309 C CA . ALA A 1 298 ? -6.093 -16.497 -8.548 1.00 86.62 298 ALA A CA 1
ATOM 2310 C C . ALA A 1 298 ? -5.945 -15.023 -8.127 1.00 86.62 298 ALA A C 1
ATOM 2312 O O . ALA A 1 298 ? -5.059 -14.685 -7.341 1.00 86.62 298 ALA A O 1
ATOM 2313 N N . ILE A 1 299 ? -6.798 -14.140 -8.649 1.00 90.12 299 ILE A N 1
ATOM 2314 C CA . ILE A 1 299 ? -6.917 -12.754 -8.207 1.00 90.12 299 ILE A CA 1
ATOM 2315 C C . ILE A 1 299 ? -8.039 -12.718 -7.160 1.00 90.12 299 ILE A C 1
ATOM 2317 O O . ILE A 1 299 ? -9.098 -13.287 -7.415 1.00 90.12 299 ILE A O 1
ATOM 2321 N N . PRO A 1 300 ? -7.849 -12.085 -5.986 1.00 87.81 300 PRO A N 1
ATOM 2322 C CA . PRO A 1 300 ? -8.852 -12.045 -4.922 1.00 87.81 300 PRO A CA 1
ATOM 2323 C C . PRO A 1 300 ? -10.049 -11.166 -5.318 1.00 87.81 300 PRO A C 1
ATOM 2325 O O . PRO A 1 300 ? -10.189 -10.029 -4.866 1.00 87.81 300 PRO A O 1
ATOM 2328 N N . SER A 1 301 ? -10.906 -11.700 -6.187 1.00 92.12 301 SER A N 1
ATOM 2329 C CA . SER A 1 301 ? -12.107 -11.055 -6.699 1.00 92.12 301 SER A CA 1
ATOM 2330 C C . SER A 1 301 ? -13.275 -12.034 -6.801 1.00 92.12 301 SER A C 1
ATOM 2332 O O . SER A 1 301 ? -13.070 -13.238 -6.931 1.00 92.12 301 SER A O 1
ATOM 2334 N N . THR A 1 302 ? -14.504 -11.520 -6.762 1.00 90.75 302 THR A N 1
ATOM 2335 C CA . THR A 1 302 ? -15.727 -12.319 -6.966 1.00 90.75 302 THR A CA 1
ATOM 2336 C C . THR A 1 302 ? -16.148 -12.399 -8.436 1.00 90.75 302 THR A C 1
ATOM 2338 O O . THR A 1 302 ? -17.178 -12.990 -8.752 1.00 90.75 302 THR A O 1
ATOM 2341 N N . LEU A 1 303 ? -15.373 -11.803 -9.349 1.00 89.06 303 LEU A N 1
ATOM 2342 C CA . LEU A 1 303 ? -15.672 -11.819 -10.776 1.00 89.06 303 LEU A CA 1
ATOM 2343 C C . LEU A 1 303 ? -15.387 -13.204 -11.365 1.00 89.06 303 LEU A C 1
ATOM 2345 O O . LEU A 1 303 ? -14.281 -13.732 -11.263 1.00 89.06 303 LEU A O 1
ATOM 2349 N N . GLU A 1 304 ? -16.394 -13.783 -12.013 1.00 83.69 304 GLU A N 1
ATOM 2350 C CA . GLU A 1 304 ? -16.272 -15.075 -12.682 1.00 83.69 304 GLU A CA 1
ATOM 2351 C C . GLU A 1 304 ? -15.521 -14.964 -14.017 1.00 83.69 304 GLU A C 1
ATOM 2353 O O . GLU A 1 304 ? -15.707 -14.012 -14.779 1.00 83.69 304 GLU A O 1
ATOM 2358 N N . GLY A 1 305 ? -14.711 -15.980 -14.322 1.00 82.25 305 GLY A N 1
ATOM 2359 C CA . GLY A 1 305 ? -13.984 -16.115 -15.585 1.00 82.25 305 GLY A CA 1
ATOM 2360 C C . GLY A 1 305 ? -12.591 -16.710 -15.391 1.00 82.25 305 GLY A C 1
ATOM 2361 O O . GLY A 1 305 ? -11.984 -16.563 -14.330 1.00 82.25 305 GLY A O 1
ATOM 2362 N N . GLU A 1 306 ? -12.076 -17.400 -16.413 1.00 83.69 306 GLU A N 1
ATOM 2363 C CA . GLU A 1 306 ? -10.668 -17.822 -16.417 1.00 83.69 306 GLU A CA 1
ATOM 2364 C C . GLU A 1 306 ? -9.740 -16.616 -16.514 1.00 83.69 306 GLU A C 1
ATOM 2366 O O . GLU A 1 306 ? -8.742 -16.565 -15.811 1.00 83.69 306 GLU A O 1
ATOM 2371 N N . THR A 1 307 ? -10.095 -15.617 -17.317 1.00 90.06 307 THR A N 1
ATOM 2372 C CA . THR A 1 307 ? -9.447 -14.306 -17.357 1.00 90.06 307 THR A CA 1
ATOM 2373 C C . THR A 1 307 ? -10.511 -13.222 -17.249 1.00 90.06 307 THR A C 1
ATOM 2375 O O . THR A 1 307 ? -11.636 -13.386 -17.722 1.00 90.06 307 THR A O 1
ATOM 2378 N N . VAL A 1 308 ? -10.163 -12.103 -16.614 1.00 91.62 308 VAL A N 1
ATOM 2379 C CA . VAL A 1 308 ? -11.045 -10.934 -16.517 1.00 91.62 308 VAL A CA 1
ATOM 2380 C C . VAL A 1 308 ? -10.419 -9.814 -17.333 1.00 91.62 308 VAL A C 1
ATOM 2382 O O . VAL A 1 308 ? -9.636 -9.023 -16.816 1.00 91.62 308 VAL A O 1
ATOM 2385 N N . VAL A 1 309 ? -10.725 -9.792 -18.629 1.00 94.50 309 VAL A N 1
ATOM 2386 C CA . VAL A 1 309 ? -10.255 -8.780 -19.585 1.00 94.50 309 VAL A CA 1
ATOM 2387 C C . VAL A 1 309 ? -11.470 -8.093 -20.178 1.00 94.50 309 VAL A C 1
ATOM 2389 O O . VAL A 1 309 ? -12.353 -8.753 -20.719 1.00 94.50 309 VAL A O 1
ATOM 2392 N N . GLY A 1 310 ? -11.516 -6.771 -20.049 1.00 93.12 310 GLY A N 1
ATOM 2393 C CA . GLY A 1 310 ? -12.621 -5.953 -20.530 1.00 93.12 310 GLY A CA 1
ATOM 2394 C C . GLY A 1 310 ? -14.000 -6.407 -20.038 1.00 93.12 310 GLY A C 1
ATOM 2395 O O . GLY A 1 310 ? -14.943 -6.515 -20.820 1.00 93.12 310 GLY A O 1
ATOM 2396 N N . ARG A 1 311 ? -14.114 -6.711 -18.743 1.00 94.50 311 ARG A N 1
ATOM 2397 C CA . ARG A 1 311 ? -15.355 -7.140 -18.092 1.00 94.50 311 ARG A CA 1
ATOM 2398 C C . ARG A 1 311 ? -16.140 -5.932 -17.600 1.00 94.50 311 ARG A C 1
ATOM 2400 O O . ARG A 1 311 ? -15.583 -5.082 -16.914 1.00 94.50 311 ARG A O 1
ATOM 2407 N N . ASP A 1 312 ? -17.437 -5.892 -17.877 1.00 95.19 312 ASP A N 1
ATOM 2408 C CA . ASP A 1 312 ? -18.298 -4.83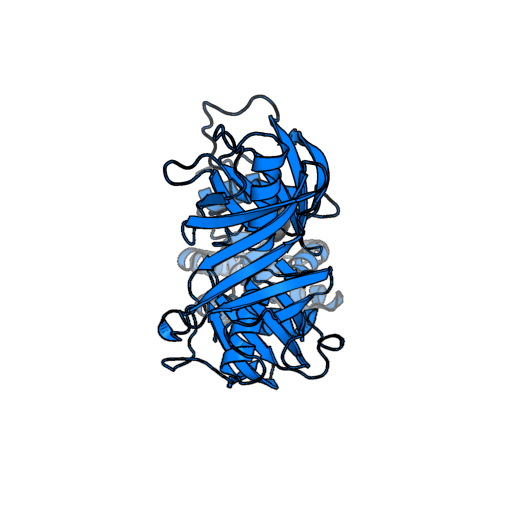9 -17.342 1.00 95.19 312 ASP A CA 1
ATOM 2409 C C . ASP A 1 312 ? -18.621 -5.080 -15.863 1.00 95.19 312 ASP A C 1
ATOM 2411 O O . ASP A 1 312 ? -19.065 -6.165 -15.478 1.00 95.19 312 ASP A O 1
ATOM 2415 N N . ILE A 1 313 ? -18.419 -4.052 -15.038 1.00 95.25 313 ILE A N 1
ATOM 2416 C CA . ILE A 1 313 ? -18.831 -4.005 -13.632 1.00 95.25 313 ILE A CA 1
ATOM 2417 C C . ILE A 1 313 ? -19.522 -2.675 -13.330 1.00 95.25 313 ILE A C 1
ATOM 2419 O O . ILE A 1 313 ? -19.236 -1.662 -13.965 1.00 95.25 313 ILE A O 1
ATOM 2423 N N . SER A 1 314 ? -20.396 -2.661 -12.323 1.00 95.75 314 SER A N 1
ATOM 2424 C CA . SER A 1 314 ? -21.011 -1.429 -11.817 1.00 95.75 314 SER A CA 1
ATOM 2425 C C . SER A 1 314 ? -20.379 -1.027 -10.489 1.00 95.75 314 SER A C 1
ATOM 2427 O O . SER A 1 314 ? -20.449 -1.784 -9.520 1.00 95.75 314 SER A O 1
ATOM 2429 N N . VAL A 1 315 ? -19.764 0.155 -10.441 1.00 93.19 315 VAL A N 1
ATOM 2430 C CA . VAL A 1 315 ? -19.151 0.739 -9.239 1.00 93.19 315 VAL A CA 1
ATOM 2431 C C . VAL A 1 315 ? -19.676 2.163 -9.083 1.00 93.19 315 VAL A C 1
ATOM 2433 O O . VAL A 1 315 ? -19.635 2.954 -10.021 1.00 93.19 315 VAL A O 1
ATOM 2436 N N . GLY A 1 316 ? -20.219 2.502 -7.910 1.00 87.00 316 GLY A N 1
ATOM 2437 C CA . GLY A 1 316 ? -20.756 3.847 -7.662 1.00 87.00 316 GLY A CA 1
ATOM 2438 C C . GLY A 1 316 ? -21.899 4.257 -8.601 1.00 87.00 316 GLY A C 1
ATOM 2439 O O . GLY A 1 316 ? -22.006 5.428 -8.955 1.00 87.00 316 GLY A O 1
ATOM 2440 N N . GLY A 1 317 ? -22.705 3.296 -9.070 1.00 87.81 317 GLY A N 1
ATOM 2441 C CA . GLY A 1 317 ? -23.811 3.544 -10.004 1.00 87.81 317 GLY A CA 1
ATOM 2442 C C . GLY A 1 317 ? -23.385 3.835 -11.449 1.00 87.81 317 GLY A C 1
ATOM 2443 O O . GLY A 1 317 ? -24.222 4.229 -12.259 1.00 87.81 317 GLY A O 1
ATOM 2444 N N . LYS A 1 318 ? -22.103 3.650 -11.788 1.00 93.00 318 LYS A N 1
ATOM 2445 C CA . LYS A 1 318 ? -21.573 3.769 -13.152 1.00 93.00 318 LYS A CA 1
ATOM 2446 C C . LYS A 1 318 ? -21.002 2.436 -13.617 1.00 93.00 318 LYS A C 1
ATOM 2448 O O . LYS A 1 318 ? -20.385 1.715 -12.836 1.00 93.00 318 LYS A O 1
ATOM 2453 N N . ASN A 1 319 ? -21.175 2.148 -14.903 1.00 95.19 319 ASN A N 1
ATOM 2454 C CA . ASN A 1 319 ? -20.594 0.966 -15.525 1.00 95.19 319 ASN A CA 1
ATOM 2455 C C . ASN A 1 319 ? -19.171 1.262 -15.999 1.00 95.19 319 ASN A C 1
ATOM 2457 O O . ASN A 1 319 ? -18.919 2.289 -16.633 1.00 95.19 319 ASN A O 1
ATOM 2461 N N . TYR A 1 320 ? -18.265 0.340 -15.707 1.00 96.62 320 TYR A N 1
ATOM 2462 C CA . TYR A 1 320 ? -16.866 0.381 -16.099 1.00 96.62 320 TYR A CA 1
ATOM 2463 C C . TYR A 1 320 ? -16.483 -0.925 -16.767 1.00 96.62 320 TYR A C 1
ATOM 2465 O O . TYR A 1 320 ? -16.898 -1.993 -16.328 1.00 96.62 320 TYR A O 1
ATOM 2473 N N . ASN A 1 321 ? -15.638 -0.821 -17.784 1.00 95.56 321 ASN A N 1
ATOM 2474 C CA . ASN A 1 321 ? -15.006 -1.964 -18.412 1.00 95.56 321 ASN A CA 1
ATOM 2475 C C . ASN A 1 321 ? -13.621 -2.162 -17.784 1.00 95.56 321 ASN A C 1
ATOM 2477 O O . ASN A 1 321 ? -12.779 -1.262 -17.852 1.00 95.56 321 ASN A O 1
ATOM 2481 N N . VAL A 1 322 ? -13.410 -3.298 -17.118 1.00 97.31 322 VAL A N 1
ATOM 2482 C CA . VAL A 1 322 ? -12.239 -3.521 -16.262 1.00 97.31 322 VAL A CA 1
ATOM 2483 C C . VAL A 1 322 ? -11.426 -4.728 -16.691 1.00 97.31 322 VAL A C 1
ATOM 2485 O O . VAL A 1 322 ? -11.957 -5.729 -17.170 1.00 97.31 322 VAL A O 1
ATOM 2488 N N . THR A 1 323 ? -10.118 -4.643 -16.483 1.00 97.88 323 THR A N 1
ATOM 2489 C CA . THR A 1 323 ? -9.189 -5.761 -16.659 1.00 97.88 323 THR A CA 1
ATOM 2490 C C . THR A 1 323 ? -8.456 -6.013 -15.353 1.00 97.88 323 THR A C 1
ATOM 2492 O O . THR A 1 323 ? -7.861 -5.090 -14.798 1.00 97.88 323 THR A O 1
ATOM 2495 N N . LEU A 1 324 ? -8.499 -7.248 -14.852 1.00 97.56 324 LEU A N 1
ATOM 2496 C CA . LEU A 1 324 ? -7.796 -7.620 -13.629 1.00 97.56 324 LEU A CA 1
ATOM 2497 C C . LEU A 1 324 ? -6.446 -8.247 -13.951 1.00 97.56 324 LEU A C 1
ATOM 2499 O O . LEU A 1 324 ? -6.343 -9.154 -14.777 1.00 97.56 324 LEU A O 1
ATOM 2503 N N . VAL A 1 325 ? -5.415 -7.781 -13.257 1.00 96.62 325 VAL A N 1
ATOM 2504 C CA . VAL A 1 325 ? -4.049 -8.289 -13.382 1.00 96.62 325 VAL A CA 1
ATOM 2505 C C . VAL A 1 325 ? -3.444 -8.391 -11.989 1.00 96.62 325 VAL A C 1
ATOM 2507 O O . VAL A 1 325 ? -3.666 -7.530 -11.143 1.00 96.62 325 VAL A O 1
ATOM 2510 N N . ASN A 1 326 ? -2.655 -9.428 -11.727 1.00 93.50 326 ASN A N 1
ATOM 2511 C CA . ASN A 1 326 ? -1.844 -9.501 -10.517 1.00 93.50 326 ASN A CA 1
ATOM 2512 C C . ASN A 1 326 ? -0.360 -9.642 -10.887 1.00 93.50 326 ASN A C 1
ATOM 2514 O O . ASN A 1 326 ? 0.033 -10.544 -11.624 1.00 93.50 326 ASN A O 1
ATOM 2518 N N . VAL A 1 327 ? 0.459 -8.717 -10.385 1.00 90.81 327 VAL A N 1
ATOM 2519 C CA . VAL A 1 327 ? 1.921 -8.645 -10.596 1.00 90.81 327 VAL A CA 1
ATOM 2520 C C . VAL A 1 327 ? 2.672 -8.651 -9.254 1.00 90.81 327 VAL A C 1
ATOM 2522 O O . VAL A 1 327 ? 3.670 -7.959 -9.066 1.00 90.81 327 VAL A O 1
ATOM 2525 N N . GLY A 1 328 ? 2.152 -9.423 -8.296 1.00 84.19 328 GLY A N 1
ATOM 2526 C CA . GLY A 1 328 ? 2.603 -9.506 -6.901 1.00 84.19 328 GLY A CA 1
ATOM 2527 C C . GLY A 1 328 ? 1.546 -9.001 -5.913 1.00 84.19 328 GLY A C 1
ATOM 2528 O O . GLY A 1 328 ? 1.470 -9.482 -4.786 1.00 84.19 328 GLY A O 1
ATOM 2529 N N . ASN A 1 329 ? 0.699 -8.073 -6.353 1.00 87.75 329 ASN A N 1
ATOM 2530 C CA . ASN A 1 329 ? -0.497 -7.570 -5.683 1.00 87.75 329 ASN A CA 1
ATOM 2531 C C . ASN A 1 329 ? -1.628 -7.366 -6.721 1.00 87.75 329 ASN A C 1
ATOM 2533 O O . ASN A 1 329 ? -1.344 -7.300 -7.921 1.00 87.75 329 ASN A O 1
ATOM 2537 N N . PRO A 1 330 ? -2.910 -7.334 -6.305 1.00 93.06 330 PRO A N 1
ATOM 2538 C CA . PRO A 1 330 ? -4.035 -7.257 -7.238 1.00 93.06 330 PRO A CA 1
ATOM 2539 C C . PRO A 1 330 ? -4.242 -5.839 -7.796 1.00 93.06 330 PRO A C 1
ATOM 2541 O O . PRO A 1 330 ? -4.155 -4.854 -7.055 1.00 93.06 330 PRO A O 1
ATOM 2544 N N . HIS A 1 331 ? -4.565 -5.763 -9.089 1.00 97.19 331 HIS A N 1
ATOM 2545 C CA . HIS A 1 331 ? -4.817 -4.534 -9.842 1.00 97.19 331 HIS A CA 1
ATOM 2546 C C . HIS A 1 331 ? -6.100 -4.626 -10.672 1.00 97.19 331 HIS A C 1
ATOM 2548 O O . HIS A 1 331 ? -6.388 -5.663 -11.277 1.00 97.19 331 HIS A O 1
ATOM 2554 N N . CYS A 1 332 ? -6.843 -3.522 -10.716 1.00 97.81 332 CYS A N 1
ATOM 2555 C CA . CYS A 1 332 ? -8.025 -3.311 -11.539 1.00 97.81 332 CYS A CA 1
ATOM 2556 C C . CYS A 1 332 ? -7.757 -2.147 -12.496 1.00 97.81 332 CYS A C 1
ATOM 2558 O O . CYS A 1 332 ? -7.715 -0.988 -12.088 1.00 97.81 332 CYS A O 1
ATOM 2560 N N . VAL A 1 333 ? -7.574 -2.456 -13.778 1.00 98.50 333 VAL A N 1
ATOM 2561 C CA . VAL A 1 333 ? -7.250 -1.467 -14.807 1.00 98.50 333 VAL A CA 1
ATOM 2562 C C . VAL A 1 333 ? -8.513 -1.051 -15.550 1.00 98.50 333 VAL A C 1
ATOM 2564 O O . VAL A 1 333 ? -9.244 -1.896 -16.072 1.00 98.50 333 VAL A O 1
ATOM 2567 N N . VAL A 1 334 ? -8.734 0.259 -15.640 1.00 98.19 334 VAL A N 1
ATOM 2568 C CA . VAL A 1 334 ? -9.878 0.890 -16.303 1.00 98.19 334 VAL A CA 1
ATOM 2569 C C . VAL A 1 334 ? -9.383 1.843 -17.386 1.00 98.19 334 VAL A C 1
ATOM 2571 O O . VAL A 1 334 ? -8.669 2.809 -17.100 1.00 98.19 334 VAL A O 1
ATOM 2574 N N . PHE A 1 335 ? -9.785 1.617 -18.636 1.00 97.88 335 PHE A N 1
ATOM 2575 C CA . PHE A 1 335 ? -9.443 2.520 -19.737 1.00 97.88 335 PHE A CA 1
ATOM 2576 C C . PHE A 1 335 ? -10.409 3.709 -19.816 1.00 97.88 335 PHE A C 1
ATOM 2578 O O . PHE A 1 335 ? -11.621 3.550 -19.682 1.00 97.88 335 PHE A O 1
ATOM 2585 N N . CYS A 1 336 ? -9.879 4.916 -20.027 1.00 94.81 336 CYS A N 1
ATOM 2586 C CA . CYS A 1 336 ? -10.668 6.142 -20.152 1.00 94.81 336 CYS A CA 1
ATOM 2587 C C . CYS A 1 336 ? -9.977 7.210 -21.017 1.00 94.81 336 CYS A C 1
ATOM 2589 O O . CYS A 1 336 ? -8.751 7.286 -21.093 1.00 94.81 336 CYS A O 1
ATOM 2591 N N . ASP A 1 337 ? -10.764 8.105 -21.620 1.00 91.31 337 ASP A N 1
ATOM 2592 C CA . ASP A 1 337 ? -10.228 9.137 -22.522 1.00 91.31 337 ASP A CA 1
ATOM 2593 C C . ASP A 1 337 ? -9.564 10.312 -21.789 1.00 91.31 337 ASP A C 1
ATOM 2595 O O . ASP A 1 337 ? -8.607 10.916 -22.280 1.00 91.31 337 ASP A O 1
ATOM 2599 N N . LYS A 1 338 ? -10.083 10.677 -20.609 1.00 92.69 338 LYS A N 1
ATOM 2600 C CA . LYS A 1 338 ? -9.693 11.885 -19.859 1.00 92.69 338 LYS A CA 1
ATOM 2601 C C . LYS A 1 338 ? -9.247 11.551 -18.436 1.00 92.69 338 LYS A C 1
ATOM 2603 O O . LYS A 1 338 ? -9.880 11.964 -17.470 1.00 92.69 338 LYS A O 1
ATOM 2608 N N . VAL A 1 339 ? -8.118 10.855 -18.311 1.00 94.62 339 VAL A N 1
ATOM 2609 C CA . VAL A 1 339 ? -7.535 10.455 -17.013 1.00 94.62 339 VAL A CA 1
ATOM 2610 C C . VAL A 1 339 ? -7.327 11.628 -16.033 1.00 94.62 339 VAL A C 1
ATOM 2612 O O . VAL A 1 339 ? -7.546 11.490 -14.831 1.00 94.62 339 VAL A O 1
ATOM 2615 N N . ASP A 1 340 ? -6.972 12.818 -16.528 1.00 93.00 340 ASP A N 1
ATOM 2616 C CA . ASP A 1 340 ? -6.765 14.005 -15.681 1.00 93.00 340 ASP A CA 1
ATOM 2617 C C . ASP A 1 340 ? -8.065 14.550 -15.068 1.00 93.00 340 ASP A C 1
ATOM 2619 O O . ASP A 1 340 ? -8.020 15.227 -14.048 1.00 93.00 340 ASP A O 1
ATOM 2623 N N . ALA A 1 341 ? -9.220 14.241 -15.667 1.00 93.81 341 ALA A N 1
ATOM 2624 C CA . ALA A 1 341 ? -10.533 14.675 -15.190 1.00 93.81 341 ALA A CA 1
ATOM 2625 C C . ALA A 1 341 ? -11.192 13.663 -14.236 1.00 93.81 341 ALA A C 1
ATOM 2627 O O . ALA A 1 341 ? -12.300 13.905 -13.761 1.00 93.81 341 ALA A O 1
ATOM 2628 N N . VAL A 1 342 ? -10.546 12.521 -13.975 1.00 93.88 342 VAL A N 1
ATOM 2629 C CA . VAL A 1 342 ? -11.062 11.518 -13.038 1.00 93.88 342 VAL A CA 1
ATOM 2630 C C . VAL A 1 342 ? -10.964 12.062 -11.613 1.00 93.88 342 VAL A C 1
ATOM 2632 O O . VAL A 1 342 ? -9.874 12.396 -11.137 1.00 93.88 342 VAL A O 1
ATOM 2635 N N . ASP A 1 343 ? -12.104 12.125 -10.930 1.00 93.25 343 ASP A N 1
ATOM 2636 C CA . ASP A 1 343 ? -12.188 12.443 -9.505 1.00 93.25 343 ASP A CA 1
ATOM 2637 C C . ASP A 1 343 ? -11.818 11.209 -8.668 1.00 93.25 343 ASP A C 1
ATOM 2639 O O . ASP A 1 343 ? -12.680 10.453 -8.214 1.00 93.25 343 ASP A O 1
ATOM 2643 N N . LEU A 1 344 ? -10.509 10.974 -8.527 1.00 94.12 344 LEU A N 1
ATOM 2644 C CA . LEU A 1 344 ? -9.961 9.822 -7.805 1.00 94.12 344 LEU A CA 1
ATOM 2645 C C . LEU A 1 344 ? -10.316 9.811 -6.322 1.00 94.12 344 LEU A C 1
ATOM 2647 O O . LEU A 1 344 ? -10.507 8.730 -5.775 1.00 94.12 344 LEU A O 1
ATOM 2651 N N . ALA A 1 345 ? -10.450 10.979 -5.692 1.00 91.31 345 ALA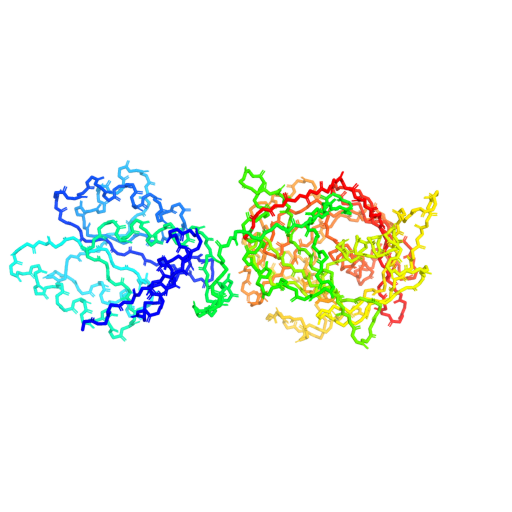 A N 1
ATOM 2652 C CA . ALA A 1 345 ? -10.835 11.073 -4.288 1.00 91.31 345 ALA A CA 1
ATOM 2653 C C . ALA A 1 345 ? -12.232 10.485 -4.046 1.00 91.31 345 ALA A C 1
ATOM 2655 O O . ALA A 1 345 ? -12.473 9.869 -3.009 1.00 91.31 345 ALA A O 1
ATOM 2656 N N . ASN A 1 346 ? -13.133 10.631 -5.020 1.00 91.94 346 ASN A N 1
ATOM 2657 C CA . ASN A 1 346 ? -14.461 10.039 -4.966 1.00 91.94 346 ASN A CA 1
ATOM 2658 C C . ASN A 1 346 ? -14.465 8.584 -5.459 1.00 91.94 346 ASN A C 1
ATOM 2660 O O . ASN A 1 346 ? -14.874 7.682 -4.729 1.00 91.94 346 ASN A O 1
ATOM 2664 N N . VAL A 1 347 ? -13.985 8.334 -6.683 1.00 93.94 347 VAL A N 1
ATOM 2665 C CA . VAL A 1 347 ? -14.147 7.021 -7.331 1.00 93.94 347 VAL A CA 1
ATOM 2666 C C . VAL A 1 347 ? -13.181 5.959 -6.802 1.00 93.94 347 VAL A C 1
ATOM 2668 O O . VAL A 1 347 ? -13.538 4.786 -6.744 1.00 93.94 347 VAL A O 1
ATOM 2671 N N . GLY A 1 348 ? -11.976 6.348 -6.384 1.00 94.50 348 GLY A N 1
ATOM 2672 C CA . GLY A 1 348 ? -10.936 5.432 -5.917 1.00 94.50 348 GLY A CA 1
ATOM 2673 C C . GLY A 1 348 ? -11.386 4.555 -4.744 1.00 94.50 348 GLY A C 1
ATOM 2674 O O . GLY A 1 348 ? -11.387 3.330 -4.887 1.00 94.50 348 GLY A O 1
ATOM 2675 N N . PRO A 1 349 ? -11.894 5.137 -3.637 1.00 93.62 349 PRO A N 1
ATOM 2676 C CA . PRO A 1 349 ? -12.467 4.370 -2.533 1.00 93.62 349 PRO A CA 1
ATOM 2677 C C . PRO A 1 349 ? -13.634 3.461 -2.936 1.00 93.62 349 PRO A C 1
ATOM 2679 O O . PRO A 1 349 ? -13.894 2.466 -2.268 1.00 93.62 349 PRO A O 1
ATOM 2682 N N . LEU A 1 350 ? -14.396 3.808 -3.978 1.00 94.69 350 LEU A N 1
ATOM 2683 C CA . LEU A 1 350 ? -15.510 2.968 -4.429 1.00 94.69 350 LEU A CA 1
ATOM 2684 C C . LEU A 1 350 ? -15.008 1.689 -5.098 1.00 94.69 350 LEU A C 1
ATOM 2686 O O . LEU A 1 350 ? -15.647 0.654 -4.949 1.00 94.69 350 LEU A O 1
ATOM 2690 N N . PHE A 1 351 ? -13.869 1.748 -5.793 1.00 96.31 351 PHE A N 1
ATOM 2691 C CA . PHE A 1 351 ? -13.206 0.563 -6.331 1.00 96.31 351 PHE A CA 1
ATOM 2692 C C . PHE A 1 351 ? -12.444 -0.210 -5.259 1.00 96.31 351 PHE A C 1
ATOM 2694 O O . PHE A 1 351 ? -12.616 -1.421 -5.165 1.00 96.31 351 PHE A O 1
ATOM 2701 N N . GLU A 1 352 ? -11.634 0.468 -4.440 1.00 93.94 352 GLU A N 1
ATOM 2702 C CA . GLU A 1 352 ? -10.813 -0.188 -3.416 1.00 93.94 352 GLU A CA 1
ATOM 2703 C C . GLU A 1 352 ? -11.661 -1.076 -2.500 1.00 93.94 352 GLU A C 1
ATOM 2705 O O . GLU A 1 352 ? -11.258 -2.191 -2.184 1.00 93.94 352 GLU A O 1
ATOM 2710 N N . TYR A 1 353 ? -12.844 -0.597 -2.111 1.00 90.62 353 TYR A N 1
ATOM 2711 C CA . TYR A 1 353 ? -13.753 -1.296 -1.206 1.00 90.62 353 TYR A CA 1
ATOM 2712 C C . TYR A 1 353 ? -14.946 -1.945 -1.921 1.00 90.62 353 TYR A C 1
ATOM 2714 O O . TYR A 1 353 ? -15.916 -2.315 -1.259 1.00 90.62 353 TYR A O 1
ATOM 2722 N N . ALA A 1 354 ? -14.914 -2.077 -3.252 1.00 91.81 354 ALA A N 1
ATOM 2723 C CA . ALA A 1 354 ? -16.033 -2.665 -3.980 1.00 91.81 354 ALA A CA 1
ATOM 2724 C C . ALA A 1 354 ? -16.287 -4.116 -3.517 1.00 91.81 354 ALA A C 1
ATOM 2726 O O . ALA A 1 354 ? -15.323 -4.858 -3.310 1.00 91.81 354 ALA A O 1
ATOM 2727 N N . PRO A 1 355 ? -17.552 -4.581 -3.460 1.00 90.69 355 PRO A N 1
ATOM 2728 C CA . PRO A 1 355 ? -17.879 -5.975 -3.131 1.00 90.69 355 PRO A CA 1
ATOM 2729 C C . PRO A 1 355 ? -17.199 -7.008 -4.041 1.00 90.69 355 PRO A C 1
ATOM 2731 O O . PRO A 1 355 ? -17.045 -8.169 -3.668 1.00 90.69 355 PRO A O 1
ATOM 2734 N N . TYR A 1 356 ? -16.764 -6.584 -5.231 1.00 92.75 356 TYR A N 1
ATOM 2735 C CA . TYR A 1 356 ? -15.997 -7.415 -6.150 1.00 92.75 356 TYR A CA 1
ATOM 2736 C C . TYR A 1 356 ? -14.606 -7.789 -5.637 1.00 92.75 356 TYR A C 1
ATOM 2738 O O . TYR A 1 356 ? -14.045 -8.751 -6.148 1.00 92.75 356 TYR A O 1
ATOM 2746 N N . PHE A 1 357 ? -14.042 -7.065 -4.663 1.00 93.69 357 PHE A N 1
ATOM 2747 C CA . PHE A 1 357 ? -12.649 -7.203 -4.227 1.00 93.69 357 PHE A CA 1
ATOM 2748 C C . PHE A 1 357 ? -12.551 -7.386 -2.703 1.00 93.69 357 PHE A C 1
ATOM 2750 O O . PHE A 1 357 ? -12.262 -6.434 -1.975 1.00 93.69 357 PHE A O 1
ATOM 2757 N N . PRO A 1 358 ? -12.747 -8.615 -2.184 1.00 87.12 358 PRO A N 1
ATOM 2758 C CA . PRO A 1 358 ? -12.751 -8.880 -0.741 1.00 87.12 358 PRO A CA 1
ATOM 2759 C C . PRO A 1 358 ? -11.461 -8.467 -0.018 1.00 87.12 358 PRO A C 1
ATOM 2761 O O . PRO A 1 358 ? -11.503 -8.033 1.127 1.00 87.12 358 PRO A O 1
ATOM 2764 N N . GLN A 1 359 ? -10.309 -8.560 -0.692 1.00 88.38 359 GLN A N 1
ATOM 2765 C CA . GLN A 1 359 ? -8.999 -8.167 -0.145 1.00 88.38 359 GLN A CA 1
ATOM 2766 C C . GLN A 1 359 ? -8.569 -6.751 -0.563 1.00 88.38 359 GLN A C 1
ATOM 2768 O O . GLN A 1 359 ? -7.379 -6.410 -0.498 1.00 88.38 359 GLN A O 1
ATOM 2773 N N . ARG A 1 360 ? -9.541 -5.939 -1.003 1.00 92.50 360 ARG A N 1
ATOM 2774 C CA . ARG A 1 360 ? -9.363 -4.635 -1.649 1.00 92.50 360 ARG A CA 1
ATOM 2775 C C . ARG A 1 360 ? -8.480 -4.717 -2.903 1.00 92.50 360 ARG A C 1
ATOM 2777 O O . ARG A 1 360 ? -7.885 -5.754 -3.205 1.00 92.50 360 ARG A O 1
ATOM 2784 N N . ILE A 1 361 ? -8.382 -3.630 -3.661 1.00 93.75 361 ILE A N 1
ATOM 2785 C CA . ILE A 1 361 ? -7.617 -3.625 -4.915 1.00 93.75 361 ILE A CA 1
ATOM 2786 C C . ILE A 1 361 ? -6.977 -2.268 -5.204 1.00 93.75 361 ILE A C 1
ATOM 2788 O O . ILE A 1 361 ? -7.522 -1.230 -4.832 1.00 93.75 361 ILE A O 1
ATOM 2792 N N . ASN A 1 362 ? -5.830 -2.277 -5.887 1.00 96.25 362 ASN A N 1
ATOM 2793 C CA . ASN A 1 362 ? -5.302 -1.071 -6.526 1.00 96.25 362 ASN A CA 1
ATOM 2794 C C . ASN A 1 362 ? -6.078 -0.818 -7.816 1.00 96.25 362 ASN A C 1
ATOM 2796 O O . ASN A 1 362 ? -6.385 -1.766 -8.536 1.00 96.25 362 ASN A O 1
ATOM 2800 N N . THR A 1 363 ? -6.395 0.437 -8.116 1.00 98.19 363 THR A N 1
ATOM 2801 C CA . THR A 1 363 ? -7.167 0.769 -9.318 1.00 98.19 363 THR A CA 1
ATOM 2802 C C . THR A 1 363 ? -6.442 1.788 -10.168 1.00 98.19 363 THR A C 1
ATOM 2804 O O . THR A 1 363 ? -6.175 2.908 -9.727 1.00 98.19 363 THR A O 1
ATOM 2807 N N . GLU A 1 364 ? -6.161 1.415 -11.410 1.00 98.56 364 GLU A N 1
ATOM 2808 C CA . GLU A 1 364 ? -5.504 2.262 -12.393 1.00 98.56 364 GLU A CA 1
ATOM 2809 C C . GLU A 1 364 ? -6.513 2.792 -13.406 1.00 98.56 364 GLU A C 1
ATOM 2811 O O . GLU A 1 364 ? -7.232 2.036 -14.056 1.00 98.56 364 GLU A O 1
ATOM 2816 N N . PHE A 1 365 ? -6.512 4.107 -13.599 1.00 98.31 365 PHE A N 1
ATOM 2817 C CA . PHE A 1 365 ? -7.240 4.762 -14.676 1.00 98.31 365 PHE A CA 1
ATOM 2818 C C . PHE A 1 365 ? -6.245 5.130 -15.765 1.00 98.31 365 PHE A C 1
ATOM 2820 O O . PHE A 1 365 ? -5.299 5.888 -15.525 1.00 98.31 365 PHE A O 1
ATOM 2827 N N . VAL A 1 366 ? -6.451 4.582 -16.958 1.00 98.56 366 VAL A N 1
ATOM 2828 C CA . VAL A 1 366 ? -5.455 4.588 -18.028 1.00 98.56 366 VAL A CA 1
ATOM 2829 C C . VAL A 1 366 ? -6.029 5.215 -19.285 1.00 98.56 366 VAL A C 1
ATOM 2831 O O . VAL A 1 366 ? -7.055 4.789 -19.803 1.00 98.56 366 VAL A O 1
ATOM 2834 N N . ARG A 1 367 ? -5.319 6.201 -19.821 1.00 98.38 367 ARG A N 1
ATOM 2835 C CA . ARG A 1 367 ? -5.527 6.711 -21.171 1.00 98.38 367 ARG A CA 1
ATOM 2836 C C . ARG A 1 367 ? -4.460 6.135 -22.089 1.00 98.38 367 ARG A C 1
ATOM 2838 O O . ARG A 1 367 ? -3.270 6.362 -21.869 1.00 98.38 367 ARG A O 1
ATOM 2845 N N . VAL A 1 368 ? -4.883 5.468 -23.156 1.00 98.19 368 VAL A N 1
ATOM 2846 C CA . VAL A 1 368 ? -3.992 5.089 -24.257 1.00 98.19 368 VAL A CA 1
ATOM 2847 C C . VAL A 1 368 ? -3.692 6.347 -25.074 1.00 98.19 368 VAL A C 1
ATOM 2849 O O . VAL A 1 368 ? -4.601 6.973 -25.616 1.00 98.19 368 VAL A O 1
ATOM 2852 N N . VAL A 1 369 ? -2.429 6.775 -25.109 1.00 97.62 369 VAL A N 1
ATOM 2853 C CA . VAL A 1 369 ? -2.006 7.940 -25.907 1.00 97.62 369 VAL A CA 1
ATOM 2854 C C . VAL A 1 369 ? -1.660 7.495 -27.326 1.00 97.62 369 VAL A C 1
ATOM 2856 O O . VAL A 1 369 ? -2.051 8.149 -28.289 1.00 97.62 369 VAL A O 1
ATOM 2859 N N . ASN A 1 370 ? -0.930 6.387 -27.439 1.00 97.38 370 ASN A N 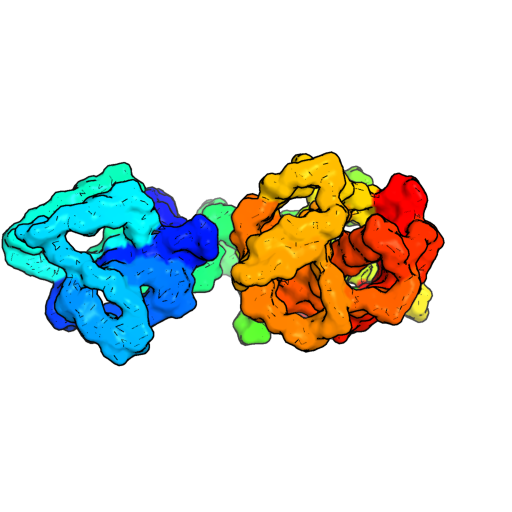1
ATOM 2860 C CA . ASN A 1 370 ? -0.644 5.647 -28.667 1.00 97.38 370 ASN A CA 1
ATOM 2861 C C . ASN A 1 370 ? -0.211 4.215 -28.298 1.00 97.38 370 ASN A C 1
ATOM 2863 O O . ASN A 1 370 ? -0.217 3.850 -27.122 1.00 97.38 370 ASN A O 1
ATOM 2867 N N . ASP A 1 371 ? 0.201 3.426 -29.289 1.00 96.94 371 ASP A N 1
ATOM 2868 C CA . ASP A 1 371 ? 0.604 2.024 -29.128 1.00 96.94 371 ASP A CA 1
ATOM 2869 C C . ASP A 1 371 ? 1.862 1.805 -28.266 1.00 96.94 371 ASP A C 1
ATOM 2871 O O . ASP A 1 371 ? 2.129 0.674 -27.866 1.00 96.94 371 ASP A O 1
ATOM 2875 N N . LYS A 1 372 ? 2.601 2.871 -27.922 1.00 98.00 372 LYS A N 1
ATOM 2876 C CA . LYS A 1 372 ? 3.829 2.842 -27.103 1.00 98.00 372 LYS A CA 1
ATOM 2877 C C . LYS A 1 372 ? 3.793 3.744 -25.875 1.00 98.00 372 LYS A C 1
ATOM 2879 O O . LYS A 1 372 ? 4.790 3.860 -25.161 1.00 98.00 372 LYS A O 1
ATOM 2884 N N . THR A 1 373 ? 2.679 4.428 -25.629 1.00 98.56 373 THR A N 1
ATOM 2885 C CA . THR A 1 373 ? 2.565 5.414 -24.553 1.00 98.56 373 THR A CA 1
ATOM 2886 C C . THR A 1 373 ? 1.198 5.340 -23.893 1.00 98.56 373 THR A C 1
ATOM 2888 O O . THR A 1 373 ? 0.166 5.572 -24.526 1.00 98.56 373 THR A O 1
ATOM 2891 N N . LEU A 1 374 ? 1.202 5.115 -22.585 1.00 98.69 374 LEU A N 1
ATOM 2892 C CA . LEU A 1 374 ? 0.034 5.200 -21.718 1.00 98.69 374 LEU A CA 1
ATOM 2893 C C . LEU A 1 374 ? 0.177 6.404 -20.789 1.00 98.69 374 LEU A C 1
ATOM 2895 O O . LEU A 1 374 ? 1.285 6.789 -20.420 1.00 98.69 374 LEU A O 1
ATOM 2899 N N . LYS A 1 375 ? -0.943 6.987 -20.368 1.00 98.50 375 LYS A N 1
ATOM 2900 C CA . LYS A 1 375 ? -0.993 7.940 -19.256 1.00 98.50 375 LYS A CA 1
ATOM 2901 C C . LYS A 1 375 ? -1.882 7.369 -18.162 1.00 98.50 375 LYS A C 1
ATOM 2903 O O . LYS A 1 375 ? -3.011 6.988 -18.445 1.00 98.50 375 LYS A O 1
ATOM 2908 N N . MET A 1 376 ? -1.384 7.325 -16.932 1.00 97.50 376 MET A N 1
ATOM 2909 C CA . MET A 1 376 ? -2.032 6.624 -15.826 1.00 97.50 376 MET A CA 1
ATOM 2910 C C . MET A 1 376 ? -2.133 7.510 -14.583 1.00 97.50 376 MET A C 1
ATOM 2912 O O . MET A 1 376 ? -1.193 8.229 -14.238 1.00 97.50 376 MET A O 1
ATOM 2916 N N . ARG A 1 377 ? -3.258 7.403 -13.876 1.00 98.06 377 ARG A N 1
ATOM 2917 C CA . ARG A 1 377 ? -3.374 7.766 -12.458 1.00 98.06 377 ARG A CA 1
ATOM 2918 C C . ARG A 1 377 ? -3.888 6.558 -11.682 1.00 98.06 377 ARG A C 1
ATOM 2920 O O . ARG A 1 377 ? -4.521 5.680 -12.263 1.00 98.06 377 ARG A O 1
ATOM 2927 N N . VAL A 1 378 ? -3.599 6.512 -10.390 1.00 97.19 378 VAL A N 1
ATOM 2928 C CA . VAL A 1 378 ? -3.828 5.329 -9.562 1.00 97.19 378 VAL A CA 1
ATOM 2929 C C . VAL A 1 378 ? -4.465 5.718 -8.239 1.00 97.19 378 VAL A C 1
ATOM 2931 O O . VAL A 1 378 ? -4.135 6.755 -7.666 1.00 97.19 378 VAL A O 1
ATOM 2934 N N . TRP A 1 379 ? -5.374 4.873 -7.771 1.00 97.19 379 TRP A N 1
ATOM 2935 C CA . TRP A 1 379 ? -5.779 4.805 -6.377 1.00 97.19 379 TRP A CA 1
ATOM 2936 C C . TRP A 1 379 ? -5.187 3.531 -5.776 1.00 97.19 379 TRP A C 1
ATOM 2938 O O . TRP A 1 379 ? -5.575 2.422 -6.153 1.00 97.19 379 TRP A O 1
ATOM 2948 N N . GLU A 1 380 ? -4.206 3.686 -4.895 1.00 92.94 380 GLU A N 1
ATOM 2949 C CA . GLU A 1 380 ? -3.526 2.575 -4.242 1.00 92.94 380 GLU A CA 1
ATOM 2950 C C . GLU A 1 380 ? -4.281 2.115 -3.000 1.00 92.94 380 GLU A C 1
ATOM 2952 O O . GLU A 1 380 ? -4.699 2.916 -2.159 1.00 92.94 380 GLU A O 1
ATOM 2957 N N . ARG A 1 381 ? -4.373 0.794 -2.856 1.00 89.62 381 ARG A N 1
ATOM 2958 C CA . ARG A 1 381 ? -4.919 0.140 -1.672 1.00 89.62 381 ARG A CA 1
ATOM 2959 C C . ARG A 1 381 ? -4.147 0.586 -0.425 1.00 89.62 381 ARG A C 1
ATOM 2961 O O . ARG A 1 381 ? -2.941 0.372 -0.352 1.00 89.62 381 ARG A O 1
ATOM 2968 N N . GLY A 1 382 ? -4.842 1.164 0.554 1.00 83.06 382 GLY A N 1
ATOM 2969 C CA . GLY A 1 382 ? -4.271 1.635 1.825 1.00 83.06 382 GLY A CA 1
ATOM 2970 C C . GLY A 1 382 ? -3.563 3.000 1.781 1.00 83.06 382 GLY A C 1
ATOM 2971 O O . GLY A 1 382 ? -3.353 3.597 2.837 1.00 83.06 382 GLY A O 1
ATOM 2972 N N . ASN A 1 383 ? -3.248 3.537 0.594 1.00 84.75 383 ASN A N 1
ATOM 2973 C CA . ASN A 1 383 ? -2.492 4.794 0.443 1.00 84.75 383 ASN A CA 1
ATOM 2974 C C . ASN A 1 383 ? -3.297 5.925 -0.222 1.00 84.75 383 ASN A C 1
ATOM 2976 O O . ASN A 1 383 ? -2.997 7.099 0.003 1.00 84.75 383 ASN A O 1
ATOM 2980 N N . GLY A 1 384 ? -4.337 5.605 -0.999 1.00 91.38 384 GLY A N 1
ATOM 2981 C CA . GLY A 1 384 ? -5.114 6.587 -1.757 1.00 91.38 384 GLY A CA 1
ATOM 2982 C C . GLY A 1 384 ? -4.451 6.980 -3.080 1.00 91.38 384 GLY A C 1
ATOM 2983 O O . GLY A 1 384 ? -3.740 6.183 -3.689 1.00 91.38 384 GLY A O 1
ATOM 2984 N N . GLU A 1 385 ? -4.691 8.199 -3.573 1.00 94.31 385 GLU A N 1
ATOM 2985 C CA . GLU A 1 385 ? -4.024 8.664 -4.797 1.00 94.31 385 GLU A CA 1
ATOM 2986 C C . GLU A 1 385 ? -2.532 8.940 -4.546 1.00 94.31 385 GLU A C 1
ATOM 2988 O O . GLU A 1 385 ? -2.177 9.879 -3.832 1.00 94.31 385 GLU A O 1
ATOM 2993 N N . THR A 1 386 ? -1.662 8.175 -5.209 1.00 92.69 386 THR A N 1
ATOM 2994 C CA . THR A 1 386 ? -0.207 8.388 -5.222 1.00 92.69 386 THR A CA 1
ATOM 2995 C C . THR A 1 386 ? 0.254 9.013 -6.544 1.00 92.69 386 THR A C 1
ATOM 2997 O O . THR A 1 386 ? -0.443 8.995 -7.565 1.00 92.69 386 THR A O 1
ATOM 3000 N N . LEU A 1 387 ? 1.459 9.598 -6.559 1.00 94.50 387 LEU A N 1
ATOM 3001 C CA . LEU A 1 387 ? 2.022 10.202 -7.778 1.00 94.50 387 LEU A CA 1
ATOM 3002 C C . LEU A 1 387 ? 2.466 9.167 -8.823 1.00 94.50 387 LEU A C 1
ATOM 3004 O O . LEU A 1 387 ? 2.576 9.505 -10.008 1.00 94.50 387 LEU A O 1
ATOM 3008 N N . ALA A 1 388 ? 2.728 7.933 -8.393 1.00 95.00 388 ALA A N 1
ATOM 3009 C CA . ALA A 1 388 ? 3.131 6.819 -9.235 1.00 95.00 388 ALA A CA 1
ATOM 3010 C C . ALA A 1 388 ? 2.942 5.489 -8.501 1.00 95.00 388 ALA A C 1
ATOM 3012 O O . ALA A 1 388 ? 3.332 5.377 -7.347 1.00 95.00 388 ALA A O 1
ATOM 3013 N N . CYS A 1 389 ? 2.519 4.450 -9.223 1.00 95.00 389 CYS A N 1
ATOM 3014 C CA . CYS A 1 389 ? 2.528 3.069 -8.743 1.00 95.00 389 CYS A CA 1
ATOM 3015 C C . CYS A 1 389 ? 3.288 2.188 -9.739 1.00 95.00 389 CYS A C 1
ATOM 3017 O O . CYS A 1 389 ? 2.890 2.065 -10.898 1.00 95.00 389 CYS A O 1
ATOM 3019 N N . GLY A 1 390 ? 4.396 1.580 -9.308 1.00 94.50 390 GLY A N 1
ATOM 3020 C CA . GLY A 1 390 ? 5.221 0.741 -10.182 1.00 94.50 390 GLY A CA 1
ATOM 3021 C C . GLY A 1 390 ? 4.513 -0.542 -10.631 1.00 94.50 390 GLY A C 1
ATOM 3022 O O . GLY A 1 390 ? 4.539 -0.876 -11.814 1.00 94.50 390 GLY A O 1
ATOM 3023 N N . THR A 1 391 ? 3.854 -1.245 -9.705 1.00 94.69 391 THR A N 1
ATOM 3024 C CA . THR A 1 391 ? 3.066 -2.446 -10.030 1.00 94.69 391 THR A CA 1
ATOM 3025 C C . THR A 1 391 ? 1.810 -2.082 -10.828 1.00 94.69 391 THR A C 1
ATOM 3027 O O . THR A 1 391 ? 1.487 -2.781 -11.781 1.00 94.69 391 THR A O 1
ATOM 3030 N N . GLY A 1 392 ? 1.185 -0.930 -10.554 1.00 96.81 392 GLY A N 1
ATOM 3031 C CA . GLY A 1 392 ? 0.060 -0.416 -11.344 1.00 96.81 392 GLY A CA 1
ATOM 3032 C C . GLY A 1 392 ? 0.441 -0.072 -12.786 1.00 96.81 392 GLY A C 1
ATOM 3033 O O . GLY A 1 392 ? -0.282 -0.410 -13.723 1.00 96.81 392 GLY A O 1
ATOM 3034 N N . ALA A 1 393 ? 1.624 0.512 -13.005 1.00 98.00 393 ALA A N 1
ATOM 3035 C CA . ALA A 1 393 ? 2.145 0.749 -14.352 1.00 98.00 393 ALA A CA 1
ATOM 3036 C C . ALA A 1 393 ? 2.389 -0.571 -15.100 1.00 98.00 393 ALA A C 1
ATOM 3038 O O . ALA A 1 393 ? 2.023 -0.694 -16.269 1.00 98.00 393 ALA A O 1
ATOM 3039 N N . ALA A 1 394 ? 2.951 -1.571 -14.413 1.00 97.88 394 ALA A N 1
ATOM 3040 C CA . ALA A 1 394 ? 3.120 -2.919 -14.946 1.00 97.88 394 ALA A CA 1
ATOM 3041 C C . ALA A 1 394 ? 1.773 -3.558 -15.336 1.00 97.88 394 ALA A C 1
ATOM 3043 O O . ALA A 1 394 ? 1.613 -4.009 -16.470 1.00 97.88 394 ALA A O 1
ATOM 3044 N N . ALA A 1 395 ? 0.788 -3.524 -14.436 1.00 98.00 395 ALA A N 1
ATOM 3045 C CA . ALA A 1 395 ? -0.562 -4.027 -14.676 1.00 98.00 395 ALA A CA 1
ATOM 3046 C C . ALA A 1 395 ? -1.255 -3.313 -15.848 1.00 98.00 395 ALA A C 1
ATOM 3048 O O . ALA A 1 395 ? -1.867 -3.966 -16.690 1.00 98.00 395 ALA A O 1
ATOM 3049 N N . SER A 1 396 ? -1.098 -1.992 -15.952 1.00 98.56 396 SER A N 1
ATOM 3050 C CA . SER A 1 396 ? -1.679 -1.179 -17.027 1.00 98.56 396 SER A CA 1
ATOM 3051 C C . SER A 1 396 ? -1.155 -1.560 -18.407 1.00 98.56 396 SER A C 1
ATOM 3053 O O . SER A 1 396 ? -1.925 -1.609 -19.362 1.00 98.56 396 SER A O 1
ATOM 3055 N N . VAL A 1 397 ? 0.140 -1.861 -18.523 1.00 98.69 397 VAL A N 1
ATOM 3056 C CA . VAL A 1 397 ? 0.738 -2.306 -19.791 1.00 98.69 397 VAL A CA 1
ATOM 3057 C C . VAL A 1 397 ? 0.272 -3.708 -20.152 1.00 98.69 397 VAL A C 1
ATOM 3059 O O . VAL A 1 397 ? -0.103 -3.938 -21.298 1.00 98.69 397 VAL A O 1
ATOM 3062 N N . VAL A 1 398 ? 0.217 -4.624 -19.181 1.00 98.38 398 VAL A N 1
ATOM 3063 C CA . VAL A 1 398 ? -0.335 -5.969 -19.400 1.00 98.38 398 VAL A CA 1
ATOM 3064 C C . VAL A 1 398 ? -1.785 -5.875 -19.883 1.00 98.38 398 VAL A C 1
ATOM 3066 O O . VAL A 1 398 ? -2.123 -6.449 -20.914 1.00 98.38 398 VAL A O 1
ATOM 3069 N N . ALA A 1 399 ? -2.628 -5.091 -19.206 1.00 98.25 399 ALA A N 1
ATOM 3070 C CA . ALA A 1 399 ? -4.012 -4.868 -19.612 1.00 98.25 399 ALA A CA 1
ATOM 3071 C C . ALA A 1 399 ? -4.121 -4.220 -21.004 1.00 98.25 399 ALA A C 1
ATOM 3073 O O . ALA A 1 399 ? -4.991 -4.596 -21.786 1.00 98.25 399 ALA A O 1
ATOM 3074 N N . ALA A 1 400 ? -3.232 -3.279 -21.343 1.00 98.31 400 ALA A N 1
ATOM 3075 C CA . ALA A 1 400 ? -3.227 -2.627 -22.651 1.00 98.31 400 ALA A CA 1
ATOM 3076 C C . ALA A 1 400 ? -2.858 -3.599 -23.779 1.00 98.31 400 ALA A C 1
ATOM 3078 O O . ALA A 1 400 ? -3.458 -3.543 -24.851 1.00 98.31 400 ALA A O 1
ATOM 3079 N N . VAL A 1 401 ? -1.917 -4.515 -23.535 1.00 98.12 401 VAL A N 1
ATOM 3080 C CA . VAL A 1 401 ? -1.571 -5.577 -24.487 1.00 98.12 401 VAL A CA 1
ATOM 3081 C C . VAL A 1 401 ? -2.725 -6.569 -24.647 1.00 98.12 401 VAL A C 1
ATOM 3083 O O . VAL A 1 401 ? -3.102 -6.883 -25.772 1.00 98.12 401 VAL A O 1
ATOM 3086 N N . LEU A 1 402 ? -3.346 -7.010 -23.546 1.00 96.25 402 LEU A N 1
ATOM 3087 C CA . LEU A 1 402 ? -4.501 -7.919 -23.593 1.00 96.25 402 LEU A CA 1
ATOM 3088 C C . LEU A 1 402 ? -5.717 -7.297 -24.296 1.00 96.25 402 LEU A C 1
ATOM 3090 O O . LEU A 1 402 ? -6.450 -7.998 -24.986 1.00 96.25 402 LEU A O 1
ATOM 3094 N N . GLY A 1 403 ? -5.911 -5.985 -24.149 1.00 95.50 403 GLY A N 1
ATOM 3095 C CA . GLY A 1 403 ? -6.950 -5.219 -24.840 1.00 95.50 403 GLY A CA 1
ATOM 3096 C C . GLY A 1 403 ? -6.624 -4.858 -26.294 1.00 95.50 403 GLY A C 1
ATOM 3097 O O . GLY A 1 403 ? -7.441 -4.215 -26.945 1.00 95.50 403 GLY A O 1
ATOM 3098 N N . GLY A 1 404 ? -5.447 -5.235 -26.811 1.00 96.88 404 GLY A N 1
ATOM 3099 C CA . GLY A 1 404 ? -5.032 -4.954 -28.191 1.00 96.88 404 GLY A CA 1
ATOM 3100 C C . GLY A 1 404 ? -4.581 -3.512 -28.461 1.00 96.88 404 GLY A C 1
ATOM 3101 O O . GLY A 1 404 ? -4.438 -3.127 -29.619 1.00 96.88 404 GLY A O 1
ATOM 3102 N N . TYR A 1 405 ? -4.350 -2.709 -27.419 1.00 97.25 405 TYR A N 1
ATOM 3103 C CA . TYR A 1 405 ? -3.913 -1.311 -27.531 1.00 97.25 405 TYR A CA 1
ATOM 3104 C C . TYR A 1 405 ? -2.395 -1.164 -27.695 1.00 97.25 405 TYR A C 1
ATOM 3106 O O . TYR A 1 405 ? -1.932 -0.227 -28.342 1.00 97.25 405 TYR A O 1
ATOM 3114 N N . CYS A 1 406 ? -1.628 -2.084 -27.108 1.00 97.94 406 CYS A N 1
ATOM 3115 C CA . CYS A 1 406 ? -0.165 -2.134 -27.156 1.00 97.94 406 CYS A CA 1
ATOM 3116 C C . CYS A 1 406 ? 0.308 -3.519 -27.622 1.00 97.94 406 CYS A C 1
ATOM 3118 O O . CYS A 1 406 ? -0.465 -4.477 -27.641 1.00 97.94 406 CYS A O 1
ATOM 3120 N N . LYS A 1 407 ? 1.593 -3.640 -27.972 1.00 97.81 407 LYS A N 1
ATOM 3121 C CA . LYS A 1 407 ? 2.202 -4.907 -28.401 1.00 97.81 407 LYS A CA 1
ATOM 3122 C C . LYS A 1 407 ? 3.070 -5.522 -27.306 1.00 97.81 407 LYS A C 1
ATOM 3124 O O . LYS A 1 407 ? 3.729 -4.814 -26.549 1.00 97.81 407 LYS A O 1
ATOM 3129 N N . THR A 1 408 ? 3.087 -6.849 -27.261 1.00 97.38 408 THR A N 1
ATOM 3130 C CA . THR A 1 408 ? 4.040 -7.639 -26.471 1.00 97.38 408 THR A CA 1
ATOM 3131 C C . THR A 1 408 ? 5.477 -7.405 -26.958 1.00 97.38 408 THR A C 1
ATOM 3133 O O . THR A 1 408 ? 5.690 -7.058 -28.117 1.00 97.38 408 THR A O 1
ATOM 3136 N N . ASP A 1 409 ? 6.459 -7.608 -26.078 1.00 97.50 409 ASP A N 1
ATOM 3137 C CA . ASP A 1 409 ? 7.907 -7.486 -26.316 1.00 97.50 409 ASP A CA 1
ATOM 3138 C C . ASP A 1 409 ? 8.398 -6.083 -26.730 1.00 97.50 409 ASP A C 1
ATOM 3140 O O . ASP A 1 409 ? 9.568 -5.908 -27.079 1.00 97.50 409 ASP A O 1
ATOM 3144 N N . GLU A 1 410 ? 7.547 -5.061 -26.621 1.00 97.69 410 GLU A N 1
ATOM 3145 C CA . GLU A 1 410 ? 7.908 -3.660 -26.840 1.00 97.69 410 GLU A CA 1
ATOM 3146 C C . GLU A 1 410 ? 8.023 -2.885 -25.519 1.00 97.69 410 GLU A C 1
ATOM 3148 O O . GLU A 1 410 ? 7.340 -3.173 -24.534 1.00 97.69 410 GLU A O 1
ATOM 3153 N N . ASP A 1 411 ? 8.902 -1.878 -25.502 1.00 98.44 411 ASP A N 1
ATOM 3154 C CA . ASP A 1 411 ? 8.997 -0.934 -24.388 1.00 98.44 411 ASP A CA 1
ATOM 3155 C C . ASP A 1 411 ? 7.867 0.089 -24.478 1.00 98.44 411 ASP A C 1
ATOM 3157 O O . ASP A 1 411 ? 7.817 0.910 -25.397 1.00 98.44 411 ASP A O 1
ATOM 3161 N N . ILE A 1 412 ? 6.979 0.054 -23.490 1.00 98.75 412 ILE A N 1
ATOM 3162 C CA . ILE A 1 412 ? 5.837 0.952 -23.372 1.00 98.75 412 ILE A CA 1
ATOM 3163 C C . ILE A 1 412 ? 6.133 1.981 -22.286 1.00 98.75 412 ILE A C 1
ATOM 3165 O O . ILE A 1 412 ? 6.450 1.643 -21.143 1.00 98.75 412 ILE A O 1
ATOM 3169 N N . THR A 1 413 ? 6.017 3.259 -22.637 1.00 98.75 413 THR A N 1
ATOM 3170 C CA . THR A 1 413 ? 6.168 4.357 -21.679 1.00 98.75 413 THR A CA 1
ATOM 3171 C C . THR A 1 413 ? 4.857 4.577 -20.940 1.00 98.75 413 THR A C 1
ATOM 3173 O O . THR A 1 413 ? 3.841 4.898 -21.552 1.00 98.75 413 THR A O 1
ATOM 3176 N N . VAL A 1 414 ? 4.874 4.472 -19.616 1.00 98.56 414 VAL A N 1
ATOM 3177 C CA . VAL A 1 414 ? 3.741 4.820 -18.757 1.00 98.56 414 VAL A CA 1
ATOM 3178 C C . VAL A 1 414 ? 4.021 6.163 -18.095 1.00 98.56 414 VAL A C 1
ATOM 3180 O O . VAL A 1 414 ? 4.873 6.277 -17.214 1.00 98.56 414 VAL A O 1
ATOM 3183 N N . LYS A 1 415 ? 3.285 7.188 -18.526 1.00 98.25 415 LYS A N 1
ATOM 3184 C CA . LYS A 1 415 ? 3.325 8.536 -17.958 1.00 98.25 415 LYS A CA 1
ATOM 3185 C C . LYS A 1 415 ? 2.470 8.582 -16.702 1.00 98.25 415 LYS A C 1
ATOM 3187 O O . LYS A 1 415 ? 1.241 8.534 -16.780 1.00 98.25 415 LYS A O 1
ATOM 3192 N N . VAL A 1 416 ? 3.126 8.691 -15.557 1.00 97.00 416 VAL A N 1
ATOM 3193 C CA . VAL A 1 416 ? 2.502 8.904 -14.248 1.00 97.00 416 VAL A CA 1
ATOM 3194 C C . VAL A 1 416 ? 2.673 10.363 -13.832 1.00 97.00 416 VAL A C 1
ATOM 3196 O O . VAL A 1 416 ? 3.384 11.131 -14.481 1.00 97.00 416 VAL A O 1
ATOM 3199 N N . ARG A 1 417 ? 2.009 10.796 -12.756 1.00 94.88 417 ARG A N 1
ATOM 3200 C CA . ARG A 1 417 ? 2.058 12.210 -12.346 1.00 94.88 417 ARG A CA 1
ATOM 3201 C C . ARG A 1 417 ? 3.466 12.656 -11.958 1.00 94.88 417 ARG A C 1
ATOM 3203 O O . ARG A 1 417 ? 3.824 13.799 -12.224 1.00 94.88 417 ARG A O 1
ATOM 3210 N N . GLY A 1 418 ? 4.253 11.773 -11.344 1.00 93.31 418 GLY A N 1
ATOM 3211 C CA . GLY A 1 418 ? 5.610 12.100 -10.904 1.00 93.31 418 GLY A CA 1
ATOM 3212 C C . GLY A 1 418 ? 6.738 11.707 -11.866 1.00 93.31 418 GLY A C 1
ATOM 3213 O O . GLY A 1 418 ? 7.904 11.801 -11.482 1.00 93.31 418 GLY A O 1
ATOM 3214 N N . GLY A 1 419 ? 6.438 11.277 -13.098 1.00 95.25 419 GLY A N 1
ATOM 3215 C CA . GLY A 1 419 ? 7.451 10.999 -14.121 1.00 95.25 419 GLY A CA 1
ATOM 3216 C C . GLY A 1 419 ? 7.046 9.916 -15.117 1.00 95.25 419 GLY A C 1
ATOM 3217 O O . GLY A 1 419 ? 5.866 9.646 -15.318 1.00 95.25 419 GLY A O 1
ATOM 3218 N N . ASP A 1 420 ? 8.048 9.275 -15.714 1.00 97.25 420 ASP A N 1
ATOM 3219 C CA . ASP A 1 420 ? 7.860 8.213 -16.700 1.00 97.25 420 ASP A CA 1
ATOM 3220 C C . ASP A 1 420 ? 8.434 6.888 -16.175 1.00 97.25 420 ASP A C 1
ATOM 3222 O O . ASP A 1 420 ? 9.527 6.849 -15.603 1.00 97.25 420 ASP A O 1
ATOM 3226 N N . LEU A 1 421 ? 7.695 5.803 -16.401 1.00 97.88 421 LEU A N 1
ATOM 3227 C CA . LEU A 1 421 ? 8.142 4.425 -16.203 1.00 97.88 421 LEU A CA 1
ATOM 3228 C C . LEU A 1 421 ? 8.176 3.714 -17.555 1.00 97.88 421 LEU A C 1
ATOM 3230 O O . LEU A 1 421 ? 7.350 3.993 -18.421 1.00 97.88 421 LEU A O 1
ATOM 3234 N N . ILE A 1 422 ? 9.109 2.784 -17.730 1.00 98.50 422 ILE A N 1
ATOM 3235 C CA . ILE A 1 422 ? 9.183 1.945 -18.929 1.00 98.50 422 ILE A CA 1
ATOM 3236 C C . ILE A 1 422 ? 8.811 0.529 -18.523 1.00 98.50 422 ILE A C 1
ATOM 3238 O O . ILE A 1 422 ? 9.404 -0.029 -17.598 1.00 98.50 422 ILE A O 1
ATOM 3242 N N . VAL A 1 423 ? 7.832 -0.049 -19.209 1.00 98.56 423 VAL A N 1
ATOM 3243 C CA . VAL A 1 423 ? 7.377 -1.412 -18.959 1.00 98.56 423 VAL A CA 1
ATOM 3244 C C . VAL A 1 423 ? 7.448 -2.216 -20.242 1.00 98.56 423 VAL A C 1
ATOM 3246 O O . VAL A 1 423 ? 6.982 -1.763 -21.284 1.00 98.56 423 VAL A O 1
ATOM 3249 N N . ARG A 1 424 ? 7.970 -3.435 -20.139 1.00 98.50 424 ARG A N 1
ATOM 3250 C CA . ARG A 1 424 ? 7.907 -4.440 -21.196 1.00 98.50 424 ARG A CA 1
ATOM 3251 C C . ARG A 1 424 ? 7.159 -5.662 -20.688 1.00 98.50 424 ARG A C 1
ATOM 3253 O O . ARG A 1 424 ? 7.559 -6.249 -19.683 1.00 98.50 424 ARG A O 1
ATOM 3260 N N . TYR A 1 425 ? 6.092 -6.044 -21.381 1.00 98.38 425 TYR A N 1
ATOM 3261 C CA . TYR A 1 425 ? 5.413 -7.321 -21.172 1.00 98.38 425 TYR A CA 1
ATOM 3262 C C . TYR A 1 425 ? 5.899 -8.312 -22.225 1.00 98.38 425 TYR A C 1
ATOM 3264 O O . TYR A 1 425 ? 5.745 -8.055 -23.416 1.00 98.38 425 TYR A O 1
ATOM 3272 N N . CYS A 1 426 ? 6.525 -9.400 -21.793 1.00 97.44 426 CYS A N 1
ATOM 3273 C CA . CYS A 1 426 ? 7.185 -10.360 -22.668 1.00 97.44 426 CYS A CA 1
ATOM 3274 C C . CYS A 1 426 ? 6.239 -11.486 -23.108 1.00 97.44 426 CYS A C 1
ATOM 3276 O O . CYS A 1 426 ? 5.309 -11.842 -22.379 1.00 97.44 426 CYS A O 1
ATOM 3278 N N . ALA A 1 427 ? 6.512 -12.116 -24.255 1.00 94.75 427 ALA A N 1
ATOM 3279 C CA . ALA A 1 427 ? 5.696 -13.225 -24.773 1.00 94.75 427 ALA A CA 1
ATOM 3280 C C . ALA A 1 427 ? 5.595 -14.437 -23.828 1.00 94.75 427 ALA A C 1
ATOM 3282 O O . ALA A 1 427 ? 4.617 -15.180 -23.871 1.00 94.75 427 ALA A O 1
ATOM 3283 N N . ASP A 1 428 ? 6.575 -14.634 -22.942 1.00 94.31 428 ASP A N 1
ATOM 3284 C CA . ASP A 1 428 ? 6.576 -15.696 -21.926 1.00 94.31 428 ASP A CA 1
ATOM 3285 C C . ASP A 1 428 ? 5.767 -15.351 -20.654 1.00 94.31 428 ASP A C 1
ATOM 3287 O O . ASP A 1 428 ? 5.724 -16.144 -19.698 1.00 94.31 428 ASP A O 1
ATOM 3291 N N . GLY A 1 429 ? 5.138 -14.172 -20.643 1.00 94.44 429 GLY A N 1
ATOM 3292 C CA . GLY A 1 429 ? 4.308 -13.636 -19.574 1.00 94.44 429 GLY A CA 1
ATOM 3293 C C . GLY A 1 429 ? 5.057 -12.800 -18.535 1.00 94.44 429 GLY A C 1
ATOM 3294 O O . GLY A 1 429 ? 4.411 -12.298 -17.613 1.00 94.44 429 GLY A O 1
ATOM 3295 N N . LYS A 1 430 ? 6.387 -12.655 -18.633 1.00 96.50 430 LYS A N 1
ATOM 3296 C CA . LYS A 1 430 ? 7.167 -11.828 -17.699 1.00 96.50 430 LYS A CA 1
ATOM 3297 C C . LYS A 1 430 ? 6.912 -10.341 -17.903 1.00 96.50 430 LYS A C 1
ATOM 3299 O O . LYS A 1 430 ? 6.682 -9.889 -19.021 1.00 96.50 430 LYS A O 1
ATOM 3304 N N . VAL A 1 431 ? 7.011 -9.573 -16.824 1.00 97.69 431 VAL A N 1
ATOM 3305 C CA . VAL A 1 431 ? 6.905 -8.114 -16.863 1.00 97.69 431 VAL A CA 1
ATOM 3306 C C . VAL A 1 431 ? 8.194 -7.494 -16.341 1.00 97.69 431 VAL A C 1
ATOM 3308 O O . VAL A 1 431 ? 8.594 -7.734 -15.203 1.00 97.69 431 VAL A O 1
ATOM 3311 N N . ILE A 1 432 ? 8.836 -6.672 -17.164 1.00 98.12 432 ILE A N 1
ATOM 3312 C CA . ILE A 1 432 ? 10.037 -5.923 -16.797 1.00 98.12 432 ILE A CA 1
ATOM 3313 C C . ILE A 1 432 ? 9.657 -4.463 -16.585 1.00 98.12 432 ILE A C 1
ATOM 3315 O O . ILE A 1 432 ? 9.075 -3.837 -17.469 1.00 98.12 432 ILE A O 1
ATOM 3319 N N . LEU A 1 433 ? 9.997 -3.917 -15.418 1.00 97.75 433 LEU A N 1
ATOM 3320 C CA . LEU A 1 433 ? 9.705 -2.540 -15.030 1.00 97.75 433 LEU A CA 1
ATOM 3321 C C . LEU A 1 433 ? 11.004 -1.765 -14.808 1.00 97.75 433 LEU A C 1
ATOM 3323 O O . LEU A 1 433 ? 11.774 -2.090 -13.907 1.00 97.75 433 LEU A O 1
ATOM 3327 N N . THR A 1 434 ? 11.211 -0.695 -15.568 1.00 98.25 434 THR A N 1
ATOM 3328 C CA . THR A 1 434 ? 12.358 0.208 -15.429 1.00 98.25 434 THR A CA 1
ATOM 3329 C C . THR A 1 434 ? 11.909 1.600 -15.002 1.00 98.25 434 THR A C 1
ATOM 3331 O O . THR A 1 434 ? 10.968 2.168 -15.555 1.00 98.25 434 THR A O 1
ATOM 3334 N N . GLY A 1 435 ? 12.605 2.169 -14.019 1.00 96.94 435 GLY A N 1
ATOM 3335 C CA . GLY A 1 435 ? 12.333 3.517 -13.525 1.00 96.94 435 GLY A CA 1
ATOM 3336 C C . GLY A 1 435 ? 13.523 4.127 -12.794 1.00 96.94 435 GLY A C 1
ATOM 3337 O O . GLY A 1 435 ? 14.509 3.448 -12.495 1.00 96.94 435 GLY A O 1
ATOM 3338 N N . ASN A 1 436 ? 13.437 5.423 -12.500 1.00 95.94 436 ASN A N 1
ATOM 3339 C CA . ASN A 1 436 ? 14.463 6.125 -11.731 1.00 95.94 436 ASN A CA 1
ATOM 3340 C C . ASN A 1 436 ? 14.434 5.729 -10.244 1.00 95.94 436 ASN A C 1
ATOM 3342 O O . ASN A 1 436 ? 13.456 5.169 -9.755 1.00 95.94 436 ASN A O 1
ATOM 3346 N N . ALA A 1 437 ? 15.496 6.043 -9.509 1.00 96.19 437 ALA A N 1
ATOM 3347 C CA . ALA A 1 437 ? 15.504 5.985 -8.049 1.00 96.19 437 ALA A CA 1
ATOM 3348 C C . ALA A 1 437 ? 16.352 7.137 -7.506 1.00 96.19 437 ALA A C 1
ATOM 3350 O O . ALA A 1 437 ? 17.483 7.349 -7.952 1.00 96.19 437 ALA A O 1
ATOM 3351 N N . ARG A 1 438 ? 15.819 7.904 -6.553 1.00 96.12 438 ARG A N 1
ATOM 3352 C CA . ARG A 1 438 ? 16.493 9.095 -6.028 1.00 96.12 438 ARG A CA 1
ATOM 3353 C C . ARG A 1 438 ? 16.389 9.176 -4.512 1.00 96.12 438 ARG A C 1
ATOM 3355 O O . ARG A 1 438 ? 15.294 9.186 -3.964 1.00 96.12 438 ARG A O 1
ATOM 3362 N N . GLN A 1 439 ? 17.537 9.338 -3.861 1.00 97.00 439 GLN A N 1
ATOM 3363 C CA . GLN A 1 439 ? 17.604 9.778 -2.471 1.00 97.00 439 GLN A CA 1
ATOM 3364 C C . GLN A 1 439 ? 17.277 11.271 -2.392 1.00 97.00 439 GLN A C 1
ATOM 3366 O O . GLN A 1 439 ? 17.789 12.066 -3.186 1.00 97.00 439 GLN A O 1
ATOM 3371 N N . VAL A 1 440 ? 16.393 11.628 -1.465 1.00 97.75 440 VAL A N 1
ATOM 3372 C CA . VAL A 1 440 ? 15.949 13.005 -1.229 1.00 97.75 440 VAL A CA 1
ATOM 3373 C C . VAL A 1 440 ? 16.738 13.601 -0.069 1.00 97.75 440 VAL A C 1
ATOM 3375 O O . VAL A 1 440 ? 17.413 14.608 -0.252 1.00 97.75 440 VAL A O 1
ATOM 3378 N N . PHE A 1 441 ? 16.690 12.953 1.095 1.00 97.94 441 PHE A N 1
ATOM 3379 C CA . PHE A 1 441 ? 17.440 13.329 2.292 1.00 97.94 441 PHE A CA 1
ATOM 3380 C C . PHE A 1 441 ? 17.622 12.115 3.211 1.00 97.94 441 PHE A C 1
ATOM 3382 O O . PHE A 1 441 ? 17.067 11.047 2.960 1.00 97.94 441 PHE A O 1
ATOM 3389 N N . GLU A 1 442 ? 18.405 12.273 4.268 1.00 97.44 442 GLU A N 1
ATOM 3390 C CA . GLU A 1 442 ? 18.589 11.291 5.338 1.00 97.44 442 GLU A CA 1
ATOM 3391 C C . GLU A 1 442 ? 18.513 11.998 6.691 1.00 97.44 442 GLU A C 1
ATOM 3393 O O . GLU A 1 442 ? 18.681 13.218 6.769 1.00 97.44 442 GLU A O 1
ATOM 3398 N N . GLY A 1 443 ? 18.220 11.252 7.751 1.00 96.75 443 GLY A N 1
ATOM 3399 C CA . GLY A 1 443 ? 18.038 11.829 9.076 1.00 96.75 443 GLY A CA 1
ATOM 3400 C C . GLY A 1 443 ? 18.041 10.793 10.189 1.00 96.75 443 GLY A C 1
ATOM 3401 O O . GLY A 1 443 ? 18.367 9.622 9.997 1.00 96.75 443 GLY A O 1
ATOM 3402 N N . THR A 1 444 ? 17.705 11.244 11.394 1.00 95.38 444 THR A N 1
ATOM 3403 C CA . THR A 1 444 ? 17.543 10.391 12.574 1.00 95.38 444 THR A CA 1
ATOM 3404 C C . THR A 1 444 ? 16.263 10.782 13.298 1.00 95.38 444 THR A C 1
ATOM 3406 O O . THR A 1 444 ? 16.004 11.971 13.469 1.00 95.38 444 THR A O 1
ATOM 3409 N N . VAL A 1 445 ? 15.482 9.790 13.719 1.00 90.62 445 VAL A N 1
ATOM 3410 C CA . VAL A 1 445 ? 14.286 9.962 14.554 1.00 90.62 445 VAL A CA 1
ATOM 3411 C C . VAL A 1 445 ? 14.441 9.221 15.871 1.00 90.62 445 VAL A C 1
ATOM 3413 O O . VAL A 1 445 ? 15.202 8.259 15.961 1.00 90.62 445 VAL A O 1
ATOM 3416 N N . GLU A 1 446 ? 13.731 9.675 16.896 1.00 83.7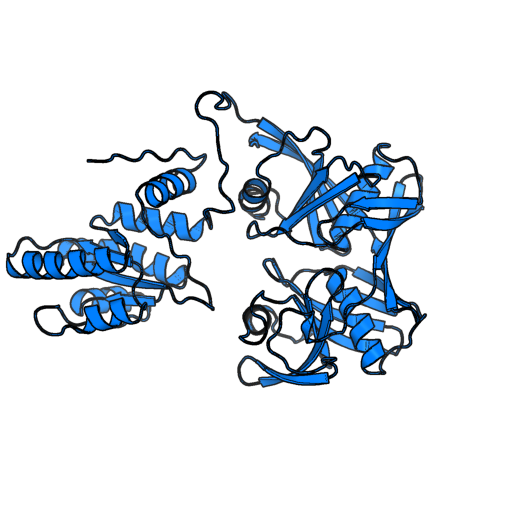5 446 GLU A N 1
ATOM 3417 C CA . GLU A 1 446 ? 13.635 8.982 18.179 1.00 83.75 446 GLU A CA 1
ATOM 3418 C C . GLU A 1 446 ? 12.365 8.130 18.206 1.00 83.75 446 GLU A C 1
ATOM 3420 O O . GLU A 1 446 ? 11.283 8.627 17.892 1.00 83.75 446 GLU A O 1
ATOM 3425 N N . PHE A 1 447 ? 12.515 6.856 18.566 1.00 70.06 447 PHE A N 1
ATOM 3426 C CA . PHE A 1 447 ? 11.461 5.845 18.611 1.00 70.06 447 PHE A CA 1
ATOM 3427 C C . PHE A 1 447 ? 11.417 5.113 19.950 1.00 70.06 447 PHE A C 1
ATOM 3429 O O . PHE A 1 447 ? 12.488 4.714 20.464 1.00 70.06 447 PHE A O 1
#

Solvent-accessible surface area (backbone atoms only — not comparable to full-atom values): 23742 Å² total; per-residue (Å²): 132,89,80,58,84,36,82,47,96,45,72,43,51,10,50,47,48,15,42,45,73,67,68,44,60,86,79,70,49,43,100,89,40,75,31,16,37,36,40,46,63,34,83,88,50,54,72,66,45,43,62,48,54,48,51,38,46,76,60,55,33,48,43,32,16,31,56,81,49,28,60,55,45,39,75,77,74,49,79,58,50,68,39,68,54,66,95,78,35,66,62,64,56,53,39,41,74,73,56,49,40,44,34,36,43,39,39,80,56,92,50,70,66,56,45,52,45,45,52,56,50,50,55,53,29,57,78,72,57,33,38,74,35,72,43,70,68,60,49,47,49,49,48,48,23,57,73,69,61,72,48,90,88,42,56,78,89,73,60,77,95,69,59,77,91,64,74,43,79,43,62,38,38,34,32,30,18,37,64,33,32,34,39,34,30,82,30,65,84,60,79,74,83,52,62,27,42,51,10,52,57,34,20,38,72,86,85,33,79,38,35,57,15,30,32,43,39,28,69,40,98,86,34,82,24,23,47,50,36,22,28,40,72,24,50,77,49,40,67,52,56,37,59,54,33,37,49,54,33,51,35,40,65,70,61,76,40,90,56,55,63,48,36,38,31,34,78,61,45,77,30,49,34,42,56,41,67,56,95,89,32,52,47,31,28,35,34,44,53,46,57,59,46,44,46,21,81,80,38,72,45,72,59,84,48,69,54,36,69,70,38,81,45,76,50,92,91,40,80,43,50,30,24,49,33,27,52,57,56,54,35,40,33,32,74,42,93,56,50,89,74,57,59,52,87,66,53,30,61,43,56,24,66,25,89,52,21,85,77,40,29,25,37,33,36,31,18,79,75,50,61,48,33,37,35,44,50,42,23,41,64,72,59,41,74,54,37,42,52,46,50,52,48,47,39,44,51,48,45,31,35,77,71,68,55,30,60,68,70,39,75,28,38,34,38,32,79,37,40,67,34,40,30,30,40,35,91,88,39,36,32,38,43,33,35,49,30,42,80,76,52,70,54,73,46,78,88

Secondary structure (DSSP, 8-state):
--------SSHHHHHHHHHHHTT------BTTB--EEEEE--GGGTTHHHHHHHHHHHTTPEEEEEHHHHHHHHTTT---EEE--TTT--HHHHHHHTT--SEEEE---SSHHHHHHHHHHHHHHHHHT-EEE--HHHHHHHHHHHHHT--TTSSPP--GGG--SSPPEEEEEEEEETTEEEEEEEETT-----HHHHHHHHS-TTTSS--SEEEEEE--SSSSEEEEEEETTSPEES--HHHHHHHHHHHHHTTSS--SEEEEEETTEEEEEEEEEETTEEEEEEEEEEE-B-BGGGSS----SSB-SSEEEEETTEEEEEEEEESSSEEEEEE-S-GGG--HHHHHHHHHT-TT-TT--EEEEEEEEETTEEEEEEEETTTEEES--HHHHHHHHHHHHHTTSS-TTSEEEEEETTEEEEEEE-TTSEEEEEEE-EEEEEEEEE-

Organism: NCBI:txid2838510

pLDDT: mean 89.73, std 8.78, range [42.75, 98.75]

Nearest PDB structures (foldseek):
  2otn-assembly1_A  TM=8.872E-01  e=5.044E-37  Bacillus anthracis str. Ames
  5ha4-assembly1_A  TM=8.934E-01  e=2.796E-32  Acinetobacter baumannii AB307-0294
  2q9h-assembly1_A  TM=8.759E-01  e=8.187E-32  Haemophilus influenzae
  2q9j-assembly1_A  TM=8.622E-01  e=1.676E-31  Haemophilus influenzae
  4ik0-assembly1_A  TM=8.549E-01  e=5.208E-31  Escherichia coli K-12

Radius of gyration: 25.29 Å; Cα contacts (8 Å, |Δi|>4): 1016; chains: 1; bounding box: 71×39×69 Å

InterPro domains:
  IPR001653 Diaminopimelate epimerase, DapF [MF_00197] (170-447)
  IPR001653 Diaminopimelate epimerase, DapF [PF01678] (172-294)
  IPR001653 Diaminopimelate epimerase, DapF [PF01678] (324-438)
  IPR001653 Diaminopimelate epimerase, DapF [PTHR31689] (161-446)
  IPR001653 Diaminopimelate epimerase, DapF [TIGR00652] (171-445)
  IPR011607 Methylglyoxal synthase-like domain [PF02142] (48-132)
  IPR011607 Methylglyoxal synthase-like domain [PS51855] (26-170)
  IPR011607 Methylglyoxal synthase-like domain [SM00851] (48-134)
  IPR036914 Methylglyoxal synthase-like domain superfamily [G3DSA:3.40.50.1380] (6-146)
  IPR036914 Methylglyoxal synthase-like domain superfamily [SSF52335] (37-153)